Protein 8TOU (pdb70)

Radius of gyration: 25.17 Å; Cα contacts (8 Å, |Δi|>4): 954; chains: 2; bounding box: 78×63×52 Å

Nearest PDB structures (foldseek):
  7efp-assembly1_A  TM=9.816E-01  e=1.928E-80  Homo sapiens
  7efr-assembly1_A  TM=9.813E-01  e=4.991E-80  Homo sapiens
  8vqr-assembly2_B  TM=9.939E-01  e=5.620E-79  Nyctereutes procyonoides
  7wnm-assembly1_B  TM=9.379E-01  e=2.609E-80  Homo sapiens
  7wsk-assembly1_A  TM=9.342E-01  e=1.040E-75  Mammalia

Sequence (638 aa):
QSTIEEQAKTFLDKFNHEAEDLFYQSSLASWNYNTNITEENVQNMNNAGDKWSAFLKEQSTLAQMYPLQEIQNLTVKLQLQALQQNGSSVLSEDKSKRLNTILNTMSTIYSTGKVCNPDNPQECLLLEPGLNEIMANSLDYNERLWAWESWRSEVGKQLRPLYEEYVVLKNEMARANHYEDYGDYWRGDYEVNGVDGYDYSRGQLIEDVEHTFEEIKPLYEHLHAYVRAKLMNAYPSYISPIGCLPAHLLGDMWGRFWTNLYSLTVPFGQKPNIDVTDAMVDQAWDAQRIFKEAEKFFVSVGLPNMTQGFWENSMLTDPGNVQKAVCHPTAWDLGKGDFRILMCTKVTMDDFLTAHHEMGHIQYDMAYAAQPFLLRNGANEGFHEAVGEIMSLSAATPKHLKSIGLLSPDFQEDNETEINFLLKQALTIVGTLPFTYMLEKWRWMVFKGEIPKDQWMKKWWEMKREIVGVVEPVPHDETYCDPASLFHVSNDYSFIRYYTRTLYQFQFQEALCQAAKHEGPLHKCDISNSTEAGQKLFNMLRLGKSEPWTLALENVVGAKNMNVRPLLNYFEPLFTWLKDQNKNSFVGWSTDWSPYAGSHHHHHHHHHHSGLNDIFEAQKIEWHEYFQRSVRLPYLRC

Solvent-accessible surface area: 27643 Å² total; per-residue (Å²): 235,60,95,58,29,91,70,0,70,90,18,2,92,132,1,31,125,65,0,65,52,50,4,42,102,2,4,54,15,0,21,69,36,0,19,53,66,58,119,132,18,45,86,67,8,60,73,16,9,88,127,0,37,53,24,3,95,106,10,8,95,54,0,91,121,20,63,50,178,104,9,153,58,114,68,11,77,39,11,0,76,33,0,29,70,76,3,46,40,62,26,63,133,115,91,30,132,110,8,64,65,0,12,55,48,0,16,76,27,11,73,76,8,114,2,43,55,99,136,57,99,172,99,38,61,70,6,68,109,7,0,50,109,20,0,34,107,18,114,73,23,96,80,5,36,69,0,0,37,12,0,9,36,91,2,0,73,92,0,14,76,25,0,36,61,0,12,88,14,9,11,62,3,0,123,44,21,166,27,111,2,1,0,3,3,11,15,11,30,0,56,10,101,71,49,131,52,47,64,12,71,53,42,60,2,43,113,20,0,50,122,7,2,87,59,0,80,59,6,4,53,21,0,0,2,8,0,5,39,52,0,59,119,38,7,109,95,83,11,18,70,69,0,0,0,0,1,0,0,0,2,30,0,33,2,33,51,0,30,66,6,15,88,45,0,34,23,62,48,176,76,64,73,0,36,0,30,97,26,0,94,134,80,86,7,86,6,88,92,0,0,93,22,0,10,139,7,1,62,30,2,52,11,67,90,11,47,148,20,0,63,131,54,18,25,21,70,70,44,35,142,150,69,118,19,17,38,44,61,28,30,18,23,1,0,106,51,12,9,19,0,0,2,9,10,110,47,46,6,90,20,0,30,31,0,1,17,10,0,0,18,0,4,1,6,32,13,8,34,105,36,34,9,8,5,18,38,8,4,7,34,0,0,37,28,0,0,0,26,1,1,11,4,0,0,1,1,8,97,9,0,73,92,24,39,7,11,64,123,129,14,149,56,52,124,58,2,46,14,2,4,0,0,14,10,0,0,42,6,0,0,1,0,0,4,0,13,0,2,1,48,0,0,9,39,9,1,116,56,96,7,64,118,99,68,6,0,118,77,8,9,73,14,9,31,108,24,2,0,3,0,8,6,38,79,18,85,53,70,17,0,4,2,0,1,6,22,24,0,0,2,5,28,8,0,4,43,26,0,0,14,0,0,2,0,0,7,1,1,61,6,1,6,135,17,26,146,47,170,48,72,23,4,61,2,18,1,29,129,18,85,93,0,0,102,61,1,70,72,4,0,109,26,1,78,26,39,33,6,2,41,2,0,48,74,11,40,60,34,85,45,18,57,6,110,4,0,27,69,3,0,80,38,0,41,83,37,0,90,72,86,6,150,138,62,71,32,15,54,34,52,118,39,3,23,90,74,29,92,120,143,163,143,163,125,183,116,163,108,50,27,111,94,84,70,138,98,55,63,126,137,112,132,134,197,32,16,66,10,34,13,40,47,19,40,15,27,19

B-factor: mean 66.79, std 13.58, range [42.14, 146.56]

GO terms:
  GO:0005886 plasma membrane (C, IDA)
  GO:0001618 virus receptor activity (F, IDA)
  GO:0046718 symbiont entry into host cell (P, IDA)
  GO:0098670 entry receptor-mediated virion attachment to host cell (P, IDA)
  GO:0016324 apical plasma membrane (C, IDA)
  GO:0031526 brush border membrane (C, IDA)
  GO:1905737 positive regulation of L-proline import across plasma membrane (P, IGI)
  GO:0141109 transporter activator activity (F, IGI)
  GO:0005576 extracellular region (C, IDA)
  GO:0009986 cell surface (C, IDA)
  GO:0046813 receptor-mediated virion attachment to host cell (P, IDA)
  GO:0005576 extracellular region (C, EXP)
  GO:0005886 plasma membrane (C, EXP)
  GO:0016324 apical plasma membrane (C, EXP)
  GO:0001618 virus receptor activity (F, IMP)
  GO:0051957 positive regulation of amino acid transport (P, IMP)
  GO:0005515 protein binding (F, IPI)
  GO:0005788 endoplasmic reticulum lumen (C, TAS)
  GO:0005886 plasma membrane (C, TAS)
  GO:0030666 endocytic vesicle membrane (C, TAS)

InterPro domains:
  IPR001548 Peptidase M2, peptidyl-dipeptidase A [PF01401] (21-606)
  IPR001548 Peptidase M2, peptidyl-dipeptidase A [PR00791] (226-253)
  IPR001548 Peptidase M2, peptidyl-dipeptidase A [PR00791] (260-281)
  IPR001548 Peptidase M2, peptidyl-dipeptidase A [PR00791] (369-385)
  IPR001548 Peptidase M2, peptidyl-dipeptidase A [PR00791] (397-417)
  IPR001548 Peptidase M2, peptidyl-dipeptidase A [PR00791] (439-464)
  IPR001548 Peptidase M2, peptidyl-dipeptidase A [PR00791] (474-501)
  IPR001548 Peptidase M2, peptidyl-dipeptidase A [PR00791] (502-530)
  IPR001548 Peptidase M2, peptidyl-dipeptidase A [PS52011] (19-607)
  IPR001548 Peptidase M2, peptidyl-dipeptidase A [PTHR10514] (12-761)
  IPR001548 Peptidase M2, peptidyl-dipeptidase A [cd06461] (28-599)
  IPR031588 Collectrin domain [PF16959] (617-770)
  IPR031588 Collectrin domain [PS52010] (614-805)

Structure (mmCIF, N/CA/C/O backbone):
data_8TOU
#
_entry.id   8TOU
#
_cell.length_a   89.802
_cell.length_b   196.263
_cell.length_c   52.507
_cell.angle_alpha   90.000
_cell.angle_beta   90.000
_cell.angle_gamma   90.000
#
_symmetry.space_group_name_H-M   'P 21 21 2'
#
loop_
_entity.id
_entity.type
_entity.pdbx_description
1 polymer 'Angiotensin-converting enzyme 2'
2 polymer 'Cyclic peptide 2'
3 branched 2-acetamido-2-deoxy-beta-D-glucopyranose-(1-4)-2-acetamido-2-deoxy-beta-D-glucopyranose
4 non-polymer 2-acetamido-2-deoxy-beta-D-glucopyranose
5 non-polymer 'ZINC ION'
6 non-polymer 'CHLORIDE ION'
#
loop_
_atom_site.group_PDB
_atom_site.id
_atom_site.type_symbol
_atom_site.label_atom_id
_atom_site.label_alt_id
_atom_site.label_comp_id
_atom_site.label_asym_id
_atom_site.label_entity_id
_atom_site.label_seq_id
_atom_site.pdbx_PDB_ins_code
_atom_site.Cartn_x
_atom_site.Cartn_y
_atom_site.Cartn_z
_atom_site.occupancy
_atom_site.B_iso_or_equiv
_atom_site.auth_seq_id
_atom_site.auth_comp_id
_atom_site.auth_asym_id
_atom_site.auth_atom_id
_atom_site.pdbx_PDB_model_num
ATOM 1 N N . GLN A 1 1 ? 15.06878 54.86200 -6.76186 1.000 80.13926 18 GLN A N 1
ATOM 2 C CA . GLN A 1 1 ? 15.17266 54.78716 -5.30970 1.000 78.43804 18 GLN A CA 1
ATOM 3 C C . GLN A 1 1 ? 14.70837 53.47078 -4.75277 1.000 82.27315 18 GLN A C 1
ATOM 4 O O . GLN A 1 1 ? 15.46849 52.73744 -4.12562 1.000 87.40573 18 GLN A O 1
ATOM 10 N N . SER A 1 2 ? 13.42771 53.20401 -4.95542 1.000 78.23855 19 SER A N 1
ATOM 11 C CA . SER A 1 2 ? 12.81727 51.94235 -4.58247 1.000 78.13489 19 SER A CA 1
ATOM 12 C C . SER A 1 2 ? 12.24101 51.30327 -5.83569 1.000 78.21621 19 SER A C 1
ATOM 13 O O . SER A 1 2 ? 11.54817 51.96581 -6.61329 1.000 80.07967 19 SER A O 1
ATOM 16 N N . THR A 1 3 ? 12.55766 50.03064 -6.04102 1.000 79.77719 20 THR A N 1
ATOM 17 C CA . THR A 1 3 ? 12.05556 49.26002 -7.16425 1.000 78.04925 20 THR A CA 1
ATOM 18 C C . THR A 1 3 ? 10.58715 48.90489 -6.93692 1.000 82.80511 20 THR A C 1
ATOM 19 O O . THR A 1 3 ? 10.06001 49.04103 -5.82920 1.000 86.31195 20 THR A O 1
ATOM 23 N N . ILE A 1 4 ? 9.91269 48.46094 -8.00615 1.000 83.28784 21 ILE A N 1
ATOM 24 C CA . ILE A 1 4 ? 8.49929 48.09382 -7.86676 1.000 80.50481 21 ILE A CA 1
ATOM 25 C C . ILE A 1 4 ? 8.31158 47.00358 -6.82274 1.000 80.18444 21 ILE A C 1
ATOM 26 O O . ILE A 1 4 ? 7.31848 47.00905 -6.09224 1.000 74.59786 21 ILE A O 1
ATOM 31 N N . GLU A 1 5 ? 9.23457 46.04338 -6.73742 1.000 82.99930 22 GLU A N 1
ATOM 32 C CA . GLU A 1 5 ? 9.02302 44.96736 -5.77387 1.000 84.21680 22 GLU A CA 1
ATOM 33 C C . GLU A 1 5 ? 9.14837 45.47112 -4.33781 1.000 84.44703 22 GLU A C 1
ATOM 34 O O . GLU A 1 5 ? 8.38471 45.05016 -3.46228 1.000 81.71886 22 GLU A O 1
ATOM 40 N N . GLU A 1 6 ? 10.08866 46.38351 -4.07462 1.000 85.28500 23 GLU A N 1
ATOM 41 C CA . GLU A 1 6 ? 10.20401 46.94956 -2.73083 1.000 87.31875 23 GLU A CA 1
ATOM 42 C C . GLU A 1 6 ? 9.01577 47.85714 -2.41812 1.000 77.57565 23 GLU A C 1
ATOM 43 O O . GLU A 1 6 ? 8.44464 47.79898 -1.31463 1.000 73.01069 23 GLU A O 1
ATOM 49 N N . GLN A 1 7 ? 8.62366 48.69168 -3.39024 1.000 78.54503 24 GLN A N 1
ATOM 50 C CA . GLN A 1 7 ? 7.39202 49.46705 -3.27203 1.000 77.25608 24 GLN A CA 1
ATOM 51 C C . GLN A 1 7 ? 6.21345 48.56861 -2.93148 1.000 76.88960 24 GLN A C 1
ATOM 52 O O . GLN A 1 7 ? 5.37081 48.91756 -2.09792 1.000 70.92840 24 GLN A O 1
ATOM 58 N N . ALA A 1 8 ? 6.14574 47.40240 -3.57348 1.000 75.33511 25 ALA A N 1
ATOM 59 C CA . ALA A 1 8 ? 5.00957 46.50645 -3.41324 1.000 74.20742 25 ALA A CA 1
ATOM 60 C C . ALA A 1 8 ? 5.03183 45.82261 -2.05640 1.000 74.62368 25 ALA A C 1
ATOM 61 O O . ALA A 1 8 ? 3.97713 45.61295 -1.45189 1.000 77.44030 25 ALA A O 1
ATOM 63 N N . LYS A 1 9 ? 6.21801 45.43806 -1.57769 1.000 75.68716 26 LYS A N 1
ATOM 64 C CA . LYS A 1 9 ? 6.34290 44.95672 -0.20420 1.000 70.07341 26 LYS A CA 1
ATOM 65 C C . LYS A 1 9 ? 5.76407 45.98097 0.76682 1.000 69.66151 26 LYS A C 1
ATOM 66 O O . LYS A 1 9 ? 4.94477 45.65041 1.63901 1.000 71.28760 26 LYS A O 1
ATOM 72 N N . THR A 1 10 ? 6.16855 47.24538 0.60291 1.000 70.15821 27 THR A N 1
ATOM 73 C CA . THR A 1 10 ? 5.69142 48.30799 1.48612 1.000 71.27922 27 THR A CA 1
ATOM 74 C C . THR A 1 10 ? 4.17490 48.46380 1.39634 1.000 71.71871 27 THR A C 1
ATOM 75 O O . THR A 1 10 ? 3.47452 48.55464 2.41993 1.000 66.94921 27 THR A O 1
ATOM 79 N N . PHE A 1 11 ? 3.65633 48.49667 0.16596 1.000 72.99145 28 PHE A N 1
ATOM 80 C CA . PHE A 1 11 ? 2.22142 48.63558 -0.06146 1.000 76.62378 28 PHE A CA 1
ATOM 81 C C . PHE A 1 11 ? 1.44289 47.50559 0.59336 1.000 76.96417 28 PHE A C 1
ATOM 82 O O . PHE A 1 11 ? 0.42631 47.73913 1.25582 1.000 70.72736 28 PHE A O 1
ATOM 90 N N . LEU A 1 12 ? 1.89341 46.26667 0.39010 1.000 71.70448 29 LEU A N 1
ATOM 91 C CA . LEU A 1 12 ? 1.18612 45.11693 0.93442 1.000 67.00271 29 LEU A CA 1
ATOM 92 C C . LEU A 1 12 ? 1.20037 45.12162 2.45430 1.000 71.39251 29 LEU A C 1
ATOM 93 O O . LEU A 1 12 ? 0.22029 44.71866 3.08388 1.000 79.61259 29 LEU A O 1
ATOM 98 N N . ASP A 1 13 ? 2.29695 45.56310 3.07176 1.000 65.47281 30 ASP A N 1
ATOM 99 C CA . ASP A 1 13 ? 2.29922 45.59034 4.53420 1.000 67.12781 30 ASP A CA 1
ATOM 100 C C . ASP A 1 13 ? 1.35711 46.66393 5.08089 1.000 67.00785 30 ASP A C 1
ATOM 101 O O . ASP A 1 13 ? 0.62792 46.42128 6.05859 1.000 67.27287 30 ASP A O 1
ATOM 106 N N . LYS A 1 14 ? 1.33728 47.84471 4.45069 1.000 70.58364 31 LYS A N 1
ATOM 107 C CA . LYS A 1 14 ? 0.34012 48.85774 4.80381 1.000 70.03002 31 LYS A CA 1
ATOM 108 C C . LYS A 1 14 ? -1.07290 48.29181 4.67428 1.000 67.67364 31 LYS A C 1
ATOM 109 O O . LYS A 1 14 ? -1.90203 48.39294 5.59902 1.000 66.86473 31 LYS A O 1
ATOM 115 N N . PHE A 1 15 ? -1.34496 47.66965 3.52384 1.000 74.97658 32 PHE A N 1
ATOM 116 C CA . PHE A 1 15 ? -2.64388 47.07140 3.24210 1.000 73.42444 32 PHE A CA 1
ATOM 117 C C . PHE A 1 15 ? -3.01189 46.02459 4.28105 1.000 71.85576 32 PHE A C 1
ATOM 118 O O . PHE A 1 15 ? -4.15429 45.96925 4.73394 1.000 74.60918 32 PHE A O 1
ATOM 126 N N . ASN A 1 16 ? -2.05501 45.18346 4.67062 1.000 69.45931 33 ASN A N 1
ATOM 127 C CA . ASN A 1 16 ? -2.34765 44.09345 5.59350 1.000 66.51417 33 ASN A CA 1
ATOM 128 C C . ASN A 1 16 ? -2.66736 44.61205 6.98843 1.000 67.85081 33 ASN A C 1
ATOM 129 O O . ASN A 1 16 ? -3.62357 44.15203 7.62041 1.000 65.51559 33 ASN A O 1
ATOM 134 N N . HIS A 1 17 ? -1.88819 45.57336 7.49105 1.000 70.36047 34 HIS A N 1
ATOM 135 C CA . HIS A 1 17 ? -2.17994 46.08746 8.82837 1.000 67.36051 34 HIS A CA 1
ATOM 136 C C . HIS A 1 17 ? -3.55419 46.75630 8.86426 1.000 70.07020 34 HIS A C 1
ATOM 137 O O . HIS A 1 17 ? -4.40024 46.43835 9.72381 1.000 69.43209 34 HIS A O 1
ATOM 144 N N . GLU A 1 18 ? -3.81602 47.65602 7.90293 1.000 73.49534 35 GLU A N 1
ATOM 145 C CA . GLU A 1 18 ? -5.11831 48.32225 7.88398 1.000 71.91477 35 GLU A CA 1
ATOM 146 C C . GLU A 1 18 ? -6.25424 47.32945 7.65277 1.000 68.90870 35 GLU A C 1
ATOM 147 O O . GLU A 1 18 ? -7.32143 47.44062 8.26986 1.000 65.61597 35 GLU A O 1
ATOM 153 N N . ALA A 1 19 ? -6.05401 46.36688 6.74842 1.000 68.62396 36 ALA A N 1
ATOM 154 C CA . ALA A 1 19 ? -7.10145 45.41213 6.41530 1.000 63.35714 36 ALA A CA 1
ATOM 155 C C . ALA A 1 19 ? -7.42400 44.51650 7.59812 1.000 65.00181 36 ALA A C 1
ATOM 156 O O . ALA A 1 19 ? -8.58959 44.20605 7.84130 1.000 65.50877 36 ALA A O 1
ATOM 158 N N . GLU A 1 20 ? -6.40749 44.09233 8.34906 1.000 61.05728 37 GLU A N 1
ATOM 159 C CA . GLU A 1 20 ? -6.65766 43.31034 9.55305 1.000 57.09136 37 GLU A CA 1
ATOM 160 C C . GLU A 1 20 ? -7.48275 44.10107 10.55677 1.000 64.69692 37 GLU A C 1
ATOM 161 O O . GLU A 1 20 ? -8.50200 43.60985 11.06440 1.000 63.87889 37 GLU A O 1
ATOM 167 N N . ASP A 1 21 ? -7.06442 45.33904 10.84677 1.000 65.23573 38 ASP A N 1
ATOM 168 C CA . ASP A 1 21 ? -7.81015 46.14974 11.80979 1.000 64.75314 38 ASP A CA 1
ATOM 169 C C . ASP A 1 21 ? -9.26409 46.32359 11.36552 1.000 63.51773 38 ASP A C 1
ATOM 170 O O . ASP A 1 21 ? -10.21230 46.04217 12.12137 1.000 66.34317 38 ASP A O 1
ATOM 175 N N . LEU A 1 22 ? -9.45267 46.74737 10.11431 1.000 59.73641 39 LEU A N 1
ATOM 176 C CA . LEU A 1 22 ? -10.78581 47.03632 9.60038 1.000 64.15515 39 LEU A CA 1
ATOM 177 C C . LEU A 1 22 ? -11.64128 45.78005 9.51308 1.000 69.16657 39 LEU A C 1
ATOM 178 O O . LEU A 1 22 ? -12.83807 45.81315 9.81973 1.000 68.91494 39 LEU A O 1
ATOM 183 N N . PHE A 1 23 ? -11.05761 44.67616 9.04286 1.000 66.54588 40 PHE A N 1
ATOM 184 C CA . PHE A 1 23 ? -11.78918 43.42437 8.91821 1.000 64.56281 40 PHE A CA 1
ATOM 185 C C . PHE A 1 23 ? -12.25130 42.91456 10.27126 1.000 63.59731 40 PHE A C 1
ATOM 186 O O . PHE A 1 23 ? -13.38100 42.43337 10.40184 1.000 60.53780 40 PHE A O 1
ATOM 194 N N . TYR A 1 24 ? -11.39833 43.01043 11.29256 1.000 59.63229 41 TYR A N 1
ATOM 195 C CA . TYR A 1 24 ? -11.83143 42.62346 12.62874 1.000 59.50122 41 TYR A CA 1
ATOM 196 C C . TYR A 1 24 ? -13.00610 43.47953 13.09008 1.000 63.91446 41 TYR A C 1
ATOM 197 O O . TYR A 1 24 ? -13.99593 42.96130 13.62945 1.000 62.69421 41 TYR A O 1
ATOM 206 N N . GLN A 1 25 ? -12.92479 44.79637 12.86501 1.000 65.67954 42 GLN A N 1
ATOM 207 C CA . GLN A 1 25 ? -14.01278 45.67843 13.29167 1.000 65.88622 42 GLN A CA 1
ATOM 208 C C . GLN A 1 25 ? -15.32224 45.32041 12.58144 1.000 66.69540 42 GLN A C 1
ATOM 209 O O . GLN A 1 25 ? -16.38744 45.17131 13.20995 1.000 66.69553 42 GLN A O 1
ATOM 215 N N . SER A 1 26 ? -15.24753 45.15703 11.25937 1.000 64.57635 43 SER A N 1
ATOM 216 C CA . SER A 1 26 ? -16.42789 44.84669 10.46086 1.000 63.60824 43 SER A CA 1
ATOM 217 C C . SER A 1 26 ? -17.01973 43.50038 10.85433 1.000 63.15097 43 SER A C 1
ATOM 218 O O . SER A 1 26 ? -18.24641 43.33934 10.90950 1.000 66.61728 43 SER A O 1
ATOM 221 N N . SER A 1 27 ? -16.15986 42.51288 11.11062 1.000 61.39599 44 SER A N 1
ATOM 222 C CA . SER A 1 27 ? -16.63504 41.19782 11.51574 1.000 62.36617 44 SER A CA 1
ATOM 223 C C . SER A 1 27 ? -17.32678 41.25722 12.87002 1.000 63.39989 44 SER A C 1
ATOM 224 O O . SER A 1 27 ? -18.28623 40.51744 13.11377 1.000 58.30949 44 SER A O 1
ATOM 227 N N . LEU A 1 28 ? -16.85087 42.12387 13.77090 1.000 63.36125 45 LEU A N 1
ATOM 228 C CA . LEU A 1 28 ? -17.57337 42.32005 15.02594 1.000 60.19082 45 LEU A CA 1
ATOM 229 C C . LEU A 1 28 ? -18.97309 42.86625 14.77185 1.000 58.50449 45 LEU A C 1
ATOM 230 O O . LEU A 1 28 ? -19.94609 42.43098 15.40487 1.000 60.97888 45 LEU A O 1
ATOM 235 N N . ALA A 1 29 ? -19.09458 43.82115 13.84457 1.000 59.59576 46 ALA A N 1
ATOM 236 C CA . ALA A 1 29 ? -20.42566 44.32912 13.49954 1.000 62.81522 46 ALA A CA 1
ATOM 237 C C . ALA A 1 29 ? -21.32154 43.21920 12.94389 1.000 65.93375 46 ALA A C 1
ATOM 238 O O . ALA A 1 29 ? -22.51217 43.12165 13.29380 1.000 63.88935 46 ALA A O 1
ATOM 240 N N . SER A 1 30 ? -20.76052 42.37648 12.07069 1.000 62.94991 47 SER A N 1
ATOM 241 C CA . SER A 1 30 ? -21.51833 41.26288 11.50121 1.000 62.05185 47 SER A CA 1
ATOM 242 C C . SER A 1 30 ? -21.96541 40.28685 12.58239 1.000 62.45155 47 SER A C 1
ATOM 243 O O . SER A 1 30 ? -23.10435 39.79865 12.56260 1.000 60.83926 47 SER A O 1
ATOM 246 N N . TRP A 1 31 ? -21.07153 39.97901 13.52416 1.000 64.14559 48 TRP A N 1
ATOM 247 C CA . TRP A 1 31 ? -21.43202 39.12872 14.65113 1.000 61.65927 48 TRP A CA 1
ATOM 248 C C . TRP A 1 31 ? -22.60059 39.72769 15.41438 1.000 61.96195 48 TRP A C 1
ATOM 249 O O . TRP A 1 31 ? -23.54797 39.02195 15.77812 1.000 65.71621 48 TRP A O 1
ATOM 260 N N . ASN A 1 32 ? -22.54867 41.03780 15.66749 1.000 60.35071 49 ASN A N 1
ATOM 261 C CA . ASN A 1 32 ? -23.64605 41.68163 16.38202 1.000 65.92000 49 ASN A CA 1
ATOM 262 C C . ASN A 1 32 ? -24.97033 41.48240 15.65826 1.000 68.71595 49 ASN A C 1
ATOM 263 O O . ASN A 1 32 ? -25.96384 41.08325 16.27459 1.000 67.93312 49 ASN A O 1
ATOM 268 N N . TYR A 1 33 ? -25.00570 41.73957 14.34529 1.000 66.14247 50 TYR A N 1
ATOM 269 C CA . TYR A 1 33 ? -26.27196 41.55879 13.63114 1.000 63.27350 50 TYR A CA 1
ATOM 270 C C . TYR A 1 33 ? -26.74089 40.10912 13.67398 1.000 70.11640 50 TYR A C 1
ATOM 271 O O . TYR A 1 33 ? -27.93568 39.84346 13.85206 1.000 76.55167 50 TYR A O 1
ATOM 280 N N . ASN A 1 34 ? -25.82134 39.15590 13.51057 1.000 71.23436 51 ASN A N 1
ATOM 281 C CA . ASN A 1 34 ? -26.23961 37.76058 13.41348 1.000 64.24479 51 ASN A CA 1
ATOM 282 C C . ASN A 1 34 ? -26.68248 37.19074 14.75874 1.000 65.46397 51 ASN A C 1
ATOM 283 O O . ASN A 1 34 ? -27.52351 36.28666 14.79247 1.000 64.89116 51 ASN A O 1
ATOM 288 N N . THR A 1 35 ? -26.13158 37.68382 15.87029 1.000 69.62873 52 THR A N 1
ATOM 289 C CA . THR A 1 35 ? -26.63030 37.26964 17.18081 1.000 72.24820 52 THR A CA 1
ATOM 290 C C . THR A 1 35 ? -27.81580 38.12122 17.62743 1.000 73.38993 52 THR A C 1
ATOM 291 O O . THR A 1 35 ? -28.81821 37.59305 18.11952 1.000 76.82949 52 THR A O 1
ATOM 295 N N . ASN A 1 36 ? -27.70962 39.43864 17.47920 1.000 77.70399 53 ASN A N 1
ATOM 296 C CA . ASN A 1 36 ? -28.75901 40.38709 17.84420 1.000 76.20491 53 ASN A CA 1
ATOM 297 C C . ASN A 1 36 ? -29.26176 41.04716 16.56546 1.000 75.54212 53 ASN A C 1
ATOM 298 O O . ASN A 1 36 ? -28.53192 41.81754 15.93416 1.000 82.31597 53 ASN A O 1
ATOM 303 N N . ILE A 1 37 ? -30.50284 40.76428 16.18532 1.000 76.22286 54 ILE A N 1
ATOM 304 C CA . ILE A 1 37 ? -31.10035 41.36036 14.99450 1.000 77.41778 54 ILE A CA 1
ATOM 305 C C . ILE A 1 37 ? -31.89418 42.58058 15.45273 1.000 79.56478 54 ILE A C 1
ATOM 306 O O . ILE A 1 37 ? -33.01102 42.46290 15.96559 1.000 76.79525 54 ILE A O 1
ATOM 311 N N . THR A 1 38 ? -31.30427 43.76020 15.27443 1.000 75.63566 55 THR A N 1
ATOM 312 C CA . THR A 1 38 ? -31.93005 45.03747 15.58525 1.000 76.95555 55 THR A CA 1
ATOM 313 C C . THR A 1 38 ? -31.52927 46.02278 14.50176 1.000 79.43375 55 THR A C 1
ATOM 314 O O . THR A 1 38 ? -30.46737 45.88364 13.89493 1.000 82.38346 55 THR A O 1
ATOM 318 N N . GLU A 1 39 ? -32.35786 47.05127 14.28248 1.000 79.49093 56 GLU A N 1
ATOM 319 C CA . GLU A 1 39 ? -31.95251 48.08516 13.32893 1.000 80.96640 56 GLU A CA 1
ATOM 320 C C . GLU A 1 39 ? -30.65910 48.77720 13.73297 1.000 83.58374 56 GLU A C 1
ATOM 321 O O . GLU A 1 39 ? -29.83656 49.09106 12.87082 1.000 84.84424 56 GLU A O 1
ATOM 327 N N . GLU A 1 40 ? -30.44909 49.03983 15.02221 1.000 82.08339 57 GLU A N 1
ATOM 328 C CA . GLU A 1 40 ? -29.16960 49.62847 15.40728 1.000 77.44241 57 GLU A CA 1
ATOM 329 C C . GLU A 1 40 ? -28.01867 48.76914 14.88799 1.000 76.86565 57 GLU A C 1
ATOM 330 O O . GLU A 1 40 ? -27.04761 49.28191 14.30882 1.000 79.39134 57 GLU A O 1
ATOM 336 N N . ASN A 1 41 ? -28.17375 47.44782 14.98050 1.000 73.36119 58 ASN A N 1
ATOM 337 C CA . ASN A 1 41 ? -27.16123 46.52499 14.48715 1.000 72.34606 58 ASN A CA 1
ATOM 338 C C . ASN A 1 41 ? -27.12795 46.43874 12.95960 1.000 72.60895 58 ASN A C 1
ATOM 339 O O . ASN A 1 41 ? -26.03802 46.32208 12.38769 1.000 73.94522 58 ASN A O 1
ATOM 344 N N . VAL A 1 42 ? -28.27952 46.51185 12.27572 1.000 72.40315 59 VAL A N 1
ATOM 345 C CA . VAL A 1 42 ? -28.26099 46.56275 10.80896 1.000 71.37585 59 VAL A CA 1
ATOM 346 C C . VAL A 1 42 ? -27.53690 47.81260 10.32842 1.000 75.20117 59 VAL A C 1
ATOM 347 O O . VAL A 1 42 ? -26.75657 47.77089 9.37242 1.000 74.93171 59 VAL A O 1
ATOM 351 N N . GLN A 1 43 ? -27.82864 48.95181 10.95511 1.000 72.96292 60 GLN A N 1
ATOM 352 C CA . GLN A 1 43 ? -27.17885 50.20718 10.60088 1.000 72.63016 60 GLN A CA 1
ATOM 353 C C . GLN A 1 43 ? -25.67106 50.10111 10.75840 1.000 74.99830 60 GLN A C 1
ATOM 354 O O . GLN A 1 43 ? -24.91576 50.47479 9.85322 1.000 78.07248 60 GLN A O 1
ATOM 360 N N . ASN A 1 44 ? -25.21079 49.59258 11.90593 1.000 73.98842 61 ASN A N 1
ATOM 361 C CA . ASN A 1 44 ? -23.77024 49.44893 12.10361 1.000 69.27081 61 ASN A CA 1
ATOM 362 C C . ASN A 1 44 ? -23.15901 48.49446 11.07930 1.000 72.73951 61 ASN A C 1
ATOM 363 O O . ASN A 1 44 ? -22.09337 48.77397 10.51221 1.000 76.84598 61 ASN A O 1
ATOM 368 N N . MET A 1 45 ? -23.82197 47.36071 10.82378 1.000 74.58893 62 MET A N 1
ATOM 369 C CA . MET A 1 45 ? -23.29011 46.39555 9.86635 1.000 75.47310 62 MET A CA 1
ATOM 370 C C . MET A 1 45 ? -23.20091 46.98958 8.46658 1.000 79.48184 62 MET A C 1
ATOM 371 O O . MET A 1 45 ? -22.21243 46.77430 7.75894 1.000 80.34660 62 MET A O 1
ATOM 376 N N . ASN A 1 46 ? -24.23083 47.72772 8.04353 1.000 79.54083 63 ASN A N 1
ATOM 377 C CA . ASN A 1 46 ? -24.21719 48.34538 6.72088 1.000 72.35242 63 ASN A CA 1
ATOM 378 C C . ASN A 1 46 ? -23.14041 49.41872 6.62452 1.000 73.68314 63 ASN A C 1
ATOM 379 O O . ASN A 1 46 ? -22.45554 49.53057 5.59795 1.000 74.09396 63 ASN A O 1
ATOM 384 N N . ASN A 1 47 ? -22.98223 50.22232 7.68241 1.000 75.31296 64 ASN A N 1
ATOM 385 C CA . ASN A 1 47 ? -21.92617 51.23001 7.69753 1.000 79.60537 64 ASN A CA 1
ATOM 386 C C . ASN A 1 47 ? -20.56028 50.57833 7.52988 1.000 79.38825 64 ASN A C 1
ATOM 387 O O . ASN A 1 47 ? -19.71435 51.05993 6.76062 1.000 78.82063 64 ASN A O 1
ATOM 392 N N . ALA A 1 48 ? -20.33554 49.46613 8.23521 1.000 78.59542 65 ALA A N 1
ATOM 393 C CA . ALA A 1 48 ? -19.06170 48.76378 8.11892 1.000 76.19396 65 ALA A CA 1
ATOM 394 C C . ALA A 1 48 ? -18.90122 48.12182 6.74645 1.000 73.40716 65 ALA A C 1
ATOM 395 O O . ALA A 1 48 ? -17.79035 48.06713 6.21157 1.000 69.24669 65 ALA A O 1
ATOM 397 N N . GLY A 1 49 ? -19.99248 47.62261 6.16702 1.000 74.71914 66 GLY A N 1
ATOM 398 C CA . GLY A 1 49 ? -19.93136 47.12751 4.80255 1.000 74.48626 66 GLY A CA 1
ATOM 399 C C . GLY A 1 49 ? -19.47537 48.19481 3.83068 1.000 82.64085 66 GLY A C 1
ATOM 400 O O . GLY A 1 49 ? -18.66197 47.93211 2.94096 1.000 81.70552 66 GLY A O 1
ATOM 401 N N . ASP A 1 50 ? -19.97681 49.41941 4.00440 1.000 81.75594 67 ASP A N 1
ATOM 402 C CA . ASP A 1 50 ? -19.51228 50.53830 3.19007 1.000 77.08909 67 ASP A CA 1
ATOM 403 C C . ASP A 1 50 ?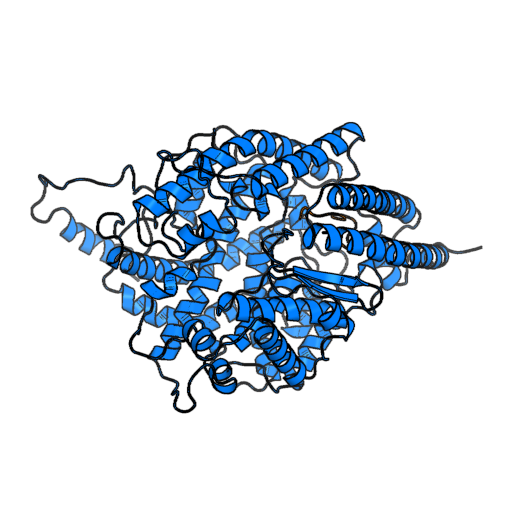 -18.02474 50.78875 3.40350 1.000 81.59826 67 ASP A C 1
ATOM 404 O O . ASP A 1 50 ? -17.24477 50.81414 2.44231 1.000 79.63063 67 ASP A O 1
ATOM 409 N N . LYS A 1 51 ? -17.61149 50.95950 4.66911 1.000 82.89857 68 LYS A N 1
ATOM 410 C CA . LYS A 1 51 ? -16.19738 51.21072 4.95967 1.000 75.49614 68 LYS A CA 1
ATOM 411 C C . LYS A 1 51 ? -15.30906 50.15947 4.30390 1.000 78.58923 68 LYS A C 1
ATOM 412 O O . LYS A 1 51 ? -14.31743 50.48841 3.64279 1.000 82.99635 68 LYS A O 1
ATOM 418 N N . TRP A 1 52 ? -15.70383 48.89052 4.41324 1.000 76.00011 69 TRP A N 1
ATOM 419 C CA . TRP A 1 52 ? -14.87855 47.75980 4.00252 1.000 71.57744 69 TRP A CA 1
ATOM 420 C C . TRP A 1 52 ? -14.82145 47.60659 2.48575 1.000 75.18152 69 TRP A C 1
ATOM 421 O O . TRP A 1 52 ? -13.73255 47.48508 1.90751 1.000 75.96318 69 TRP A O 1
ATOM 432 N N . SER A 1 53 ? -15.98350 47.58037 1.82397 1.000 80.42556 70 SER A N 1
ATOM 433 C CA . SER A 1 53 ? -15.98744 47.45049 0.37152 1.000 79.34673 70 SER A CA 1
ATOM 434 C C . SER A 1 53 ? -15.31881 48.64913 -0.28815 1.000 75.76168 70 SER A C 1
ATOM 435 O O . SER A 1 53 ? -14.60554 48.48930 -1.28620 1.000 75.52533 70 SER A O 1
ATOM 438 N N . ALA A 1 54 ? -15.51188 49.85281 0.26192 1.000 75.04572 71 ALA A N 1
ATOM 439 C CA . ALA A 1 54 ? -14.82223 51.02453 -0.26780 1.000 82.58985 71 ALA A CA 1
ATOM 440 C C . ALA A 1 54 ? -13.31275 50.92317 -0.05759 1.000 76.70911 71 ALA A C 1
ATOM 441 O O . ALA A 1 54 ? -12.52531 51.28456 -0.94442 1.000 83.15624 71 ALA A O 1
ATOM 443 N N . PHE A 1 55 ? -12.88875 50.46093 1.12361 1.000 74.58780 72 PHE A N 1
ATOM 444 C CA . PHE A 1 55 ? -11.47229 50.20606 1.37100 1.000 75.87996 72 PHE A CA 1
ATOM 445 C C . PHE A 1 55 ? -10.87875 49.28142 0.32014 1.000 71.54171 72 PHE A C 1
ATOM 446 O O . PHE A 1 55 ? -9.79358 49.53882 -0.21303 1.000 71.71686 72 PHE A O 1
ATOM 454 N N . LEU A 1 56 ? -11.55839 48.16882 0.04522 1.000 75.26742 73 LEU A N 1
ATOM 455 C CA . LEU A 1 56 ? -11.02969 47.23867 -0.94519 1.000 71.62808 73 LEU A CA 1
ATOM 456 C C . LEU A 1 56 ? -11.05993 47.82788 -2.35014 1.000 70.15311 73 LEU A C 1
ATOM 457 O O . LEU A 1 56 ? -10.18381 47.51037 -3.15660 1.000 68.97524 73 LEU A O 1
ATOM 462 N N . LYS A 1 57 ? -12.03042 48.69114 -2.66647 1.000 76.11899 74 LYS A N 1
ATOM 463 C CA . LYS A 1 57 ? -11.95557 49.42120 -3.93154 1.000 73.75353 74 LYS A CA 1
ATOM 464 C C . LYS A 1 57 ? -10.66511 50.22403 -4.01851 1.000 76.70966 74 LYS A C 1
ATOM 465 O O . LYS A 1 57 ? -9.94158 50.16228 -5.02082 1.000 78.03933 74 LYS A O 1
ATOM 471 N N . GLU A 1 58 ? -10.38760 51.02102 -2.98289 1.000 76.11077 75 GLU A N 1
ATOM 472 C CA . GLU A 1 58 ? -9.20044 51.87098 -2.99968 1.000 77.96456 75 GLU A CA 1
ATOM 473 C C . GLU A 1 58 ? -7.93308 51.03923 -3.12636 1.000 76.05966 75 GLU A C 1
ATOM 474 O O . GLU A 1 58 ? -7.02880 51.37334 -3.89905 1.000 77.13145 75 GLU A O 1
ATOM 480 N N . GLN A 1 59 ? -7.84687 49.95442 -2.35810 1.000 72.62262 76 GLN A N 1
ATOM 481 C CA . GLN A 1 59 ? -6.63828 49.13936 -2.36342 1.000 68.68579 76 GLN A CA 1
ATOM 482 C C . GLN A 1 59 ? -6.48456 48.37929 -3.67465 1.000 72.63633 76 GLN A C 1
ATOM 483 O O . GLN A 1 59 ? -5.36329 48.18282 -4.15190 1.000 74.13715 76 GLN A O 1
ATOM 489 N N . SER A 1 60 ? -7.59619 47.95674 -4.28168 1.000 71.24232 77 SER A N 1
ATOM 490 C CA . SER A 1 60 ? -7.53046 47.34514 -5.60266 1.000 72.51404 77 SER A CA 1
ATOM 491 C C . SER A 1 60 ? -7.03972 48.34327 -6.64073 1.000 78.39909 77 SER A C 1
ATOM 492 O O . SER A 1 60 ? -6.23287 48.00095 -7.51451 1.000 74.01728 77 SER A O 1
ATOM 495 N N . THR A 1 61 ? -7.52366 49.58498 -6.56044 1.000 81.16372 78 THR A N 1
ATOM 496 C CA . THR A 1 61 ? -7.04388 50.63316 -7.45486 1.000 80.82670 78 THR A CA 1
ATOM 497 C C . THR A 1 61 ? -5.55580 50.88592 -7.24853 1.000 79.09384 78 THR A C 1
ATOM 498 O O . THR A 1 61 ? -4.79873 51.03936 -8.21541 1.000 78.59074 78 THR A O 1
ATOM 502 N N . LEU A 1 62 ? -5.12156 50.91890 -5.98822 1.000 76.22062 79 LEU A N 1
ATOM 503 C CA . LEU A 1 62 ? -3.72365 51.17326 -5.66567 1.000 77.58002 79 LEU A CA 1
ATOM 504 C C . LEU A 1 62 ? -2.82810 50.02595 -6.11384 1.000 78.17756 79 LEU A C 1
ATOM 505 O O . LEU A 1 62 ? -1.67235 50.25286 -6.48756 1.000 77.79293 79 LEU A O 1
ATOM 510 N N . ALA A 1 63 ? -3.34015 48.79360 -6.07075 1.000 70.62301 80 ALA A N 1
ATOM 511 C CA . ALA A 1 63 ? -2.54777 47.62293 -6.42079 1.000 70.33189 80 ALA A CA 1
ATOM 512 C C . ALA A 1 63 ? -2.22854 47.54907 -7.90673 1.000 72.04217 80 ALA A C 1
ATOM 513 O O . ALA A 1 63 ? -1.33533 46.78983 -8.29697 1.000 73.69116 80 ALA A O 1
ATOM 515 N N . GLN A 1 64 ? -2.94454 48.29969 -8.74592 1.000 74.76284 81 GLN A N 1
ATOM 516 C CA . GLN A 1 64 ? -2.66298 48.27441 -10.17580 1.000 71.75231 81 GLN A CA 1
ATOM 517 C C . GLN A 1 64 ? -1.37272 49.00210 -10.52568 1.000 76.97069 81 GLN A C 1
ATOM 518 O O . GLN A 1 64 ? -0.84961 48.81146 -11.62979 1.000 75.84020 81 GLN A O 1
ATOM 524 N N . MET A 1 65 ? -0.85119 49.82666 -9.61202 1.000 83.93658 82 MET A N 1
ATOM 525 C CA . MET A 1 65 ? 0.40192 50.53036 -9.86727 1.000 82.82716 82 MET A CA 1
ATOM 526 C C . MET A 1 65 ? 1.55348 49.56629 -10.11037 1.000 75.79948 82 MET A C 1
ATOM 527 O O . MET A 1 65 ? 2.45402 49.86405 -10.90087 1.000 80.57003 82 MET A O 1
ATOM 532 N N . TYR A 1 66 ? 1.53928 48.40960 -9.45133 1.000 74.17334 83 TYR A N 1
ATOM 533 C CA . TYR A 1 66 ? 2.66359 47.48593 -9.47804 1.000 79.41030 83 TYR A CA 1
ATOM 534 C C . TYR A 1 66 ? 2.42280 46.38244 -10.49596 1.000 77.90448 83 TYR A C 1
ATOM 535 O O . TYR A 1 66 ? 1.58226 45.50240 -10.25374 1.000 76.37477 83 TYR A O 1
ATOM 544 N N . PRO A 1 67 ? 3.12293 46.38088 -11.63085 1.000 77.14579 84 PRO A N 1
ATOM 545 C CA . PRO A 1 67 ? 2.92219 45.32192 -12.62556 1.000 77.74638 84 PRO A CA 1
ATOM 546 C C . PRO A 1 67 ? 3.34884 43.96495 -12.09103 1.000 84.42712 84 PRO A C 1
ATOM 547 O O . PRO A 1 67 ? 4.32902 43.84184 -11.35397 1.000 88.73151 84 PRO A O 1
ATOM 551 N N . LEU A 1 68 ? 2.60905 42.93015 -12.49370 1.000 82.32060 85 LEU A N 1
ATOM 552 C CA . LEU A 1 68 ? 2.91801 41.57972 -12.04009 1.000 81.28455 85 LEU A CA 1
ATOM 553 C C . LEU A 1 68 ? 4.14311 40.98936 -12.72403 1.000 82.54874 85 LEU A C 1
ATOM 554 O O . LEU A 1 68 ? 4.78543 40.10130 -12.15284 1.000 82.71359 85 LEU A O 1
ATOM 559 N N . GLN A 1 69 ? 4.48467 41.45823 -13.92169 1.000 84.41648 86 GLN A N 1
ATOM 560 C CA . GLN A 1 69 ? 5.65283 40.96425 -14.63892 1.000 89.56199 86 GLN A CA 1
ATOM 561 C C . GLN A 1 69 ? 6.94143 41.63446 -14.18552 1.000 89.09259 86 GLN A C 1
ATOM 562 O O . GLN A 1 69 ? 7.99621 41.41065 -14.79074 1.000 86.52394 86 GLN A O 1
ATOM 568 N N . GLU A 1 70 ? 6.87104 42.44767 -13.13469 1.000 85.59694 87 GLU A N 1
ATOM 569 C CA . GLU A 1 70 ? 8.03074 43.09538 -12.53784 1.000 85.42539 87 GLU A CA 1
ATOM 570 C C . GLU A 1 70 ? 8.22363 42.63462 -11.09541 1.000 86.07084 87 GLU A C 1
ATOM 571 O O . GLU A 1 70 ? 8.82102 43.34340 -10.28330 1.000 85.64898 87 GLU A O 1
ATOM 577 N N . ILE A 1 71 ? 7.71381 41.45002 -10.76275 1.000 86.71195 88 ILE A N 1
ATOM 578 C CA . ILE A 1 71 ? 7.63856 40.97170 -9.38539 1.000 87.05861 88 ILE A CA 1
ATOM 579 C C . ILE A 1 71 ? 8.25755 39.58195 -9.32003 1.000 88.42713 88 ILE A C 1
ATOM 580 O O . ILE A 1 71 ? 7.72500 38.63032 -9.90551 1.000 93.83910 88 ILE A O 1
ATOM 585 N N . GLN A 1 72 ? 9.36629 39.45875 -8.59003 1.000 87.51699 89 GLN A N 1
ATOM 586 C CA . GLN A 1 72 ? 10.03514 38.17078 -8.44252 1.000 85.02984 89 GLN A CA 1
ATOM 587 C C . GLN A 1 72 ? 9.40232 37.35377 -7.31943 1.000 85.73546 89 GLN A C 1
ATOM 588 O O . GLN A 1 72 ? 9.00431 36.20199 -7.52218 1.000 94.97949 89 GLN A O 1
ATOM 594 N N . ASN A 1 73 ? 9.30624 37.94424 -6.12744 1.000 81.30271 90 ASN A N 1
ATOM 595 C CA . ASN A 1 73 ? 8.74998 37.28242 -4.95058 1.000 81.28057 90 ASN A CA 1
ATOM 596 C C . ASN A 1 73 ? 7.32587 36.81349 -5.22875 1.000 82.01332 90 ASN A C 1
ATOM 597 O O . ASN A 1 73 ? 6.45022 37.62008 -5.55471 1.000 83.00865 90 ASN A O 1
ATOM 602 N N . LEU A 1 74 ? 7.09874 35.50138 -5.10362 1.000 81.92626 91 LEU A N 1
ATOM 603 C CA . LEU A 1 74 ? 5.79795 34.93453 -5.45600 1.000 81.29565 91 LEU A CA 1
ATOM 604 C C . LEU A 1 74 ? 4.73266 35.29408 -4.42572 1.000 77.61812 91 LEU A C 1
ATOM 605 O O . LEU A 1 74 ? 3.57944 35.56436 -4.78527 1.000 70.26447 91 LEU A O 1
ATOM 610 N N . THR A 1 75 ? 5.08870 35.26562 -3.13878 1.000 82.20427 92 THR A N 1
ATOM 611 C CA . THR A 1 75 ? 4.14037 35.65269 -2.10011 1.000 79.24905 92 THR A CA 1
ATOM 612 C C . THR A 1 75 ? 3.63102 37.07154 -2.32051 1.000 84.65907 92 THR A C 1
ATOM 613 O O . THR A 1 75 ? 2.48038 37.37910 -1.98939 1.000 78.45287 92 THR A O 1
ATOM 617 N N . VAL A 1 76 ? 4.47238 37.94380 -2.87960 1.000 89.46417 93 VAL A N 1
ATOM 618 C CA . VAL A 1 76 ? 4.04274 39.29368 -3.23457 1.000 80.02590 93 VAL A CA 1
ATOM 619 C C . VAL A 1 76 ? 3.13438 39.26234 -4.46121 1.000 77.43153 93 VAL A C 1
ATOM 620 O O . VAL A 1 76 ? 2.09256 39.93594 -4.50580 1.000 78.51096 93 VAL A O 1
ATOM 624 N N . LYS A 1 77 ? 3.52515 38.48299 -5.47764 1.000 79.86994 94 LYS A N 1
ATOM 625 C CA . LYS A 1 77 ? 2.79255 38.46584 -6.74102 1.000 80.28606 94 LYS A CA 1
ATOM 626 C C . LYS A 1 77 ? 1.36743 37.95743 -6.55257 1.000 74.09663 94 LYS A C 1
ATOM 627 O O . LYS A 1 77 ? 0.42738 38.49782 -7.14252 1.000 74.17135 94 LYS A O 1
ATOM 633 N N . LEU A 1 78 ? 1.18553 36.92843 -5.72399 1.000 70.51652 95 LEU A N 1
ATOM 634 C CA . LEU A 1 78 ? -0.14940 36.38366 -5.47931 1.000 74.17291 95 LEU A CA 1
ATOM 635 C C . LEU A 1 78 ? -1.05773 37.40326 -4.80188 1.000 75.81037 95 LEU A C 1
ATOM 636 O O . LEU A 1 78 ? -2.22848 37.56337 -5.17415 1.000 81.56905 95 LEU A O 1
ATOM 641 N N . GLN A 1 79 ? -0.55093 38.04626 -3.74713 1.000 71.86508 96 GLN A N 1
ATOM 642 C CA . GLN A 1 79 ? -1.32070 39.06582 -3.04474 1.000 68.47413 96 GLN A CA 1
ATOM 643 C C . GLN A 1 79 ? -1.74022 40.17500 -3.99624 1.000 72.01839 96 GLN A C 1
ATOM 644 O O . GLN A 1 79 ? -2.90656 40.58880 -4.01920 1.000 73.05466 96 GLN A O 1
ATOM 650 N N . LEU A 1 80 ? -0.78936 40.66527 -4.79717 1.000 71.08465 97 LEU A N 1
ATOM 651 C CA . LEU A 1 80 ? -1.09467 41.73029 -5.74587 1.000 70.38919 97 LEU A CA 1
ATOM 652 C C . LEU A 1 80 ? -2.11872 41.27151 -6.77476 1.000 71.69223 97 LEU A C 1
ATOM 653 O O . LEU A 1 80 ? -3.01500 42.03256 -7.15549 1.000 71.56644 97 LEU A O 1
ATOM 658 N N . GLN A 1 81 ? -1.99021 40.02707 -7.23726 1.000 76.98400 98 GLN A N 1
ATOM 659 C CA . GLN A 1 81 ? -2.91704 39.46014 -8.20990 1.000 77.72659 98 GLN A CA 1
ATOM 660 C C . GLN A 1 81 ? -4.33507 39.42665 -7.66041 1.000 74.85574 98 GLN A C 1
ATOM 661 O O . GLN A 1 81 ? -5.29424 39.79058 -8.35183 1.000 77.34027 98 GLN A O 1
ATOM 667 N N . ALA A 1 82 ? -4.48262 38.97732 -6.41313 1.000 70.57496 99 ALA A N 1
ATOM 668 C CA . ALA A 1 82 ? -5.78487 38.99831 -5.75591 1.000 72.29391 99 ALA A CA 1
ATOM 669 C C . ALA A 1 82 ? -6.31881 40.42056 -5.65241 1.000 82.08582 99 ALA A C 1
ATOM 670 O O . ALA A 1 82 ? -7.49442 40.68157 -5.93451 1.000 82.96628 99 ALA A O 1
ATOM 672 N N . LEU A 1 83 ? -5.45382 41.35776 -5.25387 1.000 81.66908 100 LEU A N 1
ATOM 673 C CA . LEU A 1 83 ? -5.86417 42.74395 -5.07339 1.000 72.00496 100 LEU A CA 1
ATOM 674 C C . LEU A 1 83 ? -6.23772 43.41936 -6.38490 1.000 72.80986 100 LEU A C 1
ATOM 675 O O . LEU A 1 83 ? -7.01992 44.37139 -6.37441 1.000 73.09476 100 LEU A O 1
ATOM 680 N N . GLN A 1 84 ? -5.71737 42.94157 -7.50870 1.000 75.77651 101 GLN A N 1
ATOM 681 C CA . GLN A 1 84 ? -5.95348 43.57812 -8.79690 1.000 79.36744 101 GLN A CA 1
ATOM 682 C C . GLN A 1 84 ? -7.27636 43.16337 -9.42647 1.000 81.93061 101 GLN A C 1
ATOM 683 O O . GLN A 1 84 ? -7.59696 43.63065 -10.52557 1.000 88.33573 101 GLN A O 1
ATOM 689 N N . GLN A 1 85 ? -8.04036 42.29885 -8.76187 1.000 84.15995 102 GLN A N 1
ATOM 690 C CA . GLN A 1 85 ? -9.37421 41.94369 -9.22845 1.000 88.25658 102 GLN A CA 1
ATOM 691 C C . GLN A 1 85 ? -10.34383 43.08705 -8.95502 1.000 88.41754 102 GLN A C 1
ATOM 692 O O . GLN A 1 85 ? -10.39579 43.61585 -7.84155 1.000 86.17956 102 GLN A O 1
ATOM 698 N N . ASN A 1 86 ? -11.11153 43.47435 -9.97478 1.000 91.71983 103 ASN A N 1
ATOM 699 C CA . ASN A 1 86 ? -11.95645 44.65615 -9.84428 1.000 97.99793 103 ASN A CA 1
ATOM 700 C C . ASN A 1 86 ? -13.21198 44.34908 -9.03530 1.000 104.20353 103 ASN A C 1
ATOM 701 O O . ASN A 1 86 ? -13.69231 45.20403 -8.28296 1.000 103.47761 103 ASN A O 1
ATOM 706 N N . GLY A 1 87 ? -13.75230 43.13664 -9.17337 1.000 95.58041 104 GLY A N 1
ATOM 707 C CA . GLY A 1 87 ? -14.95495 42.77796 -8.44282 1.000 86.69706 104 GLY A CA 1
ATOM 708 C C . GLY A 1 87 ? -16.20297 43.43535 -9.00724 1.000 90.12384 104 GLY A C 1
ATOM 709 O O . GLY A 1 87 ? -16.28568 43.76927 -10.19195 1.000 90.97211 104 GLY A O 1
ATOM 710 N N . SER A 1 88 ? -17.19567 43.61486 -8.13757 1.000 91.52111 105 SER A N 1
ATOM 711 C CA . SER A 1 88 ? -18.45138 44.25334 -8.51156 1.000 92.97538 105 SER A CA 1
ATOM 712 C C . SER A 1 88 ? -18.38774 45.77067 -8.42128 1.000 91.92495 105 SER A C 1
ATOM 713 O O . SER A 1 88 ? -19.38179 46.44103 -8.72191 1.000 92.19040 105 SER A O 1
ATOM 716 N N . SER A 1 89 ? -17.24331 46.32255 -8.01928 1.000 95.63808 106 SER A N 1
ATOM 717 C CA . SER A 1 89 ? -17.07499 47.76413 -7.89858 1.000 100.16705 106 SER A CA 1
ATOM 718 C C . SER A 1 89 ? -17.05480 48.47888 -9.24304 1.000 91.73500 106 SER A C 1
ATOM 719 O O . SER A 1 89 ? -17.14688 49.71057 -9.26819 1.000 87.17872 106 SER A O 1
ATOM 722 N N . VAL A 1 90 ? -16.93857 47.74207 -10.35078 1.000 91.15381 107 VAL A N 1
ATOM 723 C CA . VAL A 1 90 ? -16.77775 48.34792 -11.66777 1.000 88.01125 107 VAL A CA 1
ATOM 724 C C . VAL A 1 90 ? -17.99696 49.16786 -12.07387 1.000 87.32089 107 VAL A C 1
ATOM 725 O O . VAL A 1 90 ? -17.88370 50.08272 -12.89707 1.000 92.04852 107 VAL A O 1
ATOM 729 N N . LEU A 1 91 ? -19.16002 48.88427 -11.49611 1.000 91.56151 108 LEU A N 1
ATOM 730 C CA . LEU A 1 91 ? -20.38220 49.55912 -11.90630 1.000 94.95965 108 LEU A CA 1
ATOM 731 C C . LEU A 1 91 ? -20.39714 51.01389 -11.44077 1.000 82.72814 108 LEU A C 1
ATOM 732 O O . LEU A 1 91 ? -19.61985 51.43383 -10.57985 1.000 78.66214 108 LEU A O 1
ATOM 737 N N . SER A 1 92 ? -21.30625 51.78480 -12.03097 1.000 78.70267 109 SER A N 1
ATOM 738 C CA . SER A 1 92 ? -21.48080 53.17751 -11.65520 1.000 87.12309 109 SER A CA 1
ATOM 739 C C . SER A 1 92 ? -22.05081 53.27855 -10.24372 1.000 89.44031 109 SER A C 1
ATOM 740 O O . SER A 1 92 ? -22.66699 52.34409 -9.72388 1.000 89.69225 109 SER A O 1
ATOM 743 N N . GLU A 1 93 ? -21.83708 54.43990 -9.62077 1.000 93.40557 110 GLU A N 1
ATOM 744 C CA . GLU A 1 93 ? -22.33826 54.66286 -8.26873 1.000 96.01174 110 GLU A CA 1
ATOM 745 C C . GLU A 1 93 ? -23.85668 54.54502 -8.19288 1.000 92.49732 110 GLU A C 1
ATOM 746 O O . GLU A 1 93 ? -24.39612 54.27459 -7.11472 1.000 90.92900 110 GLU A O 1
ATOM 752 N N . ASP A 1 94 ? -24.55258 54.73279 -9.31435 1.000 81.85102 111 ASP A N 1
ATOM 753 C CA . ASP A 1 94 ? -26.00377 54.58260 -9.35268 1.000 81.99857 111 ASP A CA 1
ATOM 754 C C . ASP A 1 94 ? -26.40232 53.10996 -9.41300 1.000 84.68532 111 ASP A C 1
ATOM 755 O O . ASP A 1 94 ? -27.19171 52.62321 -8.58695 1.000 88.38913 111 ASP A O 1
ATOM 760 N N . LYS A 1 95 ? -25.85196 52.38790 -10.39135 1.000 83.92558 112 LYS A N 1
ATOM 761 C CA . LYS A 1 95 ? -26.20580 50.98609 -10.58528 1.000 78.78211 112 LYS A CA 1
ATOM 762 C C . LYS A 1 95 ? -25.72927 50.12086 -9.42453 1.000 76.58328 112 LYS A C 1
ATOM 763 O O . LYS A 1 95 ? -26.38002 49.12805 -9.07828 1.000 76.71290 112 LYS A O 1
ATOM 769 N N . SER A 1 96 ? -24.58196 50.46157 -8.83041 1.000 76.83715 113 SER A N 1
ATOM 770 C CA . SER A 1 96 ? -24.11730 49.73249 -7.65365 1.000 75.19483 113 SER A CA 1
ATOM 771 C C . SER A 1 96 ? -25.11651 49.85011 -6.50951 1.000 80.84718 113 SER A C 1
ATOM 772 O O . SER A 1 96 ? -25.43599 48.85390 -5.84599 1.000 81.26777 113 SER A O 1
ATOM 775 N N . LYS A 1 97 ? -25.62854 51.06210 -6.27217 1.000 84.15144 114 LYS A N 1
ATOM 776 C CA . LYS A 1 97 ? -26.65880 51.24969 -5.25667 1.000 81.94703 114 LYS A CA 1
ATOM 777 C C . LYS A 1 97 ? -27.89707 50.42883 -5.58244 1.000 80.51048 114 LYS A C 1
ATOM 778 O O . LYS A 1 97 ? -28.47846 49.79008 -4.69607 1.000 80.94517 114 LYS A O 1
ATOM 784 N N . ARG A 1 98 ? -28.31260 50.43112 -6.85326 1.000 78.92920 115 ARG A N 1
ATOM 785 C CA . ARG A 1 98 ? -29.50748 49.67828 -7.23630 1.000 78.30372 115 ARG A CA 1
ATOM 786 C C . ARG A 1 98 ? -29.33006 48.18018 -6.98959 1.000 79.48459 115 ARG A C 1
ATOM 787 O O . ARG A 1 98 ? -30.21765 47.52254 -6.43291 1.000 78.04357 115 ARG A O 1
ATOM 795 N N . LEU A 1 99 ? -28.18753 47.62165 -7.39799 1.000 78.22879 116 LEU A N 1
ATOM 796 C CA . LEU A 1 99 ? -27.95466 46.19051 -7.20859 1.000 71.00930 116 LEU A CA 1
ATOM 797 C C . LEU A 1 99 ? -27.84628 45.83152 -5.73104 1.000 69.80387 116 LEU A C 1
ATOM 798 O O . LEU A 1 99 ? -28.34519 44.78229 -5.30445 1.000 70.13113 116 LEU A O 1
ATOM 803 N N . ASN A 1 100 ? -27.19460 46.68376 -4.93446 1.000 77.06457 117 ASN A N 1
ATOM 804 C CA . ASN A 1 100 ? -27.12260 46.43940 -3.49693 1.000 78.66967 117 ASN A CA 1
ATOM 805 C C . ASN A 1 100 ? -28.51279 46.44336 -2.87183 1.000 74.71899 117 ASN A C 1
ATOM 806 O O . ASN A 1 100 ? -28.83579 45.58434 -2.03735 1.000 72.07043 117 ASN A O 1
ATOM 811 N N . THR A 1 101 ? -29.35338 47.39955 -3.27507 1.000 74.72939 118 THR A N 1
ATOM 812 C CA . THR A 1 101 ? -30.71578 47.45544 -2.76054 1.000 73.32794 118 THR A CA 1
ATOM 813 C C . THR A 1 101 ? -31.51194 46.22588 -3.17999 1.000 69.34493 118 THR A C 1
ATOM 814 O O . THR A 1 101 ? -32.31447 45.70799 -2.40038 1.000 65.10202 118 THR A O 1
ATOM 818 N N . ILE A 1 102 ? -31.30218 45.74204 -4.40631 1.000 69.08986 119 ILE A N 1
ATOM 819 C CA . ILE A 1 102 ? -31.98234 44.52649 -4.85470 1.000 65.66284 119 ILE A CA 1
ATOM 820 C C . ILE A 1 102 ? -31.56858 43.33569 -4.00037 1.000 72.00596 119 ILE A C 1
ATOM 821 O O . ILE A 1 102 ? -32.40538 42.52454 -3.58245 1.000 74.04608 119 ILE A O 1
ATOM 826 N N . LEU A 1 103 ? -30.26427 43.19728 -3.75476 1.000 72.89946 120 LEU A N 1
ATOM 827 C CA . LEU A 1 103 ? -29.77912 42.08346 -2.94673 1.000 69.16581 120 LEU A CA 1
ATOM 828 C C . LEU A 1 103 ? -30.38888 42.12801 -1.55183 1.000 70.05126 120 LEU A C 1
ATOM 829 O O . LEU A 1 103 ? -30.87727 41.11145 -1.03545 1.000 72.03996 120 LEU A O 1
ATOM 834 N N . ASN A 1 104 ? -30.40227 43.31869 -0.94336 1.000 71.80570 121 ASN A N 1
ATOM 835 C CA . ASN A 1 104 ? -30.99130 43.47260 0.38470 1.000 75.81267 121 ASN A CA 1
ATOM 836 C C . ASN A 1 104 ? -32.48817 43.18916 0.36870 1.000 67.58599 121 ASN A C 1
ATOM 837 O O . ASN A 1 104 ? -33.01628 42.54991 1.28508 1.000 67.78545 121 ASN A O 1
ATOM 842 N N . THR A 1 105 ? -33.18867 43.67096 -0.65892 1.000 64.90344 122 THR A N 1
ATOM 843 C CA . THR A 1 105 ? -34.63091 43.48233 -0.74360 1.000 69.39665 122 THR A CA 1
ATOM 844 C C . THR A 1 105 ? -34.97931 42.00522 -0.86931 1.000 65.76864 122 THR A C 1
ATOM 845 O O . THR A 1 105 ? -35.90086 41.51742 -0.20528 1.000 62.28352 122 THR A O 1
ATOM 849 N N . MET A 1 106 ? -34.23615 41.27377 -1.70511 1.000 67.39908 123 MET A N 1
ATOM 850 C CA . MET A 1 106 ? -34.45628 39.83714 -1.84268 1.000 63.32156 123 MET A CA 1
ATOM 851 C C . MET A 1 106 ? -34.15924 39.10257 -0.54170 1.000 63.92917 123 MET A C 1
ATOM 852 O O . MET A 1 106 ? -34.92581 38.22254 -0.12562 1.000 65.66311 123 MET A O 1
ATOM 857 N N . SER A 1 107 ? -33.04892 39.44754 0.11689 1.000 67.14599 124 SER A N 1
ATOM 858 C CA . SER A 1 107 ? -32.69743 38.76277 1.35619 1.000 65.42481 124 SER A CA 1
ATOM 859 C C . SER A 1 107 ? -33.74219 39.01194 2.43895 1.000 68.16212 124 SER A C 1
ATOM 860 O O . SER A 1 107 ? -34.11248 38.09309 3.18296 1.000 75.87968 124 SER A O 1
ATOM 863 N N . THR A 1 108 ? -34.23367 40.24940 2.53735 1.000 71.99229 125 THR A N 1
ATOM 864 C CA . THR A 1 108 ? -35.28804 40.56114 3.49612 1.000 69.73649 125 THR A CA 1
ATOM 865 C C . THR A 1 108 ? -36.59186 39.85445 3.14412 1.000 63.69925 125 THR A C 1
ATOM 866 O O . THR A 1 108 ? -37.28701 39.35671 4.03431 1.000 65.63347 125 THR A O 1
ATOM 870 N N . ILE A 1 109 ? -36.94515 39.79514 1.85795 1.000 61.83411 126 ILE A N 1
ATOM 871 C CA . ILE A 1 109 ? -38.15977 39.08406 1.46675 1.000 63.81360 126 ILE A CA 1
ATOM 872 C C . ILE A 1 109 ? -38.06816 37.62083 1.88187 1.000 66.83804 126 ILE A C 1
ATOM 873 O O . ILE A 1 109 ? -39.04478 37.03215 2.36280 1.000 72.38376 126 ILE A O 1
ATOM 878 N N . TYR A 1 110 ? -36.88835 37.01835 1.72436 1.000 59.36500 127 TYR A N 1
ATOM 879 C CA . TYR A 1 110 ? -36.70711 35.62873 2.13431 1.000 59.47032 127 TYR A CA 1
ATOM 880 C C . TYR A 1 110 ? -36.82741 35.47190 3.64790 1.000 65.47323 127 TYR A C 1
ATOM 881 O O . TYR A 1 110 ? -37.58948 34.62777 4.13399 1.000 73.98140 127 TYR A O 1
ATOM 890 N N . SER A 1 111 ? -36.09701 36.28749 4.41328 1.000 68.02948 128 SER A N 1
ATOM 891 C CA . SER A 1 111 ? -36.01015 36.04466 5.85217 1.000 65.48808 128 SER A CA 1
ATOM 892 C C . SER A 1 111 ? -37.27613 36.47509 6.59190 1.000 65.59828 128 SER A C 1
ATOM 893 O O . SER A 1 111 ? -37.65460 35.84756 7.58745 1.000 64.91588 128 SER A O 1
ATOM 896 N N . THR A 1 112 ? -37.93749 37.54013 6.13429 1.000 67.02518 129 THR A N 1
ATOM 897 C CA . THR A 1 112 ? -39.15641 38.01766 6.77797 1.000 67.72128 129 THR A CA 1
ATOM 898 C C . THR A 1 112 ? -40.41038 37.31684 6.27574 1.000 70.39802 129 THR A C 1
ATOM 899 O O . THR A 1 112 ? -41.44059 37.36638 6.95539 1.000 75.42836 129 THR A O 1
ATOM 903 N N . GLY A 1 113 ? -40.35334 36.69295 5.10052 1.000 69.19326 130 GLY A N 1
ATOM 904 C CA . GLY A 1 113 ? -41.52705 36.13930 4.45015 1.000 70.97246 130 GLY A CA 1
ATOM 905 C C . GLY A 1 113 ? -42.25916 35.06975 5.23271 1.000 72.05386 130 GLY A C 1
ATOM 906 O O . GLY A 1 113 ? -41.65476 34.08577 5.66801 1.000 75.80778 130 GLY A O 1
ATOM 907 N N . LYS A 1 114 ? -43.57089 35.23916 5.39122 1.000 67.28373 131 LYS A N 1
ATOM 908 C CA . LYS A 1 114 ? -44.38604 34.33157 6.18430 1.000 68.29888 131 LYS A CA 1
ATOM 909 C C . LYS A 1 114 ? -45.69861 34.03704 5.47002 1.000 67.43570 131 LYS A C 1
ATOM 910 O O . LYS A 1 114 ? -46.27408 34.90971 4.81348 1.000 67.26519 131 LYS A O 1
ATOM 916 N N . VAL A 1 115 ? -46.15102 32.79054 5.58837 1.000 70.13954 132 VAL A N 1
ATOM 917 C CA . VAL A 1 115 ? -47.41386 32.33537 5.01727 1.000 73.36002 132 VAL A CA 1
ATOM 918 C C . VAL A 1 115 ? -48.35357 32.01060 6.16788 1.000 73.45332 132 VAL A C 1
ATOM 919 O O . VAL A 1 115 ? -47.93759 31.43194 7.17469 1.000 70.77881 132 VAL A O 1
ATOM 923 N N . CYS A 1 116 ? -49.61148 32.40153 6.03695 1.000 80.07976 133 CYS A N 1
ATOM 924 C CA . CYS A 1 116 ? -50.56098 32.24726 7.12518 1.000 83.65308 133 CYS A CA 1
ATOM 925 C C . CYS A 1 116 ? -51.60148 31.19136 6.78133 1.000 90.96367 133 CYS A C 1
ATOM 926 O O . CYS A 1 116 ? -51.87230 30.91771 5.60839 1.000 90.49194 133 CYS A O 1
ATOM 929 N N . ASN A 1 117 ? -52.16156 30.58783 7.82352 1.000 97.15975 134 ASN A N 1
ATOM 930 C CA . ASN A 1 117 ? -53.23032 29.61670 7.64820 1.000 106.32762 134 ASN A CA 1
ATOM 931 C C . ASN A 1 117 ? -54.38814 30.29701 6.92363 1.000 108.76549 134 ASN A C 1
ATOM 932 O O . ASN A 1 117 ? -54.84263 31.36185 7.36397 1.000 105.33546 134 ASN A O 1
ATOM 937 N N . PRO A 1 118 ? -54.86878 29.74619 5.80274 1.000 104.45074 135 PRO A N 1
ATOM 938 C CA . PRO A 1 118 ? -55.98420 30.40687 5.10287 1.000 107.17656 135 PRO A CA 1
ATOM 939 C C . PRO A 1 118 ? -57.21029 30.59558 5.97739 1.000 115.06267 135 PRO A C 1
ATOM 940 O O . PRO A 1 118 ? -57.90545 31.61148 5.84948 1.000 112.21167 135 PRO A O 1
ATOM 944 N N . ASP A 1 119 ? -57.48653 29.65404 6.88148 1.000 116.52891 136 ASP A N 1
ATOM 945 C CA . ASP A 1 119 ? -58.61513 29.80095 7.79173 1.000 116.67761 136 ASP A CA 1
ATOM 946 C C . ASP A 1 119 ? -58.29816 30.68048 8.99728 1.000 113.73762 136 ASP A C 1
ATOM 947 O O . ASP A 1 119 ? -59.22616 31.11708 9.68405 1.000 121.12984 136 ASP A O 1
ATOM 952 N N . ASN A 1 120 ? -57.02274 30.95164 9.27425 1.000 112.49133 137 ASN A N 1
ATOM 953 C CA . ASN A 1 120 ? -56.63256 31.77040 10.42199 1.000 117.20221 137 ASN A CA 1
ATOM 954 C C . ASN A 1 120 ? -55.57527 32.77219 9.97744 1.000 117.86739 137 ASN A C 1
ATOM 955 O O . ASN A 1 120 ? -54.36879 32.50956 10.07139 1.000 114.62791 137 ASN A O 1
ATOM 960 N N . PRO A 1 121 ? -55.99600 33.93416 9.47139 1.000 116.68531 138 PRO A N 1
ATOM 961 C CA . PRO A 1 121 ? -55.01584 34.93740 9.01928 1.000 110.44027 138 PRO A CA 1
ATOM 962 C C . PRO A 1 121 ? -54.11667 35.48634 10.11991 1.000 109.45425 138 PRO A C 1
ATOM 963 O O . PRO A 1 121 ? -52.96987 35.85517 9.83367 1.000 101.37115 138 PRO A O 1
ATOM 967 N N . GLN A 1 122 ? -54.59574 35.57095 11.36497 1.000 113.08690 139 GLN A N 1
ATOM 968 C CA . GLN A 1 122 ? -53.79599 36.21395 12.40462 1.000 112.31385 139 GLN A CA 1
ATOM 969 C C . GLN A 1 122 ? -52.60578 35.36250 12.83041 1.000 106.56927 139 GLN A C 1
ATOM 970 O O . GLN A 1 122 ? -51.60639 35.90044 13.32184 1.000 102.66058 139 GLN A O 1
ATOM 976 N N . GLU A 1 123 ? -52.69147 34.04824 12.66482 1.000 102.89671 140 GLU A N 1
ATOM 977 C CA . GLU A 1 123 ? -51.59362 33.14442 12.98216 1.000 102.99598 140 GLU A CA 1
ATOM 978 C C . GLU A 1 123 ? -50.85841 32.79777 11.69338 1.000 101.24793 140 GLU A C 1
ATOM 979 O O . GLU A 1 123 ? -51.44705 32.21427 10.77688 1.000 100.36229 140 GLU A O 1
ATOM 985 N N . CYS A 1 124 ? -49.58361 33.16818 11.61988 1.000 96.94298 141 CYS A N 1
ATOM 986 C CA . CYS A 1 124 ? -48.76718 32.93569 10.43884 1.000 85.34859 141 CYS A CA 1
ATOM 987 C C . CYS A 1 124 ? -47.55231 32.09258 10.81141 1.000 80.24050 141 CYS A C 1
ATOM 988 O O . CYS A 1 124 ? -47.25752 31.86500 11.98824 1.000 80.24307 141 CYS A O 1
ATOM 991 N N . LEU A 1 125 ? -46.84502 31.62395 9.78384 1.000 75.15651 142 LEU A N 1
ATOM 992 C CA . LEU A 1 125 ? -45.67366 30.77244 9.92972 1.000 73.32072 142 LEU A CA 1
ATOM 993 C C . LEU A 1 125 ? -44.56392 31.28156 9.02243 1.000 71.35797 142 LEU A C 1
ATOM 994 O O . LEU A 1 125 ? -44.79384 31.53426 7.83526 1.000 70.76796 142 LEU A O 1
ATOM 999 N N . LEU A 1 126 ? -43.36929 31.42432 9.58386 1.000 74.59792 143 LEU A N 1
ATOM 1000 C CA . LEU A 1 126 ? -42.16712 31.76961 8.84397 1.000 70.17668 143 LEU A CA 1
ATOM 1001 C C . LEU A 1 126 ? -41.49672 30.50763 8.30919 1.000 64.09437 143 LEU A C 1
ATOM 1002 O O . LEU A 1 126 ? -41.78843 29.38950 8.74182 1.000 64.00099 143 LEU A O 1
ATOM 1007 N N . LEU A 1 127 ? -40.58785 30.69918 7.34850 1.000 62.83219 144 LEU A N 1
ATOM 1008 C CA . LEU A 1 127 ? -39.80586 29.56987 6.85626 1.000 60.18162 144 LEU A CA 1
ATOM 1009 C C . LEU A 1 127 ? -38.97931 28.95501 7.97474 1.000 57.95613 144 LEU A C 1
ATOM 1010 O O . LEU A 1 127 ? -38.94103 27.72907 8.12912 1.000 56.18042 144 LEU A O 1
ATOM 1015 N N . GLU A 1 128 ? -38.31525 29.79280 8.76813 1.000 60.41271 145 GLU A N 1
ATOM 1016 C CA . GLU A 1 128 ? -37.51786 29.33158 9.89127 1.000 63.62629 145 GLU A CA 1
ATOM 1017 C C . GLU A 1 128 ? -38.17617 29.75899 11.19182 1.000 64.00096 145 GLU A C 1
ATOM 1018 O O . GLU A 1 128 ? -38.30761 30.96580 11.44673 1.000 62.71460 145 GLU A O 1
ATOM 1024 N N . PRO A 1 129 ? -38.60168 28.81759 12.03633 1.000 62.82969 146 PRO A N 1
ATOM 1025 C CA . PRO A 1 129 ? -38.55019 27.36749 11.84040 1.000 62.48937 146 PRO A CA 1
ATOM 1026 C C . PRO A 1 129 ? -39.90512 26.75936 11.48965 1.000 59.42480 146 PRO A C 1
ATOM 1027 O O . PRO A 1 129 ? -40.01983 25.54331 11.38010 1.000 66.31858 146 PRO A O 1
ATOM 1031 N N . GLY A 1 130 ? -40.93841 27.58647 11.31219 1.000 65.18726 147 GLY A N 1
ATOM 1032 C CA . GLY A 1 130 ? -42.29431 27.06111 11.23043 1.000 65.62735 147 GLY A CA 1
ATOM 1033 C C . GLY A 1 130 ? -42.53146 26.17978 10.01851 1.000 60.57605 147 GLY A C 1
ATOM 1034 O O . GLY A 1 130 ? -43.06283 25.07248 10.13467 1.000 60.85361 147 GLY A O 1
ATOM 1035 N N . LEU A 1 131 ? -42.14804 26.66270 8.83622 1.000 57.69857 148 LEU A N 1
ATOM 1036 C CA . LEU A 1 131 ? -42.41202 25.91535 7.60999 1.000 56.95692 148 LEU A CA 1
ATOM 1037 C C . LEU A 1 131 ? -41.44931 24.73907 7.46246 1.000 61.10956 148 LEU A C 1
ATOM 1038 O O . LEU A 1 131 ? -41.82364 23.67488 6.94269 1.000 61.41374 148 LEU A O 1
ATOM 1043 N N . ASN A 1 132 ? -40.19894 24.91979 7.90340 1.000 60.63611 149 ASN A N 1
ATOM 1044 C CA . ASN A 1 132 ? -39.24025 23.81866 7.90398 1.000 56.24573 149 ASN A CA 1
ATOM 1045 C C . ASN A 1 132 ? -39.69798 22.68879 8.81462 1.000 62.31993 149 ASN A C 1
ATOM 1046 O O . ASN A 1 132 ? -39.47626 21.51245 8.50820 1.000 62.44092 149 ASN A O 1
ATOM 1051 N N . GLU A 1 133 ? -40.31513 23.02788 9.95240 1.000 63.28059 150 GLU A N 1
ATOM 1052 C CA . GLU A 1 133 ? -40.86289 22.00546 10.83833 1.000 62.38879 150 GLU A CA 1
ATOM 1053 C C . GLU A 1 133 ? -41.79423 21.07381 10.07614 1.000 62.85216 150 GLU A C 1
ATOM 1054 O O . GLU A 1 133 ? -41.71794 19.84659 10.21795 1.000 63.98614 150 GLU A O 1
ATOM 1060 N N . ILE A 1 134 ? -42.64642 21.64137 9.22155 1.000 62.77282 151 ILE A N 1
ATOM 1061 C CA . ILE A 1 134 ? -43.57017 20.83075 8.43609 1.000 60.97715 151 ILE A CA 1
ATOM 1062 C C . ILE A 1 134 ? -42.81612 20.03240 7.38107 1.000 56.53860 151 ILE A C 1
ATOM 1063 O O . ILE A 1 134 ? -42.94652 18.80557 7.29898 1.000 55.55338 151 ILE A O 1
ATOM 1068 N N . MET A 1 135 ? -42.00747 20.71213 6.56288 1.000 56.16019 152 MET A N 1
ATOM 1069 C CA . MET A 1 135 ? -41.34456 20.01076 5.46368 1.000 59.30865 152 MET A CA 1
ATOM 1070 C C . MET A 1 135 ? -40.38859 18.92728 5.94825 1.000 59.90228 152 MET A C 1
ATOM 1071 O O . MET A 1 135 ? -40.05756 18.01772 5.17606 1.000 52.44895 152 MET A O 1
ATOM 1076 N N . ALA A 1 136 ? -39.95243 18.99503 7.20564 1.000 60.04454 153 ALA A N 1
ATOM 1077 C CA . ALA A 1 136 ? -39.12715 17.95414 7.80100 1.000 56.56895 153 ALA A CA 1
ATOM 1078 C C . ALA A 1 136 ? -39.95887 16.83924 8.42672 1.000 63.94114 153 ALA A C 1
ATOM 1079 O O . ALA A 1 136 ? -39.68489 15.65816 8.19804 1.000 67.99981 153 ALA A O 1
ATOM 1081 N N . ASN A 1 137 ? -40.97852 17.19092 9.21179 1.000 64.35745 154 ASN A N 1
ATOM 1082 C CA . ASN A 1 137 ? -41.63650 16.21449 10.07196 1.000 62.05153 154 ASN A CA 1
ATOM 1083 C C . ASN A 1 137 ? -42.99405 15.74456 9.57068 1.000 56.98773 154 ASN A C 1
ATOM 1084 O O . ASN A 1 137 ? -43.41151 14.63629 9.92055 1.000 55.70224 154 ASN A O 1
ATOM 1089 N N . SER A 1 138 ? -43.69756 16.54727 8.77680 1.000 60.05041 155 SER A N 1
ATOM 1090 C CA . SER A 1 138 ? -45.05044 16.18380 8.37817 1.000 61.73841 155 SER A CA 1
ATOM 1091 C C . SER A 1 138 ? -45.04459 14.91057 7.54199 1.000 54.78932 155 SER A C 1
ATOM 1092 O O . SER A 1 138 ? -44.06208 14.58210 6.87137 1.000 53.51864 155 SER A O 1
ATOM 1095 N N . LEU A 1 139 ? -46.15568 14.17831 7.61529 1.000 54.29131 156 LEU A N 1
ATOM 1096 C CA . LEU A 1 139 ? -46.40263 13.01879 6.77133 1.000 51.78140 156 LEU A CA 1
ATOM 1097 C C . LEU A 1 139 ? -47.66411 13.20546 5.94202 1.000 56.54918 156 LEU A C 1
ATOM 1098 O O . LEU A 1 139 ? -48.08599 12.27555 5.24577 1.000 61.67217 156 LEU A O 1
ATOM 1103 N N . ASP A 1 140 ? -48.26670 14.39051 6.00206 1.000 57.38922 157 ASP A N 1
ATOM 1104 C CA . ASP A 1 140 ? -49.51117 14.69485 5.31293 1.000 53.07010 157 ASP A CA 1
ATOM 1105 C C . ASP A 1 140 ? -49.19186 15.26486 3.93701 1.000 54.50843 157 ASP A C 1
ATOM 1106 O O . ASP A 1 140 ? -48.54896 16.31303 3.83223 1.000 60.53813 157 ASP A O 1
ATOM 1111 N N . TYR A 1 141 ? -49.63904 14.57512 2.88465 1.000 52.56705 158 TYR A N 1
ATOM 1112 C CA . TYR A 1 141 ? -49.44384 15.08246 1.52812 1.000 56.83436 158 TYR A CA 1
ATOM 1113 C C . TYR A 1 141 ? -50.03358 16.48025 1.37190 1.000 59.67650 158 TYR A C 1
ATOM 1114 O O . TYR A 1 141 ? -49.42817 17.35259 0.73748 1.000 61.32123 158 TYR A O 1
ATOM 1123 N N . ASN A 1 142 ? -51.19968 16.72262 1.97329 1.000 61.64435 159 ASN A N 1
ATOM 1124 C CA . ASN A 1 142 ? -51.86024 18.01675 1.82614 1.000 59.24499 159 ASN A CA 1
ATOM 1125 C C . ASN A 1 142 ? -51.20726 19.11541 2.66306 1.000 63.34248 159 ASN A C 1
ATOM 1126 O O . ASN A 1 142 ? -51.05539 20.23843 2.17883 1.000 63.24303 159 ASN A O 1
ATOM 1131 N N . GLU A 1 143 ? -50.82068 18.83322 3.91230 1.000 62.29219 160 GLU A N 1
ATOM 1132 C CA . GLU A 1 143 ? -50.13780 19.85275 4.71321 1.000 61.46596 160 GLU A CA 1
ATOM 1133 C C . GLU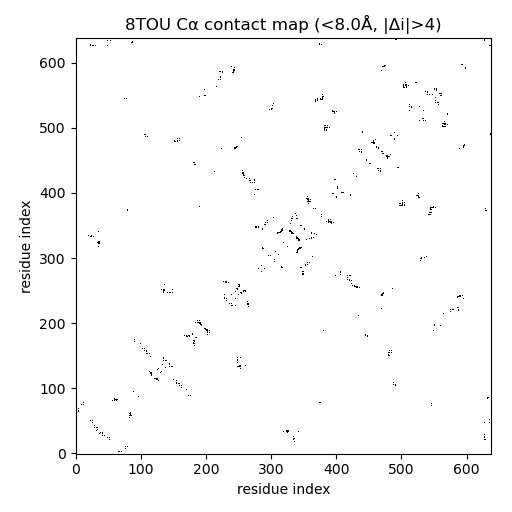 A 1 143 ? -48.79040 20.22475 4.09891 1.000 62.07132 160 GLU A C 1
ATOM 1134 O O . GLU A 1 143 ? -48.44237 21.41270 3.98782 1.000 64.14674 160 GLU A O 1
ATOM 1140 N N . ARG A 1 144 ? -48.02850 19.21305 3.67896 1.000 58.66731 161 ARG A N 1
ATOM 1141 C CA . ARG A 1 144 ? -46.74095 19.44217 3.03565 1.000 54.62564 161 ARG A CA 1
ATOM 1142 C C . ARG A 1 144 ? -46.90918 20.21024 1.73287 1.000 57.15342 161 ARG A C 1
ATOM 1143 O O . ARG A 1 144 ? -46.16040 21.15628 1.45063 1.000 57.86380 161 ARG A O 1
ATOM 1151 N N . LEU A 1 145 ? -47.88750 19.80236 0.91820 1.000 56.99549 162 LEU A N 1
ATOM 1152 C CA . LEU A 1 145 ? -48.15541 20.49439 -0.33760 1.000 61.44355 162 LEU A CA 1
ATOM 1153 C C . LEU A 1 145 ? -48.59147 21.93188 -0.09297 1.000 58.49722 162 LEU A C 1
ATOM 1154 O O . LEU A 1 145 ? -48.18927 22.84186 -0.82762 1.000 58.72659 162 LEU A O 1
ATOM 1159 N N . TRP A 1 146 ? -49.40060 22.16615 0.94070 1.000 56.93658 163 TRP A N 1
ATOM 1160 C CA . TRP A 1 146 ? -49.75911 23.53679 1.28025 1.000 62.32200 163 TRP A CA 1
ATOM 1161 C C . TRP A 1 146 ? -48.51614 24.36355 1.55382 1.000 58.04829 163 TRP A C 1
ATOM 1162 O O . TRP A 1 146 ? -48.33255 25.43452 0.97614 1.000 57.11265 163 TRP A O 1
ATOM 1173 N N . ALA A 1 147 ? -47.65793 23.88207 2.45611 1.000 60.10090 164 ALA A N 1
ATOM 1174 C CA . ALA A 1 147 ? -46.46939 24.64842 2.82209 1.000 58.14469 164 ALA A CA 1
ATOM 1175 C C . ALA A 1 147 ? -45.59395 24.92512 1.60466 1.000 60.02128 164 ALA A C 1
ATOM 1176 O O . ALA A 1 147 ? -45.15679 26.06031 1.37762 1.000 64.92331 164 ALA A O 1
ATOM 1178 N N . TRP A 1 148 ? -45.33772 23.88795 0.80535 1.000 57.50694 165 TRP A N 1
ATOM 1179 C CA . TRP A 1 148 ? -44.48318 24.01633 -0.37419 1.000 58.88576 165 TRP A CA 1
ATOM 1180 C C . TRP A 1 148 ? -45.03451 25.05146 -1.35691 1.000 60.22614 165 TRP A C 1
ATOM 1181 O O . TRP A 1 148 ? -44.35131 26.03062 -1.70743 1.000 61.24394 165 TRP A O 1
ATOM 1192 N N . GLU A 1 149 ? -46.29576 24.87200 -1.77434 1.000 58.80196 166 GLU A N 1
ATOM 1193 C CA . GLU A 1 149 ? -46.92868 25.78181 -2.72547 1.000 55.61876 166 GLU A CA 1
ATOM 1194 C C . GLU A 1 149 ? -47.07183 27.18208 -2.14537 1.000 57.65344 166 GLU A C 1
ATOM 1195 O O . GLU A 1 149 ? -46.89746 28.17917 -2.85691 1.000 58.74322 166 GLU A O 1
ATOM 1201 N N . SER A 1 150 ? -47.41767 27.27140 -0.86028 1.000 58.06598 167 SER A N 1
ATOM 1202 C CA . SER A 1 150 ? -47.59432 28.55149 -0.19198 1.000 58.54805 167 SER A CA 1
ATOM 1203 C C . SER A 1 150 ? -46.30984 29.35006 -0.22784 1.000 58.49870 167 SER A C 1
ATOM 1204 O O . SER A 1 150 ? -46.29909 30.51722 -0.62297 1.000 60.37839 167 SER A O 1
ATOM 1207 N N . TRP A 1 151 ? -45.20728 28.72360 0.17720 1.000 59.86108 168 TRP A N 1
ATOM 1208 C CA . TRP A 1 151 ? -43.92144 29.40242 0.14881 1.000 57.34806 168 TRP A CA 1
ATOM 1209 C C . TRP A 1 151 ? -43.56029 29.83710 -1.26772 1.000 57.73235 168 TRP A C 1
ATOM 1210 O O . TRP A 1 151 ? -43.04750 30.94413 -1.47175 1.000 56.32778 168 TRP A O 1
ATOM 1221 N N . ARG A 1 152 ? -43.84031 28.99342 -2.26701 1.000 63.18346 169 ARG A N 1
ATOM 1222 C CA . ARG A 1 152 ? -43.44147 29.35597 -3.62559 1.000 64.60989 169 ARG A CA 1
ATOM 1223 C C . ARG A 1 152 ? -44.35390 30.38754 -4.28980 1.000 66.16472 169 ARG A C 1
ATOM 1224 O O . ARG A 1 152 ? -43.93269 31.02029 -5.26550 1.000 70.51533 169 ARG A O 1
ATOM 1232 N N . SER A 1 153 ? -45.57918 30.58098 -3.79896 1.000 58.25432 170 SER A N 1
ATOM 1233 C CA . SER A 1 153 ? -46.47302 31.56822 -4.39651 1.000 62.61727 170 SER A CA 1
ATOM 1234 C C . SER A 1 153 ? -46.57574 32.85673 -3.59251 1.000 68.45055 170 SER A C 1
ATOM 1235 O O . SER A 1 153 ? -46.97501 33.88489 -4.14913 1.000 70.22079 170 SER A O 1
ATOM 1238 N N . GLU A 1 154 ? -46.22797 32.82558 -2.30851 1.000 68.14882 171 GLU A N 1
ATOM 1239 C CA . GLU A 1 154 ? -46.30349 33.98896 -1.43823 1.000 69.07044 171 GLU A CA 1
ATOM 1240 C C . GLU A 1 154 ? -45.00277 34.78472 -1.45925 1.000 67.02422 171 GLU A C 1
ATOM 1241 O O . GLU A 1 154 ? -45.03272 36.01630 -1.54504 1.000 75.13816 171 GLU A O 1
ATOM 1247 N N . VAL A 1 155 ? -43.86296 34.09375 -1.37317 1.000 64.68542 172 VAL A N 1
ATOM 1248 C CA . VAL A 1 155 ? -42.55776 34.73296 -1.26740 1.000 61.29489 172 VAL A CA 1
ATOM 1249 C C . VAL A 1 155 ? -41.79433 34.59677 -2.57824 1.000 65.92266 172 VAL A C 1
ATOM 1250 O O . VAL A 1 155 ? -40.98933 35.46304 -2.93003 1.000 71.90411 172 VAL A O 1
ATOM 1254 N N . GLY A 1 156 ? -42.02757 33.50333 -3.30270 1.000 60.58725 173 GLY A N 1
ATOM 1255 C CA . GLY A 1 156 ? -41.35521 33.32189 -4.57914 1.000 61.63684 173 GLY A CA 1
ATOM 1256 C C . GLY A 1 156 ? -41.80446 34.33118 -5.61726 1.000 67.50574 173 GLY A C 1
ATOM 1257 O O . GLY A 1 156 ? -40.98345 34.91692 -6.33975 1.000 70.55674 173 GLY A O 1
ATOM 1258 N N . LYS A 1 157 ? -43.11914 34.56053 -5.69412 1.000 57.99475 174 LYS A N 1
ATOM 1259 C CA . LYS A 1 157 ? -43.65291 35.50556 -6.66512 1.000 60.94794 174 LYS A CA 1
ATOM 1260 C C . LYS A 1 157 ? -43.17854 36.92161 -6.36308 1.000 62.51160 174 LYS A C 1
ATOM 1261 O O . LYS A 1 157 ? -42.95310 37.71637 -7.28288 1.000 67.38874 174 LYS A O 1
ATOM 1267 N N . GLN A 1 158 ? -43.02354 37.25535 -5.07665 1.000 57.30845 175 GLN A N 1
ATOM 1268 C CA . GLN A 1 158 ? -42.41609 38.52999 -4.70745 1.000 60.29834 175 GLN A CA 1
ATOM 1269 C C . GLN A 1 158 ? -41.00350 38.66004 -5.25689 1.000 61.92305 175 GLN A C 1
ATOM 1270 O O . GLN A 1 158 ? -40.55034 39.77158 -5.55255 1.000 61.26606 175 GLN A O 1
ATOM 1276 N N . LEU A 1 159 ? -40.29273 37.54240 -5.38680 1.000 62.31566 176 LEU A N 1
ATOM 1277 C CA . LEU A 1 159 ? -38.88470 37.56338 -5.75277 1.000 64.16103 176 LEU A CA 1
ATOM 1278 C C . LEU A 1 159 ? -38.65064 37.58261 -7.25624 1.000 63.84281 176 LEU A C 1
ATOM 1279 O O . LEU A 1 159 ? -37.60202 38.06948 -7.69497 1.000 58.95897 176 LEU A O 1
ATOM 1284 N N . ARG A 1 160 ? -39.59148 37.05799 -8.05424 1.000 60.21264 177 ARG A N 1
ATOM 1285 C CA . ARG A 1 160 ? -39.41903 37.01720 -9.51321 1.000 60.87456 177 ARG A CA 1
ATOM 1286 C C . ARG A 1 160 ? -38.91418 38.32660 -10.13972 1.000 65.99492 177 ARG A C 1
ATOM 1287 O O . ARG A 1 160 ? -37.85482 38.31611 -10.79262 1.000 70.38701 177 ARG A O 1
ATOM 1295 N N . PRO A 1 161 ? -39.61310 39.46552 -9.98064 1.000 64.54147 178 PRO A N 1
ATOM 1296 C CA . PRO A 1 161 ? -39.13754 40.69388 -10.65189 1.000 62.03314 178 PRO A CA 1
ATOM 1297 C C . PRO A 1 161 ? -37.75030 41.11862 -10.20329 1.000 63.91278 178 PRO A C 1
ATOM 1298 O O . PRO A 1 161 ? -36.89848 41.51421 -11.02428 1.000 68.16621 178 PRO A O 1
ATOM 1302 N N . LEU A 1 162 ? -37.50506 41.01751 -8.89640 1.000 62.10156 179 LEU A N 1
ATOM 1303 C CA . LEU A 1 162 ? -36.20354 41.36338 -8.34812 1.000 59.85928 179 LEU A CA 1
ATOM 1304 C C . LEU A 1 162 ? -35.11510 40.48551 -8.93940 1.000 62.72270 179 LEU A C 1
ATOM 1305 O O . LEU A 1 162 ? -34.02490 40.96919 -9.24994 1.000 63.98601 179 LEU A O 1
ATOM 1310 N N . TYR A 1 163 ? -35.38974 39.18911 -9.09951 1.000 62.92877 180 TYR A N 1
ATOM 1311 C CA . TYR A 1 163 ? -34.37477 38.29270 -9.64088 1.000 60.82715 180 TYR A CA 1
ATOM 1312 C C . TYR A 1 163 ? -34.09244 38.58351 -11.10876 1.000 58.04992 180 TYR A C 1
ATOM 1313 O O . TYR A 1 163 ? -32.94535 38.47488 -11.55369 1.000 56.11920 180 TYR A O 1
ATOM 1322 N N . GLU A 1 164 ? -35.11873 38.94017 -11.88284 1.000 61.04177 181 GLU A N 1
ATOM 1323 C CA . GLU A 1 164 ? -34.87292 39.33386 -13.27063 1.000 64.17941 181 GLU A CA 1
ATOM 1324 C C . GLU A 1 164 ? -33.92589 40.53287 -13.33625 1.000 63.83854 181 GLU A C 1
ATOM 1325 O O . GLU A 1 164 ? -32.89615 40.50855 -14.03963 1.000 62.72484 181 GLU A O 1
ATOM 1331 N N . GLU A 1 165 ? -34.24470 41.58162 -12.56876 1.000 63.73615 182 GLU A N 1
ATOM 1332 C CA . GLU A 1 165 ? -33.38846 42.76691 -12.53912 1.000 64.65048 182 GLU A CA 1
ATOM 1333 C C . GLU A 1 165 ? -31.99082 42.42293 -12.02668 1.000 64.67201 182 GLU A C 1
ATOM 1334 O O . GLU A 1 165 ? -30.97907 42.93710 -12.53061 1.000 67.79719 182 GLU A O 1
ATOM 1340 N N . TYR A 1 166 ? -31.92739 41.54949 -11.02093 1.000 60.32163 183 TYR A N 1
ATOM 1341 C CA . TYR A 1 166 ? -30.66728 41.11762 -10.43335 1.000 59.78614 183 TYR A CA 1
ATOM 1342 C C . TYR A 1 166 ? -29.78727 40.42152 -11.45979 1.000 59.90057 183 TYR A C 1
ATOM 1343 O O . TYR A 1 166 ? -28.57927 40.67084 -11.52139 1.000 58.77688 183 TYR A O 1
ATOM 1352 N N . VAL A 1 167 ? -30.37611 39.53990 -12.26881 1.000 62.05520 184 VAL A N 1
ATOM 1353 C CA . VAL A 1 167 ? -29.62085 38.86611 -13.31878 1.000 56.63798 184 VAL A CA 1
ATOM 1354 C C . VAL A 1 167 ? -29.06165 39.88176 -14.30118 1.000 59.04796 184 VAL A C 1
ATOM 1355 O O . VAL A 1 167 ? -27.88949 39.80396 -14.69499 1.000 65.20704 184 VAL A O 1
ATOM 1359 N N . VAL A 1 168 ? -29.88254 40.85617 -14.70846 1.000 64.96965 185 VAL A N 1
ATOM 1360 C CA . VAL A 1 168 ? -29.39449 41.85120 -15.66928 1.000 69.15384 185 VAL A CA 1
ATOM 1361 C C . VAL A 1 168 ? -28.18983 42.60345 -15.10445 1.000 69.61519 185 VAL A C 1
ATOM 1362 O O . VAL A 1 168 ? -27.15765 42.76007 -15.77527 1.000 65.94041 185 VAL A O 1
ATOM 1366 N N . LEU A 1 169 ? -28.30016 43.07401 -13.85841 1.000 66.34523 186 LEU A N 1
ATOM 1367 C CA . LEU A 1 169 ? -27.20457 43.84558 -13.27164 1.000 61.88602 186 LEU A CA 1
ATOM 1368 C C . LEU A 1 169 ? -25.95715 42.99116 -13.06237 1.000 62.78316 186 LEU A C 1
ATOM 1369 O O . LEU A 1 169 ? -24.83179 43.44830 -13.31275 1.000 63.99845 186 LEU A O 1
ATOM 1374 N N . LYS A 1 170 ? -26.13477 41.75099 -12.60053 1.000 62.94365 187 LYS A N 1
ATOM 1375 C CA . LYS A 1 170 ? -24.99673 40.86565 -12.38992 1.000 60.97428 187 LYS A CA 1
ATOM 1376 C C . LYS A 1 170 ? -24.27085 40.59446 -13.69853 1.000 64.03595 187 LYS A C 1
ATOM 1377 O O . LYS A 1 170 ? -23.03552 40.54922 -13.73601 1.000 67.47744 187 LYS A O 1
ATOM 1383 N N . ASN A 1 171 ? -25.02037 40.41461 -14.78749 1.000 62.91080 188 ASN A N 1
ATOM 1384 C CA . ASN A 1 171 ? -24.37507 40.16787 -16.07017 1.000 63.68996 188 ASN A CA 1
ATOM 1385 C C . ASN A 1 171 ? -23.65941 41.41309 -16.58030 1.000 66.50300 188 ASN A C 1
ATOM 1386 O O . ASN A 1 171 ? -22.56640 41.30894 -17.15209 1.000 70.04066 188 ASN A O 1
ATOM 1391 N N . GLU A 1 172 ? -24.25556 42.59833 -16.39258 1.000 67.56176 189 GLU A N 1
ATOM 1392 C CA . GLU A 1 172 ? -23.52914 43.83182 -16.69810 1.000 68.10436 189 GLU A CA 1
ATOM 1393 C C . GLU A 1 172 ? -22.18925 43.86283 -15.97643 1.000 68.31153 189 GLU A C 1
ATOM 1394 O O . GLU A 1 172 ? -21.15005 44.16649 -16.57377 1.000 74.50888 189 GLU A O 1
ATOM 1400 N N . MET A 1 173 ? -22.20212 43.54387 -14.68141 1.000 70.16664 190 MET A N 1
ATOM 1401 C CA . MET A 1 173 ? -20.96974 43.55032 -13.89808 1.000 70.72556 190 MET A CA 1
ATOM 1402 C C . MET A 1 173 ? -19.96896 42.52433 -14.42028 1.000 68.25991 190 MET A C 1
ATOM 1403 O O . MET A 1 173 ? -18.76556 42.79829 -14.48783 1.000 68.52402 190 MET A O 1
ATOM 1408 N N . ALA A 1 174 ? -20.44755 41.33498 -14.79040 1.000 71.03424 191 ALA A N 1
ATOM 1409 C CA . ALA A 1 174 ? -19.54351 40.27012 -15.21866 1.000 73.24059 191 ALA A CA 1
ATOM 1410 C C . ALA A 1 174 ? -18.89181 40.59006 -16.55901 1.000 73.02066 191 ALA A C 1
ATOM 1411 O O . ALA A 1 174 ? -17.69125 40.35380 -16.74453 1.000 71.35355 191 ALA A O 1
ATOM 1413 N N . ARG A 1 175 ? -19.66696 41.11515 -17.51001 1.000 69.64944 192 ARG A N 1
ATOM 1414 C CA . ARG A 1 175 ? -19.09966 41.44653 -18.81274 1.000 66.14432 192 ARG A CA 1
ATOM 1415 C C . ARG A 1 175 ? -18.16144 42.64232 -18.71709 1.000 72.80455 192 ARG A C 1
ATOM 1416 O O . ARG A 1 175 ? -17.15391 42.70617 -19.43229 1.000 78.72094 192 ARG A O 1
ATOM 1424 N N . ALA A 1 176 ? -18.47290 43.59695 -17.83511 1.000 72.51381 193 ALA A N 1
ATOM 1425 C CA . ALA A 1 176 ? -17.57851 44.72563 -17.60347 1.000 72.06969 193 ALA A CA 1
ATOM 1426 C C . ALA A 1 176 ? -16.22854 44.28244 -17.05788 1.000 74.45971 193 ALA A C 1
ATOM 1427 O O . ALA A 1 176 ? -15.24716 45.02416 -17.17832 1.000 78.93341 193 ALA A O 1
ATOM 1429 N N . ASN A 1 177 ? -16.15873 43.09482 -16.45644 1.000 74.88699 194 ASN A N 1
ATOM 1430 C CA . ASN A 1 177 ? -14.90430 42.51102 -16.00224 1.000 73.86320 194 ASN A CA 1
ATOM 1431 C C . ASN A 1 177 ? -14.43436 41.39506 -16.92656 1.000 74.06783 194 ASN A C 1
ATOM 1432 O O . ASN A 1 177 ? -13.63711 40.54382 -16.51885 1.000 75.92647 194 ASN A O 1
ATOM 1437 N N . HIS A 1 178 ? -14.93966 41.38086 -18.16126 1.000 78.83758 195 HIS A N 1
ATOM 1438 C CA . HIS A 1 178 ? -14.41057 40.57200 -19.25673 1.000 81.40496 195 HIS A CA 1
ATOM 1439 C C . HIS A 1 178 ? -14.65920 39.07816 -19.05169 1.000 77.18966 195 HIS A C 1
ATOM 1440 O O . HIS A 1 178 ? -13.89477 38.23928 -19.53299 1.000 73.76112 195 HIS A O 1
ATOM 1447 N N . TYR A 1 179 ? -15.72923 38.75134 -18.33093 1.000 71.31437 196 TYR A N 1
ATOM 1448 C CA . TYR A 1 179 ? -16.35101 37.43547 -18.31625 1.000 70.94582 196 TYR A CA 1
ATOM 1449 C C . TYR A 1 179 ? -17.55071 37.43496 -19.26195 1.000 72.48034 196 TYR A C 1
ATOM 1450 O O . TYR A 1 179 ? -18.09657 38.48759 -19.60139 1.000 71.93731 196 TYR A O 1
ATOM 1459 N N . GLU A 1 180 ? -17.95896 36.23515 -19.69385 1.000 68.63102 197 GLU A N 1
ATOM 1460 C CA . GLU A 1 180 ? -19.08244 36.14273 -20.62559 1.000 63.57644 197 GLU A CA 1
ATOM 1461 C C . GLU A 1 180 ? -20.40357 36.48914 -19.95682 1.000 65.80863 197 GLU A C 1
ATOM 1462 O O . GLU A 1 180 ? -21.29063 37.06637 -20.59748 1.000 65.02981 197 GLU A O 1
ATOM 1468 N N . ASP A 1 181 ? -20.55232 36.13433 -18.68555 1.000 68.57919 198 ASP A N 1
ATOM 1469 C CA . ASP A 1 181 ? -21.80449 36.26479 -17.95265 1.000 66.31840 198 ASP A CA 1
ATOM 1470 C C . ASP A 1 181 ? -21.50868 35.96490 -16.49169 1.000 62.36089 198 ASP A C 1
ATOM 1471 O O . ASP A 1 181 ? -20.42037 35.49745 -16.14646 1.000 71.81351 198 ASP A O 1
ATOM 1476 N N . TYR A 1 182 ? -22.49220 36.24575 -15.63268 1.000 58.54000 199 TYR A N 1
ATOM 1477 C CA . TYR A 1 182 ? -22.27463 36.10852 -14.19427 1.000 63.00130 199 TYR A CA 1
ATOM 1478 C C . TYR A 1 182 ? -21.92040 34.67430 -13.81081 1.000 63.71012 199 TYR A C 1
ATOM 1479 O O . TYR A 1 182 ? -21.14243 34.45485 -12.87252 1.000 61.12074 199 TYR A O 1
ATOM 1488 N N . GLY A 1 183 ? -22.47145 33.68942 -14.52442 1.000 63.09571 200 GLY A N 1
ATOM 1489 C CA . GLY A 1 183 ? -22.07286 32.31067 -14.29215 1.000 62.53877 200 GLY A CA 1
ATOM 1490 C C . GLY A 1 183 ? -20.59512 32.07873 -14.54501 1.000 59.88487 200 GLY A C 1
ATOM 1491 O O . GLY A 1 183 ? -19.92828 31.37234 -13.78512 1.000 56.08749 200 GLY A O 1
ATOM 1492 N N . ASP A 1 184 ? -20.06495 32.66711 -15.61981 1.000 60.14397 201 ASP A N 1
ATOM 1493 C CA . ASP A 1 184 ? -18.63505 32.56519 -15.89823 1.000 62.29265 201 ASP A CA 1
ATOM 1494 C C . ASP A 1 184 ? -17.82211 33.25614 -14.80729 1.000 62.74601 201 ASP A C 1
ATOM 1495 O O . ASP A 1 184 ? -16.77012 32.75430 -14.38160 1.000 61.30791 201 ASP A O 1
ATOM 1500 N N . TYR A 1 185 ? -18.31097 34.40533 -14.33457 1.000 63.69833 202 TYR A N 1
ATOM 1501 C CA . TYR A 1 185 ? -17.72315 35.06882 -13.17619 1.000 62.32976 202 TYR A CA 1
ATOM 1502 C C . TYR A 1 185 ? -17.58340 34.10741 -12.00032 1.000 64.75138 202 TYR A C 1
ATOM 1503 O O . TYR A 1 185 ? -16.51025 33.99480 -11.39547 1.000 62.07739 202 TYR A O 1
ATOM 1512 N N . TRP A 1 186 ? -18.67203 33.40999 -11.65810 1.000 63.29069 203 TRP A N 1
ATOM 1513 C CA . TRP A 1 186 ? -18.63384 32.46094 -10.54686 1.000 56.36986 203 TRP A CA 1
ATOM 1514 C C . TRP A 1 186 ? -17.66605 31.31706 -10.80926 1.000 60.39689 203 TRP A C 1
ATOM 1515 O O . TRP A 1 186 ? -16.91694 30.91176 -9.91355 1.000 63.06249 203 TRP A O 1
ATOM 1526 N N . ARG A 1 187 ? -17.67982 30.77036 -12.02500 1.000 57.77972 204 ARG A N 1
ATOM 1527 C CA . ARG A 1 187 ? -16.76005 29.69042 -12.35995 1.000 57.23994 204 ARG A CA 1
ATOM 1528 C C . ARG A 1 187 ? -15.31299 30.14667 -12.27225 1.000 64.36455 204 ARG A C 1
ATOM 1529 O O . ARG A 1 187 ? -14.40899 29.30790 -12.20110 1.000 66.65985 204 ARG A O 1
ATOM 1537 N N . GLY A 1 188 ? -15.08009 31.46091 -12.28845 1.000 63.44470 205 GLY A N 1
ATOM 1538 C CA . GLY A 1 188 ? -13.74036 31.98997 -12.09080 1.000 60.64887 205 GLY A CA 1
ATOM 1539 C C . GLY A 1 188 ? -13.06899 31.55762 -10.80043 1.000 61.65422 205 GLY A C 1
ATOM 1540 O O . GLY A 1 188 ? -11.83811 31.59675 -10.71910 1.000 68.63970 205 GLY A O 1
ATOM 1541 N N . ASP A 1 189 ? -13.84195 31.15822 -9.78361 1.000 56.66486 206 ASP A N 1
ATOM 1542 C CA . ASP A 1 189 ? -13.23136 30.71025 -8.53286 1.000 62.35657 206 ASP A CA 1
ATOM 1543 C C . ASP A 1 189 ? -12.29922 29.52840 -8.75661 1.000 63.97262 206 ASP A C 1
ATOM 1544 O O . ASP A 1 189 ? -11.25363 29.41549 -8.10507 1.000 61.18078 206 ASP A O 1
ATOM 1549 N N . TYR A 1 190 ? -12.66964 28.63107 -9.66131 1.000 60.92026 207 TYR A N 1
ATOM 1550 C CA . TYR A 1 190 ? -11.89421 27.43262 -9.94301 1.000 56.44206 207 TYR A CA 1
ATOM 1551 C C . TYR A 1 190 ? -10.77358 27.67946 -10.94576 1.000 63.35015 207 TYR A C 1
ATOM 1552 O O . TYR A 1 190 ? -10.08959 26.72522 -11.33265 1.000 64.77161 207 TYR A O 1
ATOM 1561 N N . GLU A 1 191 ? -10.57348 28.92742 -11.36847 1.000 62.60879 208 GLU A N 1
ATOM 1562 C CA . GLU A 1 191 ? -9.57794 29.24295 -12.38448 1.000 61.21332 208 GLU A CA 1
ATOM 1563 C C . GLU A 1 191 ? -8.16511 29.18738 -11.82049 1.000 65.97280 208 GLU A C 1
ATOM 1564 O O . GLU A 1 191 ? -7.92349 29.55515 -10.66760 1.000 65.91542 208 GLU A O 1
ATOM 1570 N N . VAL A 1 192 ? -7.23058 28.72051 -12.65019 1.000 69.01673 209 VAL A N 1
ATOM 1571 C CA . VAL A 1 192 ? -5.80247 28.73389 -12.34839 1.000 66.66397 209 VAL A CA 1
ATOM 1572 C C . VAL A 1 192 ? -5.05738 29.23279 -13.58069 1.000 70.18997 209 VAL A C 1
ATOM 1573 O O . VAL A 1 192 ? -5.36704 28.83238 -14.70768 1.000 73.98119 209 VAL A O 1
ATOM 1577 N N . ASN A 1 193 ? -4.07824 30.11318 -13.36885 1.000 69.11186 210 ASN A N 1
ATOM 1578 C CA . ASN A 1 193 ? -3.24826 30.62529 -14.45194 1.000 71.55031 210 ASN A CA 1
ATOM 1579 C C . ASN A 1 193 ? -1.79324 30.71219 -14.01621 1.000 81.01169 210 ASN A C 1
ATOM 1580 O O . ASN A 1 193 ? -1.49512 31.10197 -12.88355 1.000 83.14223 210 ASN A O 1
ATOM 1585 N N . GLY A 1 194 ? -0.89312 30.35042 -14.92822 1.000 81.09754 211 GLY A N 1
ATOM 1586 C CA . GLY A 1 194 ? 0.52738 30.54863 -14.72804 1.000 74.79700 211 GLY A CA 1
ATOM 1587 C C . GLY A 1 194 ? 1.22193 29.53068 -13.85636 1.000 83.85999 211 GLY A C 1
ATOM 1588 O O . GLY A 1 194 ? 2.37950 29.75257 -13.48244 1.000 90.98022 211 GLY A O 1
ATOM 1589 N N . VAL A 1 195 ? 0.56480 28.42701 -13.51632 1.000 81.09562 212 VAL A N 1
ATOM 1590 C CA . VAL A 1 195 ? 1.17810 27.38718 -12.70217 1.000 81.74767 212 VAL A CA 1
ATOM 1591 C C . VAL A 1 195 ? 1.58182 26.18653 -13.57105 1.000 87.21321 212 VAL A C 1
ATOM 1592 O O . VAL A 1 195 ? 1.73362 25.07132 -13.07412 1.000 90.25810 212 VAL A O 1
ATOM 1596 N N . ASP A 1 196 ? 1.76877 26.41203 -14.87344 1.000 95.04603 213 ASP A N 1
ATOM 1597 C CA . ASP A 1 196 ? 2.17252 25.38904 -15.84480 1.000 101.17722 213 ASP A CA 1
ATOM 1598 C C . ASP A 1 196 ? 1.12095 24.28571 -15.86411 1.000 104.21647 213 ASP A C 1
ATOM 1599 O O . ASP A 1 196 ? -0.02823 24.56271 -16.25206 1.000 105.31067 213 ASP A O 1
ATOM 1604 N N . GLY A 1 197 ? 1.44132 23.05410 -15.46781 1.000 92.13918 214 GLY A N 1
ATOM 1605 C CA . GLY A 1 197 ? 0.51814 21.94303 -15.62071 1.000 88.62694 214 GLY A CA 1
ATOM 1606 C C . GLY A 1 197 ? -0.66270 21.96349 -14.67635 1.000 83.29758 214 GLY A C 1
ATOM 1607 O O . GLY A 1 197 ? -1.57187 21.14314 -14.83841 1.000 83.78580 214 GLY A O 1
ATOM 1608 N N . TYR A 1 198 ? -0.67323 22.86796 -13.70185 1.000 80.22127 215 TYR A N 1
ATOM 1609 C CA . TYR A 1 198 ? -1.76071 22.95687 -12.74072 1.000 76.14231 215 TYR A CA 1
ATOM 1610 C C . TYR A 1 198 ? -2.82945 23.96490 -13.14445 1.000 76.69795 215 TYR A C 1
ATOM 1611 O O . TYR A 1 198 ? -3.68491 24.30099 -12.32079 1.000 79.16065 215 TYR A O 1
ATOM 1620 N N . ASP A 1 199 ? -2.79477 24.45970 -14.37832 1.000 77.53409 216 ASP A N 1
ATOM 1621 C CA . ASP A 1 199 ? -3.77598 25.43601 -14.82355 1.000 73.25095 216 ASP A CA 1
ATOM 1622 C C . ASP A 1 199 ? -5.14989 24.79097 -15.00216 1.000 71.03011 216 ASP A C 1
ATOM 1623 O O . ASP A 1 199 ? -5.28815 23.57126 -15.14407 1.000 68.39533 216 ASP A O 1
ATOM 1628 N N . TYR A 1 200 ? -6.17643 25.64054 -14.99431 1.000 77.40433 217 TYR A N 1
ATOM 1629 C CA . TYR A 1 200 ? -7.56727 25.19113 -15.04350 1.000 74.30390 217 TYR A CA 1
ATOM 1630 C C . TYR A 1 200 ? -8.41571 26.33574 -15.57421 1.000 66.89372 217 TYR A C 1
ATOM 1631 O O . TYR A 1 200 ? -8.45672 27.40638 -14.96024 1.000 63.74896 217 TYR A O 1
ATOM 1640 N N . SER A 1 201 ? -9.08549 26.11787 -16.70252 1.000 65.73382 218 SER A N 1
ATOM 1641 C CA . SER A 1 201 ? -9.87495 27.14976 -17.35931 1.000 65.36001 218 SER A CA 1
ATOM 1642 C C . SER A 1 201 ? -11.33902 27.05332 -16.94703 1.000 64.64540 218 SER A C 1
ATOM 1643 O O . SER A 1 201 ? -11.82172 25.99413 -16.54149 1.000 68.62911 218 SER A O 1
ATOM 1646 N N . ARG A 1 202 ? -12.04344 28.18305 -17.06048 1.000 70.58912 219 ARG A N 1
ATOM 1647 C CA . ARG A 1 202 ? -13.37724 28.29746 -16.47329 1.000 67.07004 219 ARG A CA 1
ATOM 1648 C C . ARG A 1 202 ? -14.38022 27.36686 -17.14494 1.000 63.69360 219 ARG A C 1
ATOM 1649 O O . ARG A 1 202 ? -15.24610 26.79333 -16.47445 1.000 62.34477 219 ARG A O 1
ATOM 1657 N N . GLY A 1 203 ? -14.29335 27.21284 -18.46724 1.000 68.22875 220 GLY A N 1
ATOM 1658 C CA . GLY A 1 203 ? -15.16280 26.26888 -19.14674 1.000 69.59062 220 GLY A CA 1
ATOM 1659 C C . GLY A 1 203 ? -14.84801 24.82071 -18.83961 1.000 69.58833 220 GLY A C 1
ATOM 1660 O O . GLY A 1 203 ? -15.72377 23.96067 -18.98445 1.000 70.44734 220 GLY A O 1
ATOM 1661 N N . GLN A 1 204 ? -13.61505 24.53834 -18.41087 1.000 70.06273 221 GLN A N 1
ATOM 1662 C CA . GLN A 1 204 ? -13.21190 23.17857 -18.06344 1.000 72.69841 221 GLN A CA 1
ATOM 1663 C C . GLN A 1 204 ? -14.02259 22.64799 -16.88244 1.000 69.31780 221 GLN A C 1
ATOM 1664 O O . GLN A 1 204 ? -14.26109 21.43423 -16.77507 1.000 68.46702 221 GLN A O 1
ATOM 1670 N N . LEU A 1 205 ? -14.46790 23.55105 -16.00206 1.000 65.40456 222 LEU A N 1
ATOM 1671 C CA . LEU A 1 205 ? -15.23267 23.15764 -14.82219 1.000 65.53184 222 LEU A CA 1
ATOM 1672 C C . LEU A 1 205 ? -16.56812 22.52470 -15.19370 1.000 63.00979 222 LEU A C 1
ATOM 1673 O O . LEU A 1 205 ? -16.97328 21.52569 -14.59139 1.000 59.14102 222 LEU A O 1
ATOM 1678 N N . ILE A 1 206 ? -17.28376 23.10942 -16.15736 1.000 59.13540 223 ILE A N 1
ATOM 1679 C CA . ILE A 1 206 ? -18.57675 22.55748 -16.55555 1.000 57.92519 223 ILE A CA 1
ATOM 1680 C C . ILE A 1 206 ? -18.39563 21.16003 -17.13058 1.000 61.87725 223 ILE A C 1
ATOM 1681 O O . ILE A 1 206 ? -19.16477 20.23383 -16.82829 1.000 58.15554 223 ILE A O 1
ATOM 1686 N N . GLU A 1 207 ? -17.36340 20.98785 -17.95972 1.000 67.98230 224 GLU A N 1
ATOM 1687 C CA . GLU A 1 207 ? -17.06977 19.68459 -18.54056 1.000 63.76948 224 GLU A CA 1
ATOM 1688 C C . GLU A 1 207 ? -16.79088 18.65582 -17.45481 1.000 60.14055 224 GLU A C 1
ATOM 1689 O O . GLU A 1 207 ? -17.31363 17.53772 -17.49722 1.000 61.53445 224 GLU A O 1
ATOM 1695 N N . ASP A 1 208 ? -15.96784 19.01699 -16.46705 1.000 61.83727 225 ASP A N 1
ATOM 1696 C CA . ASP A 1 208 ? -15.64758 18.05800 -15.41322 1.000 61.46159 225 ASP A CA 1
ATOM 1697 C C . ASP A 1 208 ? -16.85698 17.76400 -14.53099 1.000 58.72124 225 ASP A C 1
ATOM 1698 O O . ASP A 1 208 ? -17.07301 16.61278 -14.13876 1.000 58.30210 225 ASP A O 1
ATOM 1703 N N . VAL A 1 209 ? -17.66965 18.77936 -14.22914 1.000 64.16399 226 VAL A N 1
ATOM 1704 C CA . VAL A 1 209 ? -18.87130 18.56364 -13.42412 1.000 64.04885 226 VAL A CA 1
ATOM 1705 C C . VAL A 1 209 ? -19.79980 17.57594 -14.11821 1.000 61.80326 226 VAL A C 1
ATOM 1706 O O . VAL A 1 209 ? -20.28366 16.61560 -13.50838 1.000 58.84388 226 VAL A O 1
ATOM 1710 N N . GLU A 1 210 ? -20.02756 17.77264 -15.41905 1.000 60.86815 227 GLU A N 1
ATOM 1711 C CA . GLU A 1 210 ? -20.97638 16.92441 -16.13542 1.000 56.61372 227 GLU A CA 1
ATOM 1712 C C . GLU A 1 210 ? -20.41057 15.52177 -16.36420 1.000 59.41935 227 GLU A C 1
ATOM 1713 O O . GLU A 1 210 ? -21.12518 14.51566 -16.21047 1.000 65.33112 227 GLU A O 1
ATOM 1719 N N . HIS A 1 211 ? -19.11841 15.43602 -16.69561 1.000 60.75964 228 HIS A N 1
ATOM 1720 C CA . HIS A 1 211 ? -18.46593 14.14632 -16.88394 1.000 63.29180 228 HIS A CA 1
ATOM 1721 C C . HIS A 1 211 ? -18.48204 13.32747 -15.59897 1.000 63.02721 228 HIS A C 1
ATOM 1722 O O . HIS A 1 211 ? -18.73693 12.11793 -15.62911 1.000 63.96870 228 HIS A O 1
ATOM 1729 N N . THR A 1 212 ? -18.21532 13.96703 -14.45801 1.000 66.03665 229 THR A N 1
ATOM 1730 C CA . THR A 1 212 ? -18.28871 13.26246 -13.18387 1.000 63.16203 229 THR A CA 1
ATOM 1731 C C . THR A 1 212 ? -19.72812 12.89518 -12.83583 1.000 61.31133 229 THR A C 1
ATOM 1732 O O . THR A 1 212 ? -19.97924 11.82292 -12.27419 1.000 66.14457 229 THR A O 1
ATOM 1736 N N . PHE A 1 213 ? -20.68531 13.77258 -13.16025 1.000 58.93819 230 PHE A N 1
ATOM 1737 C CA . PHE A 1 213 ? -22.08989 13.50118 -12.86768 1.000 55.53130 230 PHE A CA 1
ATOM 1738 C C . PHE A 1 213 ? -22.57939 12.24285 -13.56918 1.000 57.44358 230 PHE A C 1
ATOM 1739 O O . PHE A 1 213 ? -23.44015 11.52452 -13.03831 1.000 59.71610 230 PHE A O 1
ATOM 1747 N N . GLU A 1 214 ? -22.11297 12.01587 -14.80213 1.000 59.80469 231 GLU A N 1
ATOM 1748 C CA . GLU A 1 214 ? -22.48750 10.80499 -15.53399 1.000 58.23067 231 GLU A CA 1
ATOM 1749 C C . GLU A 1 214 ? -22.39494 9.55259 -14.67142 1.000 63.03070 231 GLU A C 1
ATOM 1750 O O . GLU A 1 214 ? -23.32555 8.74104 -14.62080 1.000 68.22108 231 GLU A O 1
ATOM 1756 N N . GLU A 1 215 ? -21.27071 9.38793 -13.98183 1.000 61.24734 232 GLU A N 1
ATOM 1757 C CA . GLU A 1 215 ? -21.02306 8.18495 -13.20265 1.000 60.71860 232 GLU A CA 1
ATOM 1758 C C . GLU A 1 215 ? -21.82212 8.16681 -11.90554 1.000 63.64439 232 GLU A C 1
ATOM 1759 O O . GLU A 1 215 ? -22.05765 7.08814 -11.34787 1.000 67.89268 232 GLU A O 1
ATOM 1765 N N . ILE A 1 216 ? -22.25158 9.33804 -11.42797 1.000 63.49852 233 ILE A N 1
ATOM 1766 C CA . ILE A 1 216 ? -23.20850 9.41291 -10.32825 1.000 62.12127 233 ILE A CA 1
ATOM 1767 C C . ILE A 1 216 ? -24.58643 8.93743 -10.77311 1.000 60.36597 233 ILE A C 1
ATOM 1768 O O . ILE A 1 216 ? -25.34475 8.37282 -9.97318 1.000 58.16551 233 ILE A O 1
ATOM 1773 N N . LYS A 1 217 ? -24.93258 9.15943 -12.04312 1.000 59.63386 234 LYS A N 1
ATOM 1774 C CA . LYS A 1 217 ? -26.29284 8.89302 -12.51955 1.000 55.39853 234 LYS A CA 1
ATOM 1775 C C . LYS A 1 217 ? -26.82222 7.48487 -12.24904 1.000 62.67867 234 LYS A C 1
ATOM 1776 O O . LYS A 1 217 ? -27.99639 7.36845 -11.86911 1.000 61.74789 234 LYS A O 1
ATOM 1782 N N . PRO A 1 218 ? -26.07225 6.39267 -12.46097 1.000 64.51641 235 PRO A N 1
ATOM 1783 C CA . PRO A 1 218 ? -26.67177 5.06169 -12.20616 1.000 57.72198 235 PRO A CA 1
ATOM 1784 C C . PRO A 1 218 ? -27.02382 4.82679 -10.74380 1.000 60.99239 235 PRO A C 1
ATOM 1785 O O . PRO A 1 218 ? -28.13688 4.36615 -10.42343 1.000 64.51003 235 PRO A O 1
ATOM 1789 N N . LEU A 1 219 ? -26.08193 5.12114 -9.84448 1.000 62.87388 236 LEU A N 1
ATOM 1790 C CA . LEU A 1 219 ? -26.34389 5.03803 -8.41215 1.000 57.78980 236 LEU A CA 1
ATOM 1791 C C . LEU A 1 219 ? -27.55969 5.86927 -8.02817 1.000 53.63856 236 LEU A C 1
ATOM 1792 O O . LEU A 1 219 ? -28.41901 5.41947 -7.26149 1.000 51.14083 236 LEU A O 1
ATOM 1797 N N . TYR A 1 220 ? -27.62942 7.10224 -8.53567 1.000 54.83472 237 TYR A N 1
ATOM 1798 C CA . TYR A 1 220 ? -28.76921 7.96339 -8.24488 1.000 53.05236 237 TYR A CA 1
ATOM 1799 C C . TYR A 1 220 ? -30.06607 7.36079 -8.75905 1.000 55.57802 237 TYR A C 1
ATOM 1800 O O . TYR A 1 220 ? -31.09312 7.42315 -8.08333 1.000 55.23159 237 TYR A O 1
ATOM 1809 N N . GLU A 1 221 ? -30.05074 6.83021 -9.98216 1.000 56.79677 238 GLU A N 1
ATOM 1810 C CA . GLU A 1 221 ? -31.22218 6.17272 -10.54804 1.000 59.23334 238 GLU A CA 1
ATOM 1811 C C . GLU A 1 221 ? -31.74797 5.12577 -9.58415 1.000 59.06858 238 GLU A C 1
ATOM 1812 O O . GLU A 1 221 ? -32.94470 5.07804 -9.27355 1.000 64.03941 238 GLU A O 1
ATOM 1818 N N . HIS A 1 222 ? -30.84055 4.29303 -9.07714 1.000 54.78252 239 HIS A N 1
ATOM 1819 C CA . HIS A 1 222 ? -31.27478 3.16939 -8.25693 1.000 55.20086 239 HIS A CA 1
ATOM 1820 C C . HIS A 1 222 ? -31.72961 3.62846 -6.87414 1.000 55.96664 239 HIS A C 1
ATOM 1821 O O . HIS A 1 222 ? -32.74511 3.14347 -6.35189 1.000 61.43534 239 HIS A O 1
ATOM 1828 N N . LEU A 1 223 ? -30.99798 4.56947 -6.27225 1.000 55.39696 240 LEU A N 1
ATOM 1829 C CA . LEU A 1 223 ? -31.41317 5.13629 -4.99196 1.000 55.80029 240 LEU A CA 1
ATOM 1830 C C . LEU A 1 223 ? -32.76909 5.81942 -5.11203 1.000 52.78356 240 LEU A C 1
ATOM 1831 O O . LEU A 1 223 ? -33.63359 5.66932 -4.24080 1.000 49.57854 240 LEU A O 1
ATOM 1836 N N . HIS A 1 224 ? -32.96892 6.56283 -6.19988 1.000 53.85862 241 HIS A N 1
ATOM 1837 C CA . HIS A 1 224 ? -34.22640 7.24889 -6.46346 1.000 54.98881 241 HIS A CA 1
ATOM 1838 C C . HIS A 1 224 ? -35.37318 6.25834 -6.61390 1.000 54.13300 241 HIS A C 1
ATOM 1839 O O . HIS A 1 224 ? -36.4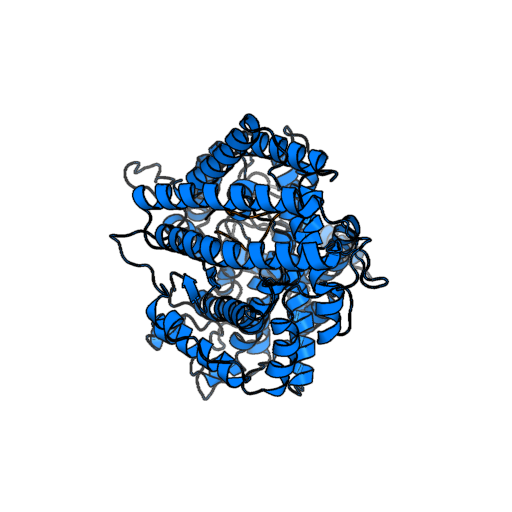6814 6.48344 -6.09368 1.000 51.32610 241 HIS A O 1
ATOM 1846 N N . ALA A 1 225 ? -35.14525 5.15933 -7.33874 1.000 55.67793 242 ALA A N 1
ATOM 1847 C CA . ALA A 1 225 ? -36.20261 4.16657 -7.52071 1.000 57.82959 242 ALA A CA 1
ATOM 1848 C C . ALA A 1 225 ? -36.55843 3.48033 -6.20347 1.000 55.26421 242 ALA A C 1
ATOM 1849 O O . ALA A 1 225 ? -37.74104 3.25565 -5.90757 1.000 55.15158 242 ALA A O 1
ATOM 1851 N N . TYR A 1 226 ? -35.55043 3.13400 -5.40078 1.000 54.99575 243 TYR A N 1
ATOM 1852 C CA . TYR A 1 226 ? -35.82456 2.55941 -4.08499 1.000 56.38217 243 TYR A CA 1
ATOM 1853 C C . TYR A 1 226 ? -36.59347 3.53908 -3.20299 1.000 55.63336 243 TYR A C 1
ATOM 1854 O O . TYR A 1 226 ? -37.55481 3.15755 -2.51912 1.000 53.30730 243 TYR A O 1
ATOM 1863 N N . VAL A 1 227 ? -36.18283 4.80832 -3.21069 1.000 56.38723 244 VAL A N 1
ATOM 1864 C CA . VAL A 1 227 ? -36.87872 5.83666 -2.44702 1.000 49.40368 244 VAL A CA 1
ATOM 1865 C C . VAL A 1 227 ? -38.31086 5.99007 -2.94227 1.000 51.99126 244 VAL A C 1
ATOM 1866 O O . VAL A 1 227 ? -39.23159 6.22487 -2.15601 1.000 54.49665 244 VAL A O 1
ATOM 1870 N N . ARG A 1 228 ? -38.51565 5.87989 -4.25456 1.000 50.90455 245 ARG A N 1
ATOM 1871 C CA . ARG A 1 228 ? -39.85450 5.96774 -4.82791 1.000 49.75600 245 ARG A CA 1
ATOM 1872 C C . ARG A 1 228 ? -40.73718 4.84077 -4.31925 1.000 55.35641 245 ARG A C 1
ATOM 1873 O O . ARG A 1 228 ? -41.88210 5.06353 -3.90129 1.000 58.40280 245 ARG A O 1
ATOM 1881 N N . ALA A 1 229 ? -40.20912 3.61611 -4.34727 1.000 57.99522 246 ALA A N 1
ATOM 1882 C CA . ALA A 1 229 ? -40.95769 2.47559 -3.83480 1.000 59.41221 246 ALA A CA 1
ATOM 1883 C C . ALA A 1 229 ? -41.27838 2.65541 -2.35676 1.000 60.75431 246 ALA A C 1
ATOM 1884 O O . ALA A 1 229 ? -42.36352 2.28057 -1.90107 1.000 62.88686 246 ALA A O 1
ATOM 1886 N N . LYS A 1 230 ? -40.35686 3.25256 -1.59600 1.000 58.59657 247 LYS A N 1
ATOM 1887 C CA . LYS A 1 230 ? -40.59920 3.44024 -0.16899 1.000 59.51103 247 LYS A CA 1
ATOM 1888 C C . LYS A 1 230 ? -41.58139 4.57146 0.10803 1.000 60.45658 247 LYS A C 1
ATOM 1889 O O . LYS A 1 230 ? -42.36181 4.49154 1.06419 1.000 63.43017 247 LYS A O 1
ATOM 1895 N N . LEU A 1 231 ? -41.56067 5.62028 -0.71031 1.000 53.40052 248 LEU A N 1
ATOM 1896 C CA . LEU A 1 231 ? -42.49222 6.72682 -0.54872 1.000 56.12222 248 LEU A CA 1
ATOM 1897 C C . LEU A 1 231 ? -43.89433 6.34151 -0.99351 1.000 62.34961 248 LEU A C 1
ATOM 1898 O O . LEU A 1 231 ? -44.87095 6.95477 -0.54999 1.000 63.80418 248 LEU A O 1
ATOM 1903 N N . MET A 1 232 ? -44.00691 5.34761 -1.87975 1.000 64.98635 249 MET A N 1
ATOM 1904 C CA . MET A 1 232 ? -45.31050 4.76274 -2.17744 1.000 60.41741 249 MET A CA 1
ATOM 1905 C C . MET A 1 232 ? -45.88612 4.05721 -0.95520 1.000 65.89215 249 MET A C 1
ATOM 1906 O O . MET A 1 232 ? -47.09075 4.15024 -0.68725 1.000 66.27210 249 MET A O 1
ATOM 1911 N N . ASN A 1 233 ? -45.03538 3.36729 -0.18671 1.000 69.98277 250 ASN A N 1
ATOM 1912 C CA . ASN A 1 233 ? -45.46767 2.74051 1.06026 1.000 69.44918 250 ASN A CA 1
ATOM 1913 C C . ASN A 1 233 ? -46.02684 3.73289 2.07090 1.000 66.93873 250 ASN A C 1
ATOM 1914 O O . ASN A 1 233 ? -46.64924 3.29664 3.04782 1.000 67.90121 250 ASN A O 1
ATOM 1919 N N . ALA A 1 234 ? -45.80791 5.03982 1.87172 1.000 64.75154 251 ALA A N 1
ATOM 1920 C CA . ALA A 1 234 ? -46.26982 6.07095 2.79969 1.000 60.51567 251 ALA A CA 1
ATOM 1921 C C . ALA A 1 234 ? -47.23303 7.08946 2.20596 1.000 64.84402 251 ALA A C 1
ATOM 1922 O O . ALA A 1 234 ? -47.95284 7.73854 2.97543 1.000 64.50789 251 ALA A O 1
ATOM 1924 N N . TYR A 1 235 ? -47.25490 7.27735 0.88962 1.000 73.00123 252 TYR A N 1
ATOM 1925 C CA . TYR A 1 235 ? -48.20049 8.17039 0.21878 1.000 65.51671 252 TYR A CA 1
ATOM 1926 C C . TYR A 1 235 ? -48.85636 7.34259 -0.87982 1.000 68.47637 252 TYR A C 1
ATOM 1927 O O . TYR A 1 235 ? -48.47297 7.43082 -2.05363 1.000 70.70466 252 TYR A O 1
ATOM 1936 N N . PRO A 1 236 ? -49.85017 6.51790 -0.52994 1.000 74.25200 253 PRO A N 1
ATOM 1937 C CA . PRO A 1 236 ? -50.24047 5.41338 -1.43107 1.000 83.01045 253 PRO A CA 1
ATOM 1938 C C . PRO A 1 236 ? -50.76947 5.83300 -2.79809 1.000 80.07532 253 PRO A C 1
ATOM 1939 O O . PRO A 1 236 ? -50.37560 5.22758 -3.80306 1.000 81.05862 253 PRO A O 1
ATOM 1943 N N . SER A 1 237 ? -51.65211 6.82846 -2.88084 1.000 65.28907 254 SER A N 1
ATOM 1944 C CA . SER A 1 237 ? -52.26701 7.18977 -4.15429 1.000 63.01457 254 SER A CA 1
ATOM 1945 C C . SER A 1 237 ? -51.54414 8.31895 -4.87341 1.000 68.01525 254 SER A C 1
ATOM 1946 O O . SER A 1 237 ? -51.92490 8.66698 -5.99561 1.000 63.12378 254 SER A O 1
ATOM 1949 N N . TYR A 1 238 ? -50.50344 8.88300 -4.27008 1.000 68.69895 255 TYR A N 1
ATOM 1950 C CA . TYR A 1 238 ? -49.91918 10.12798 -4.74389 1.000 62.93745 255 TYR A CA 1
ATOM 1951 C C . TYR A 1 238 ? -48.62251 9.95572 -5.52311 1.000 66.05277 255 TYR A C 1
ATOM 1952 O O . TYR A 1 238 ? -48.10193 10.94754 -6.04719 1.000 68.37071 255 TYR A O 1
ATOM 1961 N N . ILE A 1 239 ? -48.08605 8.74251 -5.61423 1.000 63.27752 256 ILE A N 1
ATOM 1962 C CA . ILE A 1 239 ? -46.84936 8.49532 -6.34244 1.000 57.34789 256 ILE A CA 1
ATOM 1963 C C . ILE A 1 239 ? -47.08344 7.35516 -7.31894 1.000 64.37704 256 ILE A C 1
ATOM 1964 O O . ILE A 1 239 ? -47.60245 6.29961 -6.93624 1.000 67.41549 256 ILE A O 1
ATOM 1969 N N . SER A 1 240 ? -46.71700 7.57698 -8.57935 1.000 61.82820 257 SER A N 1
ATOM 1970 C CA . SER A 1 240 ? -46.69430 6.55654 -9.61615 1.000 56.03772 257 SER A CA 1
ATOM 1971 C C . SER A 1 240 ? -45.36296 5.81200 -9.57716 1.000 58.81680 257 SER A C 1
ATOM 1972 O O . SER A 1 240 ? -44.31303 6.43242 -9.38321 1.000 56.46048 257 SER A O 1
ATOM 1975 N N . PRO A 1 241 ? -45.36964 4.48778 -9.76289 1.000 57.53760 258 PRO A N 1
ATOM 1976 C CA . PRO A 1 241 ? -44.11462 3.72396 -9.70625 1.000 54.40367 258 PRO A CA 1
ATOM 1977 C C . PRO A 1 241 ? -43.14968 4.00051 -10.85174 1.000 53.17735 258 PRO A C 1
ATOM 1978 O O . PRO A 1 241 ? -42.10769 3.33918 -10.91963 1.000 51.15770 258 PRO A O 1
ATOM 1982 N N . ILE A 1 242 ? -43.45974 4.92029 -11.76830 1.000 53.72990 259 ILE A N 1
ATOM 1983 C CA . ILE A 1 242 ? -42.58549 5.19741 -12.90744 1.000 57.43189 259 ILE A CA 1
ATOM 1984 C C . ILE A 1 242 ? -42.35732 6.69497 -13.08597 1.000 54.94476 259 ILE A C 1
ATOM 1985 O O . ILE A 1 242 ? -41.97746 7.14851 -14.17179 1.000 60.08182 259 ILE A O 1
ATOM 1990 N N . GLY A 1 243 ? -42.55505 7.47239 -12.02156 1.000 56.45798 260 GLY A N 1
ATOM 1991 C CA . GLY A 1 243 ? -42.54513 8.91395 -12.13063 1.000 60.34212 260 GLY A CA 1
ATOM 1992 C C . GLY A 1 243 ? -41.59674 9.56015 -11.14779 1.000 55.35080 260 GLY A C 1
ATOM 1993 O O . GLY A 1 243 ? -41.12767 8.94622 -10.18594 1.000 51.37901 260 GLY A O 1
ATOM 1994 N N . CYS A 1 244 ? -41.30312 10.83271 -11.41972 1.000 53.56218 261 CYS A N 1
ATOM 1995 C CA . CYS A 1 244 ? -40.52018 11.65142 -10.50627 1.000 53.17575 261 CYS A CA 1
ATOM 1996 C C . CYS A 1 244 ? -41.23061 11.80626 -9.16796 1.000 55.21406 261 CYS A C 1
ATOM 1997 O O . CYS A 1 244 ? -42.46058 11.86049 -9.10099 1.000 63.71041 261 CYS A O 1
ATOM 2000 N N . LEU A 1 245 ? -40.44656 11.85894 -8.09872 1.000 58.21757 262 LEU A N 1
ATOM 2001 C CA . LEU A 1 245 ? -41.00597 12.05717 -6.76456 1.000 55.73251 262 LEU A CA 1
ATOM 2002 C C . LEU A 1 245 ? -41.57071 13.46708 -6.63066 1.000 49.18404 262 LEU A C 1
ATOM 2003 O O . LEU A 1 245 ? -40.90757 14.43276 -7.02360 1.000 48.20292 262 LEU A O 1
ATOM 2008 N N . PRO A 1 246 ? -42.78067 13.62819 -6.09669 1.000 49.79623 263 PRO A N 1
ATOM 2009 C CA . PRO A 1 246 ? -43.32541 14.97792 -5.90481 1.000 52.90295 263 PRO A CA 1
ATOM 2010 C C . PRO A 1 246 ? -42.41001 15.81863 -5.02633 1.000 52.45556 263 PRO A C 1
ATOM 2011 O O . PRO A 1 246 ? -41.87572 15.34475 -4.02138 1.000 54.29200 263 PRO A O 1
ATOM 2015 N N . ALA A 1 247 ? -42.24005 17.08537 -5.41602 1.000 51.63711 264 ALA A N 1
ATOM 2016 C CA . ALA A 1 247 ? -41.21875 17.92609 -4.79641 1.000 52.03987 264 ALA A CA 1
ATOM 2017 C C . ALA A 1 247 ? -41.48071 18.16249 -3.31441 1.000 57.52433 264 ALA A C 1
ATOM 2018 O O . ALA A 1 247 ? -40.53422 18.36429 -2.54216 1.000 57.69043 264 ALA A O 1
ATOM 2020 N N . HIS A 1 248 ? -42.74465 18.14247 -2.89662 1.000 51.46943 265 HIS A N 1
ATOM 2021 C CA . HIS A 1 248 ? -43.08664 18.49867 -1.52687 1.000 52.22457 265 HIS A CA 1
ATOM 2022 C C . HIS A 1 248 ? -42.89506 17.35604 -0.53354 1.000 52.51086 265 HIS A C 1
ATOM 2023 O O . HIS A 1 248 ? -43.03199 17.58362 0.67267 1.000 50.82630 265 HIS A O 1
ATOM 2030 N N . LEU A 1 249 ? -42.57370 16.14733 -0.99828 1.000 51.65545 266 LEU A N 1
ATOM 2031 C CA . LEU A 1 249 ? -42.48188 14.96548 -0.14571 1.000 53.65641 266 LEU A CA 1
ATOM 2032 C C . LEU A 1 249 ? -41.04281 14.49014 0.06622 1.000 51.21782 266 LEU A C 1
ATOM 2033 O O . LEU A 1 249 ? -40.80343 13.28494 0.19124 1.000 49.20017 266 LEU A O 1
ATOM 2038 N N . LEU A 1 250 ? -40.07155 15.40770 0.12736 1.000 50.75946 267 LEU A N 1
ATOM 2039 C CA . LEU A 1 250 ? -38.67835 15.00812 -0.03035 1.000 53.94010 267 LEU A CA 1
ATOM 2040 C C . LEU A 1 250 ? -37.79563 15.18779 1.19942 1.000 50.41408 267 LEU A C 1
ATOM 2041 O O . LEU A 1 250 ? -36.66693 14.68270 1.19536 1.000 54.91929 267 LEU A O 1
ATOM 2046 N N . GLY A 1 251 ? -38.25061 15.87591 2.24792 1.000 48.84289 268 GLY A N 1
ATOM 2047 C CA . GLY A 1 251 ? -37.52370 15.94234 3.50612 1.000 50.71415 268 GLY A CA 1
ATOM 2048 C C . GLY A 1 251 ? -37.17697 17.34782 3.95727 1.000 57.01208 268 GLY A C 1
ATOM 2049 O O . GLY A 1 251 ? -37.03664 17.58762 5.16046 1.000 55.44187 268 GLY A O 1
ATOM 2050 N N . ASP A 1 252 ? -37.00540 18.27440 3.01872 1.000 56.50037 269 ASP A N 1
ATOM 2051 C CA . ASP A 1 252 ? -36.89934 19.68912 3.35010 1.000 48.78268 269 ASP A CA 1
ATOM 2052 C C . ASP A 1 252 ? -37.78167 20.45445 2.37630 1.000 50.83155 269 ASP A C 1
ATOM 2053 O O . ASP A 1 252 ? -38.58458 19.86696 1.64558 1.000 53.55054 269 ASP A O 1
ATOM 2058 N N . MET A 1 253 ? -37.62646 21.77717 2.35973 1.000 51.70405 270 MET A N 1
ATOM 2059 C CA . MET A 1 253 ? -38.53300 22.61239 1.58261 1.000 53.44814 270 MET A CA 1
ATOM 2060 C C . MET A 1 253 ? -38.31034 22.45721 0.08036 1.000 54.05969 270 MET A C 1
ATOM 2061 O O . MET A 1 253 ? -39.20467 22.78443 -0.70867 1.000 57.01484 270 MET A O 1
ATOM 2066 N N . TRP A 1 254 ? -37.15971 21.92155 -0.33028 1.000 53.68701 271 TRP A N 1
ATOM 2067 C CA . TRP A 1 254 ? -36.78954 21.84277 -1.73665 1.000 52.74352 271 TRP A CA 1
ATOM 2068 C C . TRP A 1 254 ? -36.41905 20.45154 -2.21878 1.000 46.85336 271 TRP A C 1
ATOM 2069 O O . TRP A 1 254 ? -36.33521 20.24613 -3.43471 1.000 47.83448 271 TRP A O 1
ATOM 2080 N N . GLY A 1 255 ? -36.19441 19.49845 -1.32192 1.000 47.23333 272 GLY A N 1
ATOM 2081 C CA . GLY A 1 255 ? -35.51930 18.28124 -1.71942 1.000 51.26834 272 GLY A CA 1
ATOM 2082 C C . GLY A 1 255 ? -34.03679 18.48155 -1.91421 1.000 56.13372 272 GLY A C 1
ATOM 2083 O O . GLY A 1 255 ? -33.41177 17.74783 -2.68574 1.000 57.98098 272 GLY A O 1
ATOM 2084 N N . ARG A 1 256 ? -33.45789 19.48341 -1.24698 1.000 54.88262 273 ARG A N 1
ATOM 2085 C CA . ARG A 1 256 ? -32.02194 19.71590 -1.34123 1.000 50.95610 273 ARG A CA 1
ATOM 2086 C C . ARG A 1 256 ? -31.24381 18.56994 -0.71657 1.000 55.11352 273 ARG A C 1
ATOM 2087 O O . ARG A 1 256 ? -30.16610 18.21376 -1.20291 1.000 57.13762 273 ARG A O 1
ATOM 2095 N N . PHE A 1 257 ? -31.78508 17.97509 0.34222 1.000 57.98494 274 PHE A N 1
ATOM 2096 C CA . PHE A 1 257 ? -31.26709 16.75568 0.93912 1.000 49.79285 274 PHE A CA 1
ATOM 2097 C C . PHE A 1 257 ? -32.43645 15.81315 1.16651 1.000 55.54386 274 PHE A C 1
ATOM 2098 O O . PHE A 1 257 ? -33.54188 16.25456 1.49193 1.000 60.16070 274 PHE A O 1
ATOM 2106 N N . TRP A 1 258 ? -32.19671 14.51710 0.97894 1.000 58.60332 275 TRP A N 1
ATOM 2107 C CA . TRP A 1 258 ? -33.17242 13.48349 1.30238 1.000 51.04090 275 TRP A CA 1
ATOM 2108 C C . TRP A 1 258 ? -32.93098 12.90073 2.68958 1.000 54.16354 275 TRP A C 1
ATOM 2109 O O . TRP A 1 258 ? -33.26702 11.74104 2.95042 1.000 61.12064 275 TRP A O 1
ATOM 2120 N N . THR A 1 259 ? -32.36113 13.70584 3.59095 1.000 52.45256 276 THR A N 1
ATOM 2121 C CA . THR A 1 259 ? -31.90529 13.20214 4.88309 1.000 53.58996 276 THR A CA 1
ATOM 2122 C C . THR A 1 259 ? -33.07155 12.78041 5.77017 1.000 50.23003 276 THR A C 1
ATOM 2123 O O . THR A 1 259 ? -33.03202 11.71072 6.39061 1.000 45.26135 276 THR A O 1
ATOM 2127 N N . ASN A 1 260 ? -34.12190 13.59722 5.83645 1.000 52.05425 277 ASN A N 1
ATOM 2128 C CA . ASN A 1 260 ? -35.23805 13.31000 6.72864 1.000 52.42560 277 ASN A CA 1
ATOM 2129 C C . ASN A 1 260 ? -36.13940 12.19406 6.21705 1.000 50.12944 277 ASN A C 1
ATOM 2130 O O . ASN A 1 260 ? -37.04312 11.76759 6.94535 1.000 52.47467 277 ASN A O 1
ATOM 2135 N N . LEU A 1 261 ? -35.91473 11.71507 4.99243 1.000 46.69841 278 LEU A N 1
ATOM 2136 C CA . LEU A 1 261 ? -36.61728 10.54675 4.47700 1.000 47.58313 278 LEU A CA 1
ATOM 2137 C C . LEU A 1 261 ? -36.14444 9.23933 5.10363 1.000 47.22906 278 LEU A C 1
ATOM 2138 O O . LEU A 1 261 ? -36.78236 8.20515 4.88030 1.000 49.93616 278 LEU A O 1
ATOM 2143 N N . TYR A 1 262 ? -35.05670 9.25984 5.88100 1.000 50.47694 279 TYR A N 1
ATOM 2144 C CA . TYR A 1 262 ? -34.45437 8.01604 6.35352 1.000 52.55136 279 TYR A CA 1
ATOM 2145 C C . TYR A 1 262 ? -35.44081 7.19996 7.17988 1.000 51.43467 279 TYR A C 1
ATOM 2146 O O . TYR A 1 262 ? -35.53624 5.97683 7.01318 1.000 47.42799 279 TYR A O 1
ATOM 2155 N N . SER A 1 263 ? -36.19965 7.86358 8.05863 1.000 51.29884 280 SER A N 1
ATOM 2156 C CA . SER A 1 263 ? -37.17010 7.15659 8.88880 1.000 49.72256 280 SER A CA 1
ATOM 2157 C C . SER A 1 263 ? -38.16987 6.37463 8.04737 1.000 50.90774 280 SER A C 1
ATOM 2158 O O . SER A 1 263 ? -38.65754 5.32465 8.48094 1.000 53.44735 280 SER A O 1
ATOM 2161 N N . LEU A 1 264 ? -38.48301 6.85900 6.84689 1.000 50.31726 281 LEU A N 1
ATOM 2162 C CA . LEU A 1 264 ? -39.35914 6.12077 5.94806 1.000 47.51259 281 LEU A CA 1
ATOM 2163 C C . LEU A 1 264 ? -38.60717 5.11648 5.09383 1.000 49.22379 281 LEU A C 1
ATOM 2164 O O . LEU A 1 264 ? -39.17280 4.08308 4.72469 1.000 58.93279 281 LEU A O 1
ATOM 2169 N N . THR A 1 265 ? -37.34643 5.39254 4.77183 1.000 54.97937 282 THR A N 1
ATOM 2170 C CA . THR A 1 265 ? -36.60502 4.57333 3.82499 1.000 53.25127 282 THR A CA 1
ATOM 2171 C C . THR A 1 265 ? -35.68015 3.55900 4.48218 1.000 53.33536 282 THR A C 1
ATOM 2172 O O . THR A 1 265 ? -35.07478 2.75021 3.76204 1.000 50.56796 282 THR A O 1
ATOM 2176 N N . VAL A 1 266 ? -35.57099 3.57913 5.81001 1.000 52.44685 283 VAL A N 1
ATOM 2177 C CA . VAL A 1 266 ? -34.70094 2.67440 6.55959 1.000 52.18384 283 VAL A CA 1
ATOM 2178 C C . VAL A 1 266 ? -34.83117 1.24203 6.04987 1.000 53.95009 283 VAL A C 1
ATOM 2179 O O . VAL A 1 266 ? -35.94374 0.70803 5.95578 1.000 57.34942 283 VAL A O 1
ATOM 2183 N N . PRO A 1 267 ? -33.70770 0.62329 5.60164 1.000 55.41413 284 PRO A N 1
ATOM 2184 C CA . PRO A 1 267 ? -33.78678 -0.71763 5.00202 1.000 59.02446 284 PRO A CA 1
ATOM 2185 C C . PRO A 1 267 ? -34.14637 -1.76297 6.04299 1.000 63.24135 284 PRO A C 1
ATOM 2186 O O . PRO A 1 267 ? -35.10307 -2.51954 5.88919 1.000 66.43362 284 PRO A O 1
ATOM 2190 N N . PHE A 1 268 ? -33.38909 -1.77622 7.12622 1.000 64.78768 285 PHE A N 1
ATOM 2191 C CA . PHE A 1 268 ? -33.49304 -2.78187 8.17866 1.000 65.52484 285 PHE A CA 1
ATOM 2192 C C . PHE A 1 268 ? -33.73780 -2.02111 9.47698 1.000 68.62087 285 PHE A C 1
ATOM 2193 O O . PHE A 1 268 ? -32.81937 -1.71664 10.23501 1.000 69.35561 285 PHE A O 1
ATOM 2201 N N . GLY A 1 269 ? -34.99985 -1.67705 9.71368 1.000 62.81077 286 GLY A N 1
ATOM 2202 C CA . GLY A 1 269 ? -35.35212 -0.86318 10.86385 1.000 62.05299 286 GLY A CA 1
ATOM 2203 C C . GLY A 1 269 ? -35.30319 -1.60214 12.18028 1.000 64.28970 286 GLY A C 1
ATOM 2204 O O . GLY A 1 269 ? -35.29927 -0.97131 13.24434 1.000 66.56816 286 GLY A O 1
ATOM 2205 N N . GLN A 1 270 ? -35.27204 -2.93217 12.12847 1.000 65.06710 287 GLN A N 1
ATOM 2206 C CA . GLN A 1 270 ? -35.19739 -3.71675 13.35403 1.000 70.81605 287 GLN A CA 1
ATOM 2207 C C . GLN A 1 270 ? -33.85311 -3.51961 14.04442 1.000 67.20298 287 GLN A C 1
ATOM 2208 O O . GLN A 1 270 ? -33.78491 -3.43452 15.27647 1.000 58.63872 287 GLN A O 1
ATOM 2214 N N . LYS A 1 271 ? -32.77727 -3.44085 13.26203 1.000 68.41369 288 LYS A N 1
ATOM 2215 C CA . LYS A 1 271 ? -31.44817 -3.22353 13.79738 1.000 64.85392 288 LYS A CA 1
ATOM 2216 C C . LYS A 1 271 ? -31.37244 -1.83482 14.43476 1.000 65.44756 288 LYS A C 1
ATOM 2217 O O . LYS A 1 271 ? -32.16286 -0.95008 14.09770 1.000 66.93182 288 LYS A O 1
ATOM 2223 N N . PRO A 1 272 ? -30.43642 -1.62305 15.36875 1.000 62.15968 289 PRO A N 1
ATOM 2224 C CA . PRO A 1 272 ? -30.42503 -0.36555 16.13425 1.000 59.94553 289 PRO A CA 1
ATOM 2225 C C . PRO A 1 272 ? -30.26725 0.86232 15.24713 1.000 63.14545 289 PRO A C 1
ATOM 2226 O O . PRO A 1 272 ? -29.58094 0.83990 14.22377 1.000 62.22943 289 PRO A O 1
ATOM 2230 N N . ASN A 1 273 ? -30.92126 1.94551 15.66078 1.000 63.93903 290 ASN A N 1
ATOM 2231 C CA . ASN A 1 273 ? -31.04951 3.13971 14.83239 1.000 61.78102 290 ASN A CA 1
ATOM 2232 C C . ASN A 1 273 ? -29.70283 3.84908 14.74296 1.000 62.87957 290 ASN A C 1
ATOM 2233 O O . ASN A 1 273 ? -29.22658 4.42513 15.72584 1.000 64.90827 290 ASN A O 1
ATOM 2238 N N . ILE A 1 274 ? -29.08932 3.80789 13.55709 1.000 63.67968 291 ILE A N 1
ATOM 2239 C CA . ILE A 1 274 ? -27.81522 4.47987 13.32487 1.000 63.91835 291 ILE A CA 1
ATOM 2240 C C . ILE A 1 274 ? -27.96951 5.99831 13.37820 1.000 61.30301 291 ILE A C 1
ATOM 2241 O O . ILE A 1 274 ? -26.98622 6.71997 13.57999 1.000 65.44360 291 ILE A O 1
ATOM 2246 N N . ASP A 1 275 ? -29.19430 6.50195 13.25529 1.000 56.85642 292 ASP A N 1
ATOM 2247 C CA . ASP A 1 275 ? -29.48525 7.90281 13.54099 1.000 55.67146 292 ASP A CA 1
ATOM 2248 C C . ASP A 1 275 ? -29.56077 8.04038 15.05839 1.000 58.89114 292 ASP A C 1
ATOM 2249 O O . ASP A 1 275 ? -30.48459 7.51747 15.68805 1.000 63.53453 292 ASP A O 1
ATOM 2254 N N . VAL A 1 276 ? -28.59178 8.74017 15.65004 1.000 57.44500 293 VAL A N 1
ATOM 2255 C CA . VAL A 1 276 ? -28.41910 8.71904 17.09914 1.000 56.77229 293 VAL A CA 1
ATOM 2256 C C . VAL A 1 276 ? -29.19074 9.86030 17.74809 1.000 63.24978 293 VAL A C 1
ATOM 2257 O O . VAL A 1 276 ? -29.00066 10.14594 18.93568 1.000 64.84723 293 VAL A O 1
ATOM 2261 N N . THR A 1 277 ? -30.06072 10.52014 16.97629 1.000 62.20536 294 THR A N 1
ATOM 2262 C CA . THR A 1 277 ? -30.90997 11.57332 17.53077 1.000 60.15539 294 THR A CA 1
ATOM 2263 C C . THR A 1 277 ? -31.66710 11.07978 18.75621 1.000 62.64965 294 THR A C 1
ATOM 2264 O O . THR A 1 277 ? -31.63515 11.70389 19.82805 1.000 66.39014 294 THR A O 1
ATOM 2268 N N . ASP A 1 278 ? -32.33866 9.93686 18.60927 1.000 61.41048 295 ASP A N 1
ATOM 2269 C CA . ASP A 1 278 ? -33.08507 9.34209 19.71047 1.000 62.55742 295 ASP A CA 1
ATOM 2270 C C . ASP A 1 278 ? -32.15718 9.04095 20.88077 1.000 63.92264 295 ASP A C 1
ATOM 2271 O O . ASP A 1 278 ? -32.45044 9.37561 22.03851 1.000 63.71211 295 ASP A O 1
ATOM 2276 N N . ALA A 1 279 ? -31.01187 8.42344 20.58173 1.000 60.21926 296 ALA A N 1
ATOM 2277 C CA . ALA A 1 279 ? -30.00094 8.17488 21.60164 1.000 63.55892 296 ALA A CA 1
ATOM 2278 C C . ALA A 1 279 ? -29.50968 9.47868 22.21447 1.000 71.55316 296 ALA A C 1
ATOM 2279 O O . ALA A 1 279 ? -29.29212 9.55898 23.42979 1.000 66.70608 296 ALA A O 1
ATOM 2281 N N . MET A 1 280 ? -29.33010 10.51321 21.38486 1.000 70.03854 297 MET A N 1
ATOM 2282 C CA . MET A 1 280 ? -28.87512 11.80559 21.88782 1.000 62.82727 297 MET A CA 1
ATOM 2283 C C . MET A 1 280 ? -29.85426 12.39834 22.89067 1.000 64.82665 297 MET A C 1
ATOM 2284 O O . MET A 1 280 ? -29.43792 13.10913 23.81263 1.000 64.91160 297 MET A O 1
ATOM 2289 N N . VAL A 1 281 ? -31.14869 12.12120 22.74038 1.000 66.91202 298 VAL A N 1
ATOM 2290 C CA . VAL A 1 281 ? -32.10561 12.65411 23.70611 1.000 68.51901 298 VAL A CA 1
ATOM 2291 C C . VAL A 1 281 ? -32.27278 11.74700 24.92937 1.000 71.63039 298 VAL A C 1
ATOM 2292 O O . VAL A 1 281 ? -32.57128 12.24164 26.02350 1.000 65.18510 298 VAL A O 1
ATOM 2296 N N . ASP A 1 282 ? -32.07438 10.42931 24.78791 1.000 71.73780 299 ASP A N 1
ATOM 2297 C CA . ASP A 1 282 ? -32.09483 9.59398 25.98810 1.000 78.05868 299 ASP A CA 1
ATOM 2298 C C . ASP A 1 282 ? -30.85156 9.78049 26.84745 1.000 83.24237 299 ASP A C 1
ATOM 2299 O O . ASP A 1 282 ? -30.85638 9.38147 28.01629 1.000 88.20335 299 ASP A O 1
ATOM 2304 N N . GLN A 1 283 ? -29.79304 10.37404 26.30294 1.000 78.88436 300 GLN A N 1
ATOM 2305 C CA . GLN A 1 283 ? -28.59135 10.68421 27.06245 1.000 70.42650 300 GLN A CA 1
ATOM 2306 C C . GLN A 1 283 ? -28.50457 12.16311 27.42647 1.000 70.11741 300 GLN A C 1
ATOM 2307 O O . GLN A 1 283 ? -27.47817 12.60362 27.95380 1.000 75.34199 300 GLN A O 1
ATOM 2313 N N . ALA A 1 284 ? -29.56681 12.92833 27.15863 1.000 69.28051 301 ALA A N 1
ATOM 2314 C CA . ALA A 1 284 ? -29.71031 14.31640 27.60957 1.000 73.25593 301 ALA A CA 1
ATOM 2315 C C . ALA A 1 284 ? -28.52566 15.18503 27.19900 1.000 72.38627 301 ALA A C 1
ATOM 2316 O O . ALA A 1 284 ? -28.05981 16.03800 27.95719 1.000 73.38249 301 ALA A O 1
ATOM 2318 N N . TRP A 1 285 ? -28.04226 14.97224 25.98120 1.000 70.18536 302 TRP A N 1
ATOM 2319 C CA . TRP A 1 285 ? -26.98984 15.81280 25.43174 1.000 66.31124 302 TRP A CA 1
ATOM 2320 C C . TRP A 1 285 ? -27.54009 17.21548 25.20185 1.000 69.05645 302 TRP A C 1
ATOM 2321 O O . TRP A 1 285 ? -28.59867 17.37747 24.58633 1.000 64.23704 302 TRP A O 1
ATOM 2332 N N . ASP A 1 286 ? -26.84300 18.23051 25.71041 1.000 71.39415 303 ASP A N 1
ATOM 2333 C CA . ASP A 1 286 ? -27.14075 19.59599 25.31002 1.000 68.87390 303 ASP A CA 1
ATOM 2334 C C . ASP A 1 286 ? -26.11804 20.01561 24.25584 1.000 61.49504 303 ASP A C 1
ATOM 2335 O O . ASP A 1 286 ? -25.27764 19.21804 23.82895 1.000 65.10750 303 ASP A O 1
ATOM 2340 N N . ALA A 1 287 ? -26.19575 21.27234 23.81055 1.000 59.25415 304 ALA A N 1
ATOM 2341 C CA . ALA A 1 287 ? -25.31938 21.72766 22.73207 1.000 59.91248 304 ALA A CA 1
ATOM 2342 C C . ALA A 1 287 ? -23.85729 21.74914 23.16640 1.000 65.10692 304 ALA A C 1
ATOM 2343 O O . ALA A 1 287 ? -22.95627 21.40838 22.37850 1.000 57.61867 304 ALA A O 1
ATOM 2345 N N . GLN A 1 288 ? -23.60780 22.15726 24.41529 1.000 62.69267 305 GLN A N 1
ATOM 2346 C CA . GLN A 1 288 ? -22.24587 22.20439 24.93492 1.000 59.79838 305 GLN A CA 1
ATOM 2347 C C . GLN A 1 288 ? -21.57877 20.84029 24.82210 1.000 60.86519 305 GLN A C 1
ATOM 2348 O O . GLN A 1 288 ? -20.40135 20.73941 24.45054 1.000 58.99745 305 GLN A O 1
ATOM 2354 N N . ARG A 1 289 ? -22.32806 19.77851 25.12812 1.000 58.28492 306 ARG A N 1
ATOM 2355 C CA . ARG A 1 289 ? -21.81713 18.42016 24.97203 1.000 60.94622 306 ARG A CA 1
ATOM 2356 C C . ARG A 1 289 ? -21.45417 18.11809 23.52307 1.000 62.50044 306 ARG A C 1
ATOM 2357 O O . ARG A 1 289 ? -20.40285 17.52721 23.24458 1.000 59.48177 306 ARG A O 1
ATOM 2365 N N . ILE A 1 290 ? -22.32077 18.50576 22.58490 1.000 61.95462 307 ILE A N 1
ATOM 2366 C CA . ILE A 1 290 ? -22.07098 18.20872 21.17822 1.000 58.40436 307 ILE A CA 1
ATOM 2367 C C . ILE A 1 290 ? -20.75285 18.83770 20.73759 1.000 60.96943 307 ILE A C 1
ATOM 2368 O O . ILE A 1 290 ? -19.89191 18.17690 20.12481 1.000 64.75261 307 ILE A O 1
ATOM 2373 N N . PHE A 1 291 ? -20.53750 20.10377 21.10560 1.000 64.40638 308 PHE A N 1
ATOM 2374 C CA . PHE A 1 291 ? -19.31688 20.76636 20.65208 1.000 64.39096 308 PHE A CA 1
ATOM 2375 C C . PHE A 1 291 ? -18.07732 20.27370 21.39583 1.000 67.03733 308 PHE A C 1
ATOM 2376 O O . PHE A 1 291 ? -16.99467 20.18199 20.80118 1.000 70.33244 308 PHE A O 1
ATOM 2384 N N . LYS A 1 292 ? -18.19894 19.95092 22.68725 1.000 60.99159 309 LYS A N 1
ATOM 2385 C CA . LYS A 1 292 ? -17.04774 19.39674 23.39536 1.000 59.03410 309 LYS A CA 1
ATOM 2386 C C . LYS A 1 292 ? -16.63327 18.05640 22.79248 1.000 61.90834 309 LYS A C 1
ATOM 2387 O O . LYS A 1 292 ? -15.43435 17.75703 22.67038 1.000 72.81502 309 LYS A O 1
ATOM 2393 N N . GLU A 1 293 ? -17.61877 17.23863 22.40526 1.000 60.89803 310 GLU A N 1
ATOM 2394 C CA . GLU A 1 293 ? -17.33546 15.95278 21.77507 1.000 60.25011 310 GLU A CA 1
ATOM 2395 C C . GLU A 1 293 ? -16.59216 16.15022 20.45527 1.000 62.09143 310 GLU A C 1
ATOM 2396 O O . GLU A 1 293 ? -15.61621 15.43704 20.16757 1.000 69.07351 310 GLU A O 1
ATOM 2402 N N . ALA A 1 294 ? -17.02956 17.13106 19.64974 1.000 54.38645 311 ALA A N 1
ATOM 2403 C CA . ALA A 1 294 ? -16.31643 17.43519 18.40828 1.000 61.90307 311 ALA A CA 1
ATOM 2404 C C . ALA A 1 294 ? -14.87847 17.86881 18.67765 1.000 69.11999 311 ALA A C 1
ATOM 2405 O O . ALA A 1 294 ? -13.94510 17.43765 17.97874 1.000 64.21872 311 ALA A O 1
ATOM 2407 N N . GLU A 1 295 ? -14.69011 18.75503 19.66183 1.000 67.25873 312 GLU A N 1
ATOM 2408 C CA . GLU A 1 295 ? -13.34764 19.17117 20.04869 1.000 62.31354 312 GLU A CA 1
ATOM 2409 C C . GLU A 1 295 ? -12.46875 17.96693 20.33338 1.000 63.24813 312 GLU A C 1
ATOM 2410 O O . GLU A 1 295 ? -11.32462 17.89279 19.86697 1.000 64.97655 312 GLU A O 1
ATOM 2416 N N . LYS A 1 296 ? -12.98403 17.03403 21.13814 1.000 59.18195 313 LYS A N 1
ATOM 2417 C CA . LYS A 1 296 ? -12.24800 15.81055 21.42987 1.000 60.31689 313 LYS A CA 1
ATOM 2418 C C . LYS A 1 296 ? -11.87468 15.07466 20.15080 1.000 62.39344 313 LYS A C 1
ATOM 2419 O O . LYS A 1 296 ? -10.74817 14.56993 20.01940 1.000 61.25125 313 LYS A O 1
ATOM 2425 N N . PHE A 1 297 ? -12.80774 15.00554 19.19217 1.000 60.74288 314 PHE A N 1
ATOM 2426 C CA . PHE A 1 297 ? -12.47798 14.35200 17.92751 1.000 61.47393 314 PHE A CA 1
ATOM 2427 C C . PHE A 1 297 ? -11.28617 15.03300 17.26721 1.000 61.14637 314 PHE A C 1
ATOM 2428 O O . PHE A 1 297 ? -10.40549 14.36226 16.72208 1.000 59.88048 314 PHE A O 1
ATOM 2436 N N . PHE A 1 298 ? -11.22814 16.36330 17.31014 1.000 59.71456 315 PHE A N 1
ATOM 2437 C CA . PHE A 1 298 ? -10.09042 16.99615 16.64220 1.000 58.51426 315 PHE A CA 1
ATOM 2438 C C . PHE A 1 298 ? -8.79214 16.83070 17.41334 1.000 60.40639 315 PHE A C 1
ATOM 2439 O O . PHE A 1 298 ? -7.73856 16.65050 16.79749 1.000 58.58002 315 PHE A O 1
ATOM 2447 N N . VAL A 1 299 ? -8.83029 16.89063 18.74368 1.000 60.50438 316 VAL A N 1
ATOM 2448 C CA . VAL A 1 299 ? -7.59606 16.68313 19.50329 1.000 60.39063 316 VAL A CA 1
ATOM 2449 C C . VAL A 1 299 ? -7.05390 15.27846 19.26839 1.000 61.41358 316 VAL A C 1
ATOM 2450 O O . VAL A 1 299 ? -5.83511 15.06160 19.26275 1.000 68.91199 316 VAL A O 1
ATOM 2454 N N . SER A 1 300 ? -7.95032 14.29919 19.09767 1.000 60.68089 317 SER A N 1
ATOM 2455 C CA 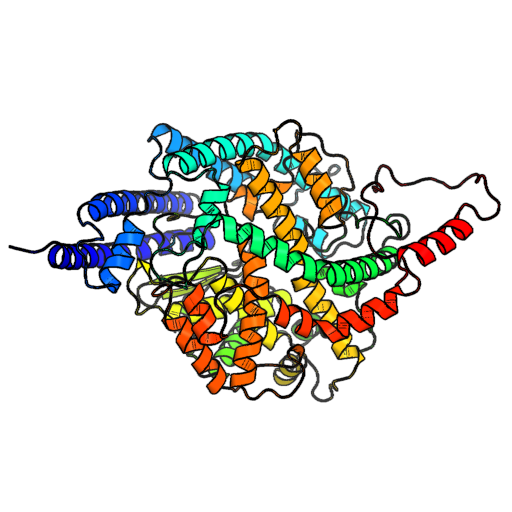. SER A 1 300 ? -7.52749 12.91227 18.91965 1.000 61.70636 317 SER A CA 1
ATOM 2456 C C . SER A 1 300 ? -6.59044 12.72710 17.72965 1.000 62.00611 317 SER A C 1
ATOM 2457 O O . SER A 1 300 ? -5.75122 11.81809 17.73802 1.000 67.20063 317 SER A O 1
ATOM 2460 N N . VAL A 1 301 ? -6.71221 13.56495 16.70398 1.000 59.28525 318 VAL A N 1
ATOM 2461 C CA . VAL A 1 301 ? -5.89358 13.43922 15.50395 1.000 63.32413 318 VAL A CA 1
ATOM 2462 C C . VAL A 1 301 ? -4.70730 14.40714 15.52706 1.000 61.67371 318 VAL A C 1
ATOM 2463 O O . VAL A 1 301 ? -4.09703 14.66107 14.48967 1.000 62.53258 318 VAL A O 1
ATOM 2467 N N . GLY A 1 302 ? -4.36799 14.94530 16.69539 1.000 62.00773 319 GLY A N 1
ATOM 2468 C CA . GLY A 1 302 ? -3.22024 15.81702 16.83514 1.000 57.93523 319 GLY A CA 1
ATOM 2469 C C . GLY A 1 302 ? -3.46328 17.28023 16.54034 1.000 59.04718 319 GLY A C 1
ATOM 2470 O O . GLY A 1 302 ? -2.49361 18.04301 16.45340 1.000 66.56251 319 GLY A O 1
ATOM 2471 N N . LEU A 1 303 ? -4.71297 17.69422 16.37867 1.000 60.94997 320 LEU A N 1
ATOM 2472 C CA . LEU A 1 303 ? -5.07282 19.08649 16.14026 1.000 59.99747 320 LEU A CA 1
ATOM 2473 C C . LEU A 1 303 ? -5.27946 19.80847 17.46703 1.000 57.73155 320 LEU A C 1
ATOM 2474 O O . LEU A 1 303 ? -5.37304 19.18086 18.52275 1.000 64.82855 320 LEU A O 1
ATOM 2479 N N . PRO A 1 304 ? -5.32523 21.14205 17.46440 1.000 56.64336 321 PRO A N 1
ATOM 2480 C CA . PRO A 1 304 ? -5.39653 21.88822 18.72794 1.000 64.84299 321 PRO A CA 1
ATOM 2481 C C . PRO A 1 304 ? -6.80675 21.93907 19.31266 1.000 70.19608 321 PRO A C 1
ATOM 2482 O O . PRO A 1 304 ? -7.79995 21.60642 18.66404 1.000 67.64268 321 PRO A O 1
ATOM 2486 N N . ASN A 1 305 ? -6.87164 22.35970 20.57888 1.000 70.49950 322 ASN A N 1
ATOM 2487 C CA . ASN A 1 305 ? -8.14299 22.65873 21.22884 1.000 64.13760 322 ASN A CA 1
ATOM 2488 C C . ASN A 1 305 ? -8.73193 23.94354 20.66224 1.000 63.87722 322 ASN A C 1
ATOM 2489 O O . ASN A 1 305 ? -8.06418 24.71454 19.96955 1.000 68.70117 322 ASN A O 1
ATOM 2494 N N . MET A 1 306 ? -9.99961 24.17598 20.97563 1.000 62.35023 323 MET A N 1
ATOM 2495 C CA . MET A 1 306 ? -10.60247 25.46622 20.69006 1.000 59.83709 323 MET A CA 1
ATOM 2496 C C . MET A 1 306 ? -10.09740 26.51153 21.67662 1.000 60.99895 323 MET A C 1
ATOM 2497 O O . MET A 1 306 ? -9.84164 26.22034 22.84851 1.000 63.49471 323 MET A O 1
ATOM 2502 N N . THR A 1 307 ? -9.95206 27.73960 21.18561 1.000 61.92777 324 THR A N 1
ATOM 2503 C CA . THR A 1 307 ? -9.39495 28.81672 21.98889 1.000 62.81388 324 THR A CA 1
ATOM 2504 C C . THR A 1 307 ? -10.33287 29.17648 23.13692 1.000 64.00117 324 THR A C 1
ATOM 2505 O O . THR A 1 307 ? -11.53365 28.89469 23.10259 1.000 64.73570 324 THR A O 1
ATOM 2509 N N . GLN A 1 308 ? -9.75841 29.78716 24.18067 1.000 63.12047 325 GLN A N 1
ATOM 2510 C CA . GLN A 1 308 ? -10.58191 30.37617 25.23278 1.000 71.04315 325 GLN A CA 1
ATOM 2511 C C . GLN A 1 308 ? -11.61957 31.31314 24.63657 1.000 80.87879 325 GLN A C 1
ATOM 2512 O O . GLN A 1 308 ? -12.78016 31.34006 25.07200 1.000 76.58643 325 GLN A O 1
ATOM 2518 N N . GLY A 1 309 ? -11.21023 32.09302 23.63618 1.000 75.43991 326 GLY A N 1
ATOM 2519 C CA . GLY A 1 309 ? -12.14352 32.97677 22.96579 1.000 67.97861 326 GLY A CA 1
ATOM 2520 C C . GLY A 1 309 ? -13.30501 32.23541 22.33698 1.000 68.13915 326 GLY A C 1
ATOM 2521 O O . GLY A 1 309 ? -14.42797 32.74305 22.29668 1.000 75.28806 326 GLY A O 1
ATOM 2522 N N . PHE A 1 310 ? -13.05164 31.03006 21.82035 1.000 66.40661 327 PHE A N 1
ATOM 2523 C CA . PHE A 1 310 ? -14.12360 30.27380 21.17853 1.000 64.87159 327 PHE A CA 1
ATOM 2524 C C . PHE A 1 310 ? -15.22243 29.94067 22.18057 1.000 66.38265 327 PHE A C 1
ATOM 2525 O O . PHE A 1 310 ? -16.40875 30.16792 21.91868 1.000 65.26012 327 PHE A O 1
ATOM 2533 N N . TRP A 1 311 ? -14.84653 29.40275 23.34004 1.000 68.18685 328 TRP A N 1
ATOM 2534 C CA . TRP A 1 311 ? -15.85390 29.01431 24.32000 1.000 68.19510 328 TRP A CA 1
ATOM 2535 C C . TRP A 1 311 ? -16.49850 30.23459 24.96196 1.000 76.12013 328 TRP A C 1
ATOM 2536 O O . TRP A 1 311 ? -17.69126 30.21053 25.29031 1.000 72.01516 328 TRP A O 1
ATOM 2547 N N . GLU A 1 312 ? -15.72494 31.30834 25.15255 1.000 75.81972 329 GLU A N 1
ATOM 2548 C CA . GLU A 1 312 ? -16.29192 32.54813 25.67540 1.000 69.12518 329 GLU A CA 1
ATOM 2549 C C . GLU A 1 312 ? -17.35840 33.10435 24.74044 1.000 65.39638 329 GLU A C 1
ATOM 2550 O O . GLU A 1 312 ? -18.49221 33.37253 25.15408 1.000 70.03647 329 GLU A O 1
ATOM 2556 N N . ASN A 1 313 ? -17.00895 33.26625 23.46459 1.000 61.01725 330 ASN A N 1
ATOM 2557 C CA . ASN A 1 313 ? -17.71371 34.15684 22.55527 1.000 65.19599 330 ASN A CA 1
ATOM 2558 C C . ASN A 1 313 ? -18.73811 33.46790 21.66491 1.000 67.00800 330 ASN A C 1
ATOM 2559 O O . ASN A 1 313 ? -19.66345 34.13731 21.19462 1.000 70.35864 330 ASN A O 1
ATOM 2564 N N . SER A 1 314 ? -18.59222 32.17167 21.40583 1.000 63.09034 331 SER A N 1
ATOM 2565 C CA . SER A 1 314 ? -19.47575 31.49134 20.46913 1.000 58.73784 331 SER A CA 1
ATOM 2566 C C . SER A 1 314 ? -20.90705 31.45852 20.99179 1.000 63.31869 331 SER A C 1
ATOM 2567 O O . SER A 1 314 ? -21.15212 31.36435 22.19726 1.000 73.89705 331 SER A O 1
ATOM 2570 N N . MET A 1 315 ? -21.85830 31.55222 20.06709 1.000 57.70884 332 MET A N 1
ATOM 2571 C CA . MET A 1 315 ? -23.27821 31.40586 20.37314 1.000 62.70704 332 MET A CA 1
ATOM 2572 C C . MET A 1 315 ? -23.69248 30.03069 19.86181 1.000 67.68979 332 MET A C 1
ATOM 2573 O O . MET A 1 315 ? -23.94037 29.85049 18.66482 1.000 63.09549 332 MET A O 1
ATOM 2578 N N . LEU A 1 316 ? -23.76134 29.06090 20.77213 1.000 61.54162 333 LEU A N 1
ATOM 2579 C CA . LEU A 1 316 ? -23.97998 27.67073 20.40340 1.000 60.36179 333 LEU A CA 1
ATOM 2580 C C . LEU A 1 316 ? -25.43093 27.23246 20.57489 1.000 65.70110 333 LEU A C 1
ATOM 2581 O O . LEU A 1 316 ? -25.73529 26.05622 20.36090 1.000 63.40918 333 LEU A O 1
ATOM 2586 N N . THR A 1 317 ? -26.32761 28.14486 20.95629 1.000 70.99830 334 THR A N 1
ATOM 2587 C CA . THR A 1 317 ? -27.75224 27.84748 21.06178 1.000 66.35650 334 THR A CA 1
ATOM 2588 C C . THR A 1 317 ? -28.56899 29.08150 20.70187 1.000 65.50741 334 THR A C 1
ATOM 2589 O O . THR A 1 317 ? -28.09495 30.21734 20.8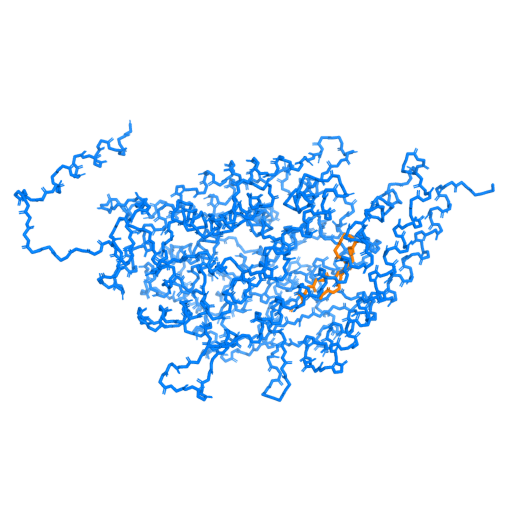0840 1.000 60.85181 334 THR A O 1
ATOM 2593 N N . ASP A 1 318 ? -29.80777 28.83577 20.27964 1.000 65.41313 335 ASP A N 1
ATOM 2594 C CA . ASP A 1 318 ? -30.75674 29.89271 19.94403 1.000 66.48345 335 ASP A CA 1
ATOM 2595 C C . ASP A 1 318 ? -30.99129 30.76312 21.17470 1.000 74.97942 335 ASP A C 1
ATOM 2596 O O . ASP A 1 318 ? -31.41600 30.24351 22.21709 1.000 77.55862 335 ASP A O 1
ATOM 2601 N N . PRO A 1 319 ? -30.74807 32.07944 21.09896 1.000 75.82809 336 PRO A N 1
ATOM 2602 C CA . PRO A 1 319 ? -30.59767 32.87858 22.32333 1.000 79.02062 336 PRO A CA 1
ATOM 2603 C C . PRO A 1 319 ? -31.88415 33.35493 22.98673 1.000 78.18602 336 PRO A C 1
ATOM 2604 O O . PRO A 1 319 ? -31.84073 34.27368 23.81245 1.000 82.07924 336 PRO A O 1
ATOM 2608 N N . GLY A 1 320 ? -33.02202 32.76595 22.65193 1.000 77.23909 337 GLY A N 1
ATOM 2609 C CA . GLY A 1 320 ? -34.24416 32.99756 23.39443 1.000 88.10676 337 GLY A CA 1
ATOM 2610 C C . GLY A 1 320 ? -35.28631 33.74704 22.58152 1.000 94.72663 337 GLY A C 1
ATOM 2611 O O . GLY A 1 320 ? -35.03295 34.25441 21.48821 1.000 92.44216 337 GLY A O 1
ATOM 2612 N N . ASN A 1 321 ? -36.49108 33.80107 23.15735 1.000 103.84872 338 ASN A N 1
ATOM 2613 C CA . ASN A 1 321 ? -37.61094 34.46661 22.50313 1.000 105.23594 338 ASN A CA 1
ATOM 2614 C C . ASN A 1 321 ? -37.43871 35.97956 22.44653 1.000 101.34796 338 ASN A C 1
ATOM 2615 O O . ASN A 1 321 ? -38.12404 36.63808 21.65437 1.000 96.34460 338 ASN A O 1
ATOM 2620 N N . VAL A 1 322 ? -36.54346 36.54377 23.25947 1.000 102.39337 339 VAL A N 1
ATOM 2621 C CA . VAL A 1 322 ? -36.35511 37.99134 23.26358 1.000 99.92417 339 VAL A CA 1
ATOM 2622 C C . VAL A 1 322 ? -35.56854 38.42922 22.03409 1.000 96.46086 339 VAL A C 1
ATOM 2623 O O . VAL A 1 322 ? -36.07762 39.15962 21.17610 1.000 94.21786 339 VAL A O 1
ATOM 2627 N N . GLN A 1 323 ? -34.32719 37.96493 21.91642 1.000 90.83320 340 GLN A N 1
ATOM 2628 C CA . GLN A 1 323 ? -33.41450 38.42340 20.87767 1.000 86.04533 340 GLN A CA 1
ATOM 2629 C C . GLN A 1 323 ? -33.32755 37.37049 19.77711 1.000 85.09636 340 GLN A C 1
ATOM 2630 O O . GLN A 1 323 ? -33.07355 36.19147 20.05051 1.000 86.50434 340 GLN A O 1
ATOM 2636 N N . LYS A 1 324 ? -33.59794 37.79099 18.54376 1.000 87.40038 341 LYS A N 1
ATOM 2637 C CA . LYS A 1 324 ? -33.58584 36.89697 17.39639 1.000 84.20339 341 LYS A CA 1
ATOM 2638 C C . LYS A 1 324 ? -32.19829 36.83765 16.77185 1.000 79.83360 341 LYS A C 1
ATOM 2639 O O . LYS A 1 324 ? -31.45113 37.81966 16.76941 1.000 77.66873 341 LYS A O 1
ATOM 2645 N N . ALA A 1 325 ? -31.86399 35.66870 16.23195 1.000 69.97424 342 ALA A N 1
ATOM 2646 C CA . ALA A 1 325 ? -30.56152 35.42630 15.63677 1.000 65.18747 342 ALA A CA 1
ATOM 2647 C C . ALA A 1 325 ? -30.73035 34.81760 14.25243 1.000 64.23975 342 ALA A C 1
ATOM 2648 O O . ALA A 1 325 ? -31.80276 34.32838 13.88805 1.000 67.08886 342 ALA A O 1
ATOM 2650 N N . VAL A 1 326 ? -29.65019 34.86648 13.47661 1.000 65.47907 343 VAL A N 1
ATOM 2651 C CA . VAL A 1 326 ? -29.59303 34.22109 12.16954 1.000 61.12287 343 VAL A CA 1
ATOM 2652 C C . VAL A 1 326 ? -29.09417 32.79984 12.41245 1.000 64.16290 343 VAL A C 1
ATOM 2653 O O . VAL A 1 326 ? -27.89995 32.57443 12.61540 1.000 67.09176 343 VAL A O 1
ATOM 2657 N N . CYS A 1 327 ? -30.01295 31.83749 12.39888 1.000 58.33282 344 CYS A N 1
ATOM 2658 C CA . CYS A 1 327 ? -29.68562 30.4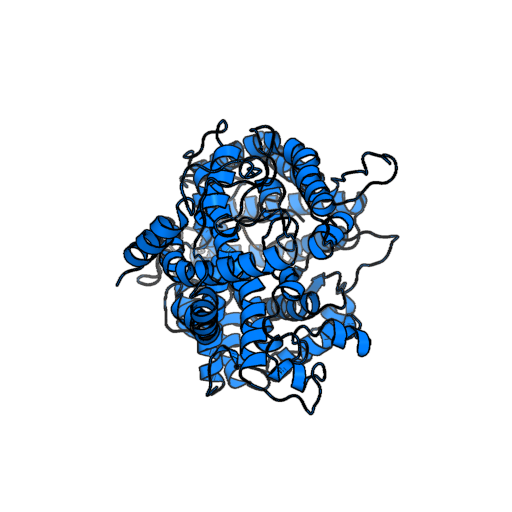5799 12.75861 1.000 55.71895 344 CYS A CA 1
ATOM 2659 C C . 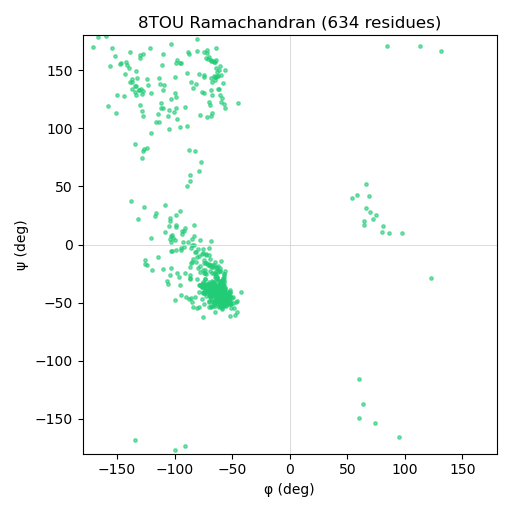CYS A 1 327 ? -29.16942 29.65870 11.56861 1.000 59.83097 344 CYS A C 1
ATOM 2660 O O . CYS A 1 327 ? -29.68342 28.59090 11.23726 1.000 64.20328 344 CYS A O 1
ATOM 2663 N N . HIS A 1 328 ? -28.13158 30.17990 10.91929 1.000 55.93689 345 HIS A N 1
ATOM 2664 C CA . HIS A 1 328 ? -27.45149 29.46813 9.85011 1.000 58.79865 345 HIS A CA 1
ATOM 2665 C C . HIS A 1 328 ? -26.07074 29.05607 10.33164 1.000 59.70022 345 HIS A C 1
ATOM 2666 O O . HIS A 1 328 ? -25.25759 29.93202 10.66302 1.000 68.89949 345 HIS A O 1
ATOM 2673 N N . PRO A 1 329 ? -25.76734 27.75146 10.40849 1.000 54.74586 346 PRO A N 1
ATOM 2674 C CA . PRO A 1 329 ? -24.46453 27.31926 10.93568 1.000 52.11792 346 PRO A CA 1
ATOM 2675 C C . PRO A 1 329 ? -23.29667 27.93815 10.18685 1.000 58.59125 346 PRO A C 1
ATOM 2676 O O . PRO A 1 329 ? -23.12881 27.71408 8.98314 1.000 60.48803 346 PRO A O 1
ATOM 2680 N N . THR A 1 330 ? -22.49090 28.72978 10.89354 1.000 57.88565 347 THR A N 1
ATOM 2681 C CA . THR A 1 330 ? -21.37954 29.44755 10.28769 1.000 58.09704 347 THR A CA 1
ATOM 2682 C C . THR A 1 330 ? -20.19591 29.47411 11.24520 1.000 57.05239 347 THR A C 1
ATOM 2683 O O . THR A 1 330 ? -20.37047 29.50978 12.46669 1.000 58.85981 347 THR A O 1
ATOM 2687 N N . ALA A 1 331 ? -18.99168 29.44211 10.68289 1.000 54.58555 348 ALA A N 1
ATOM 2688 C CA . ALA A 1 331 ? -17.75522 29.53807 11.44701 1.000 59.07601 348 ALA A CA 1
ATOM 2689 C C . ALA A 1 331 ? -17.09806 30.87827 11.15111 1.000 56.35762 348 ALA A C 1
ATOM 2690 O O . ALA A 1 331 ? -16.97571 31.26700 9.98491 1.000 54.38224 348 ALA A O 1
ATOM 2692 N N . TRP A 1 332 ? -16.66592 31.57243 12.20026 1.000 56.87111 349 TRP A N 1
ATOM 2693 C CA . TRP A 1 332 ? -16.20314 32.95042 12.11070 1.000 59.87788 349 TRP A CA 1
ATOM 2694 C C . TRP A 1 332 ? -14.70532 33.02010 12.36974 1.000 58.30464 349 TRP A C 1
ATOM 2695 O O . TRP A 1 332 ? -14.23659 32.61565 13.43841 1.000 58.44616 349 TRP A O 1
ATOM 2706 N N . ASP A 1 333 ? -13.97266 33.54141 11.38945 1.000 61.03400 350 ASP A N 1
ATOM 2707 C CA . ASP A 1 333 ? -12.55910 33.88839 11.49157 1.000 59.56885 350 ASP A CA 1
ATOM 2708 C C . ASP A 1 333 ? -12.44745 35.40085 11.37232 1.000 61.51985 350 ASP A C 1
ATOM 2709 O O . ASP A 1 333 ? -12.58906 35.94893 10.27313 1.000 66.60745 350 ASP A O 1
ATOM 2714 N N . LEU A 1 334 ? -12.19551 36.08372 12.49010 1.000 59.18030 351 LEU A N 1
ATOM 2715 C CA . LEU A 1 334 ? -12.18432 37.54161 12.46824 1.000 61.18924 351 LEU A CA 1
ATOM 2716 C C . LEU A 1 334 ? -10.78389 38.13386 12.47253 1.000 63.12172 351 LEU A C 1
ATOM 2717 O O . LEU A 1 334 ? -10.64092 39.35414 12.33572 1.000 57.67515 351 LEU A O 1
ATOM 2722 N N . GLY A 1 335 ? -9.75204 37.30959 12.59958 1.000 66.53793 352 GLY A N 1
ATOM 2723 C CA . GLY A 1 335 ? -8.41213 37.79954 12.82502 1.000 60.91575 352 GLY A CA 1
ATOM 2724 C C . GLY A 1 335 ? -8.15990 38.06306 14.29662 1.000 58.63635 352 GLY A C 1
ATOM 2725 O O . GLY A 1 335 ? -9.06419 38.04068 15.13562 1.000 62.74931 352 GLY A O 1
ATOM 2726 N N . LYS A 1 336 ? -6.88985 38.32960 14.60663 1.000 59.87350 353 LYS A N 1
ATOM 2727 C CA . LYS A 1 336 ? -6.44819 38.60085 15.97633 1.000 67.14469 353 LYS A CA 1
ATOM 2728 C C . LYS A 1 336 ? -6.77649 37.43017 16.90256 1.000 67.18583 353 LYS A C 1
ATOM 2729 O O . LYS A 1 336 ? -7.24597 37.61449 18.02840 1.000 59.45116 353 LYS A O 1
ATOM 2735 N N . GLY A 1 337 ? -6.54388 36.21338 16.41120 1.000 64.59383 354 GLY A N 1
ATOM 2736 C CA . GLY A 1 337 ? -6.80108 35.01734 17.18885 1.000 61.95342 354 GLY A CA 1
ATOM 2737 C C . GLY A 1 337 ? -8.25275 34.78513 17.53309 1.000 63.98208 354 GLY A C 1
ATOM 2738 O O . GLY A 1 337 ? -8.54600 33.98673 18.42582 1.000 62.03938 354 GLY A O 1
ATOM 2739 N N . ASP A 1 338 ? -9.17794 35.45364 16.84818 1.000 60.08946 355 ASP A N 1
ATOM 2740 C CA . ASP A 1 338 ? -10.59139 35.39685 17.19619 1.000 58.85877 355 ASP A CA 1
ATOM 2741 C C . ASP A 1 338 ? -11.30167 34.42182 16.26111 1.000 62.85782 355 ASP A C 1
ATOM 2742 O O . ASP A 1 338 ? -11.41755 34.67486 15.04998 1.000 62.88435 355 ASP A O 1
ATOM 2747 N N . PHE A 1 339 ? -11.78837 33.32127 16.83975 1.000 59.03937 356 PHE A N 1
ATOM 2748 C CA . PHE A 1 339 ? -12.51366 32.27508 16.13408 1.000 57.03026 356 PHE A CA 1
ATOM 2749 C C . PHE A 1 339 ? -13.79060 31.97027 16.90332 1.000 62.82101 356 PHE A C 1
ATOM 2750 O O . PHE A 1 339 ? -13.75724 31.80186 18.12641 1.000 62.78879 356 PHE A O 1
ATOM 2758 N N . ARG A 1 340 ? -14.91018 31.89844 16.18758 1.000 64.56433 357 ARG A N 1
ATOM 2759 C CA . ARG A 1 340 ? -16.21460 31.67413 16.79739 1.000 57.05085 357 ARG A CA 1
ATOM 2760 C C . ARG A 1 340 ? -17.00545 30.70074 15.93620 1.000 60.06910 357 ARG A C 1
ATOM 2761 O O . ARG A 1 340 ? -16.65212 30.42654 14.79068 1.000 58.66469 357 ARG A O 1
ATOM 2769 N N . ILE A 1 341 ? -18.08609 30.16693 16.49555 1.000 59.20412 358 ILE A N 1
ATOM 2770 C CA . ILE A 1 341 ? -19.07580 29.42962 15.71947 1.000 57.20499 358 ILE A CA 1
ATOM 2771 C C . ILE A 1 341 ? -20.46081 29.91896 16.10931 1.000 61.20652 358 ILE A C 1
ATOM 2772 O O . ILE A 1 341 ? -20.79096 29.98426 17.29840 1.000 63.66296 358 ILE A O 1
ATOM 2777 N N . LEU A 1 342 ? -21.26098 30.27355 15.10854 1.000 58.05869 359 LEU A N 1
ATOM 2778 C CA . LEU A 1 342 ? -22.66631 30.60456 15.29418 1.000 59.84296 359 LEU A CA 1
ATOM 2779 C C . LEU A 1 342 ? -23.49653 29.43612 14.77363 1.000 62.30006 359 LEU A C 1
ATOM 2780 O O . LEU A 1 342 ? -23.54828 29.18784 13.56344 1.000 58.08750 359 LEU A O 1
ATOM 2785 N N . MET A 1 343 ? -24.14507 28.72341 15.68997 1.000 62.22400 360 MET A N 1
ATOM 2786 C CA . MET A 1 343 ? -25.08718 27.67807 15.32000 1.000 55.78473 360 MET A CA 1
ATOM 2787 C C . MET A 1 343 ? -26.15670 27.57921 16.39528 1.000 65.08353 360 MET A C 1
ATOM 2788 O O . MET A 1 343 ? -25.83771 27.48941 17.58511 1.000 64.31328 360 MET A O 1
ATOM 2793 N N . CYS A 1 344 ? -27.42054 27.61053 15.97336 1.000 62.44461 361 CYS A N 1
ATOM 2794 C CA . CYS A 1 344 ? -28.54630 27.38369 16.87668 1.000 60.04495 361 CYS A CA 1
ATOM 2795 C C . CYS A 1 344 ? -28.71047 25.87318 17.01626 1.000 58.52806 361 CYS A C 1
ATOM 2796 O O . CYS A 1 344 ? -29.54544 25.23362 16.37113 1.000 54.32928 361 CYS A O 1
ATOM 2799 N N . THR A 1 345 ? -27.87452 25.29692 17.87639 1.000 60.75165 362 THR A N 1
ATOM 2800 C CA . THR A 1 345 ? -27.71424 23.84927 17.93088 1.000 60.13836 362 THR A CA 1
ATOM 2801 C C . THR A 1 345 ? -28.96007 23.18633 18.50505 1.000 58.89113 362 THR A C 1
ATOM 2802 O O . THR A 1 345 ? -29.37647 23.48787 19.62951 1.000 52.75671 362 THR A O 1
ATOM 2806 N N . LYS A 1 346 ? -29.54914 22.28366 17.72857 1.000 57.43933 363 LYS A N 1
ATOM 2807 C CA . LYS A 1 346 ? -30.61864 21.41446 18.19113 1.000 61.61943 363 LYS A CA 1
ATOM 2808 C C . LYS A 1 346 ? -30.02608 20.05606 18.54618 1.000 58.10583 363 LYS A C 1
ATOM 2809 O O . LYS A 1 346 ? -28.96089 19.68064 18.04939 1.000 58.16978 363 LYS A O 1
ATOM 2815 N N . VAL A 1 347 ? -30.71581 19.31699 19.40971 1.000 55.04104 364 VAL A N 1
ATOM 2816 C CA . VAL A 1 347 ? -30.21649 18.00134 19.84594 1.000 54.23344 364 VAL A CA 1
ATOM 2817 C C . VAL A 1 347 ? -30.71827 16.99801 18.82920 1.000 57.50180 364 VAL A C 1
ATOM 2818 O O . VAL A 1 347 ? -31.72578 16.30172 19.00862 1.000 60.22450 364 VAL A O 1
ATOM 2822 N N . THR A 1 348 ? -29.99877 16.90766 17.70649 1.000 53.23820 365 THR A N 1
ATOM 2823 C CA . THR A 1 348 ? -30.26709 15.95947 16.63802 1.000 52.50500 365 THR A CA 1
ATOM 2824 C C . THR A 1 348 ? -28.93662 15.56651 16.01149 1.000 57.08989 365 THR A C 1
ATOM 2825 O O . THR A 1 348 ? -27.96115 16.32042 16.07767 1.000 58.72046 365 THR A O 1
ATOM 2829 N N . MET A 1 349 ? -28.90210 14.37571 15.40445 1.000 56.42963 366 MET A N 1
ATOM 2830 C CA . MET A 1 349 ? -27.69614 13.94145 14.70371 1.000 54.56371 366 MET A CA 1
ATOM 2831 C C . MET A 1 349 ? -27.30040 14.91495 13.60467 1.000 52.82452 366 MET A C 1
ATOM 2832 O O . MET A 1 349 ? -26.11114 15.04217 13.28545 1.000 55.18846 366 MET A O 1
ATOM 2837 N N . ASP A 1 350 ? -28.27715 15.60703 13.01709 1.000 55.40314 367 ASP A N 1
ATOM 2838 C CA . ASP A 1 350 ? -27.96795 16.60865 12.00559 1.000 55.84952 367 ASP A CA 1
ATOM 2839 C C . ASP A 1 350 ? -27.05207 17.68286 12.57151 1.000 58.08970 367 ASP A C 1
ATOM 2840 O O . ASP A 1 350 ? -26.03693 18.03255 11.95979 1.000 56.87660 367 ASP A O 1
ATOM 2845 N N . ASP A 1 351 ? -27.37099 18.19133 13.76369 1.000 56.25559 368 ASP A N 1
ATOM 2846 C CA . ASP A 1 351 ? -26.53464 19.22293 14.36035 1.000 53.26979 368 ASP A CA 1
ATOM 2847 C C . ASP A 1 351 ? -25.26557 18.66561 14.98822 1.000 51.48471 368 ASP A C 1
ATOM 2848 O O . ASP A 1 351 ? -24.28202 19.39573 15.08688 1.000 57.66205 368 ASP A O 1
ATOM 2853 N N . PHE A 1 352 ? -25.24971 17.38812 15.37193 1.000 56.91824 369 PHE A N 1
ATOM 2854 C CA . PHE A 1 352 ? -23.99970 16.73043 15.75220 1.000 58.39454 369 PHE A CA 1
ATOM 2855 C C . PHE A 1 352 ? -23.00498 16.75477 14.59472 1.000 49.58611 369 PHE A C 1
ATOM 2856 O O . PHE A 1 352 ? -21.86454 17.24058 14.72345 1.000 53.69626 369 PHE A O 1
ATOM 2864 N N . LEU A 1 353 ? -23.45120 16.27611 13.43364 1.000 48.32605 370 LEU A N 1
ATOM 2865 C CA . LEU A 1 353 ? -22.59716 16.23969 12.25619 1.000 50.58416 370 LEU A CA 1
ATOM 2866 C C . LEU A 1 353 ? -22.23541 17.64832 11.80076 1.000 53.35925 370 LEU A C 1
ATOM 2867 O O . LEU A 1 353 ? -21.09052 17.90678 11.40498 1.000 55.24404 370 LEU A O 1
ATOM 2872 N N . THR A 1 354 ? -23.19433 18.57775 11.85671 1.000 54.71635 371 THR A N 1
ATOM 2873 C CA . THR A 1 354 ? -22.89070 19.96342 11.51867 1.000 51.43691 371 THR A CA 1
ATOM 2874 C C . THR A 1 354 ? -21.81882 20.52359 12.44318 1.000 52.77419 371 THR A C 1
ATOM 2875 O O . THR A 1 354 ? -20.80563 21.04013 11.97223 1.000 54.69318 371 THR A O 1
ATOM 2879 N N . ALA A 1 355 ? -21.97746 20.33601 13.75670 1.000 49.08411 372 ALA A N 1
ATOM 2880 C CA . ALA A 1 355 ? -20.97972 20.79224 14.71750 1.000 54.62357 372 ALA A CA 1
ATOM 2881 C C . ALA A 1 355 ? -19.58640 20.32984 14.32010 1.000 56.29489 372 ALA A C 1
ATOM 2882 O O . ALA A 1 355 ? -18.63519 21.12289 14.30679 1.000 55.38968 372 ALA A O 1
ATOM 2884 N N . HIS A 1 356 ? -19.45539 19.05149 13.95156 1.000 50.91199 373 HIS A N 1
ATOM 2885 C CA . HIS A 1 356 ? -18.15795 18.58903 13.45692 1.000 50.70777 373 HIS A CA 1
ATOM 2886 C C . HIS A 1 356 ? -17.72767 19.35068 12.19981 1.000 56.14497 373 HIS A C 1
ATOM 2887 O O . HIS A 1 356 ? -16.56559 19.75631 12.07937 1.000 61.93188 373 HIS A O 1
ATOM 2894 N N . HIS A 1 357 ? -18.65740 19.57314 11.26832 1.000 50.87369 374 HIS A N 1
ATOM 2895 C CA . HIS A 1 357 ? -18.35898 20.25996 10.00404 1.000 56.98878 374 HIS A CA 1
ATOM 2896 C C . HIS A 1 357 ? -17.81764 21.67564 10.23893 1.000 61.39933 374 HIS A C 1
ATOM 2897 O O . HIS A 1 357 ? -16.74235 22.06808 9.75069 1.000 55.71021 374 HIS A O 1
ATOM 2904 N N . GLU A 1 358 ? -18.56065 22.44225 11.01475 1.000 63.06444 375 GLU A N 1
ATOM 2905 C CA . GLU A 1 358 ? -18.25757 23.83917 11.27926 1.000 59.80293 375 GLU A CA 1
ATOM 2906 C C . GLU A 1 358 ? -16.98909 23.98433 12.15566 1.000 55.02231 375 GLU A C 1
ATOM 2907 O O . GLU A 1 358 ? -16.13203 24.84563 11.89271 1.000 61.51038 375 GLU A O 1
ATOM 2913 N N . MET A 1 359 ? -16.75955 23.05388 13.09835 1.000 56.16841 376 MET A N 1
ATOM 2914 C CA . MET A 1 359 ? -15.46525 23.02706 13.79398 1.000 58.03277 376 MET A CA 1
ATOM 2915 C C . MET A 1 359 ? -14.30153 22.67919 12.85463 1.000 57.48494 376 MET A C 1
ATOM 2916 O O . MET A 1 359 ? -13.17393 23.15083 13.05730 1.000 55.84314 376 MET A O 1
ATOM 2921 N N . GLY A 1 360 ? -14.54313 21.84829 11.83653 1.000 56.23328 377 GLY A N 1
ATOM 2922 C CA . GLY A 1 360 ? -13.52171 21.63099 10.82007 1.000 52.45003 377 GLY A CA 1
ATOM 2923 C C . GLY A 1 360 ? -13.16769 22.90621 10.07630 1.000 52.46959 377 GLY A C 1
ATOM 2924 O O . GLY A 1 360 ? -11.99555 23.15559 9.76106 1.000 55.92771 377 GLY A O 1
ATOM 2925 N N . HIS A 1 361 ? -14.17987 23.72547 9.77100 1.000 54.93167 378 HIS A N 1
ATOM 2926 C CA . HIS A 1 361 ? -13.89295 25.07111 9.26361 1.000 51.99516 378 HIS A CA 1
ATOM 2927 C C . HIS A 1 361 ? -12.96274 25.83519 10.21111 1.000 55.44369 378 HIS A C 1
ATOM 2928 O O . HIS A 1 361 ? -11.99155 26.47095 9.77237 1.000 59.08813 378 HIS A O 1
ATOM 2935 N N . ILE A 1 362 ? -13.25897 25.80377 11.51622 1.000 53.62704 379 ILE A N 1
ATOM 2936 C CA . ILE A 1 362 ? -12.40560 26.52553 12.47113 1.000 53.83551 379 ILE A CA 1
ATOM 2937 C C . ILE A 1 362 ? -10.98339 25.97356 12.47602 1.000 61.55329 379 ILE A C 1
ATOM 2938 O O . ILE A 1 362 ? -10.01650 26.72749 12.64509 1.000 63.40962 379 ILE A O 1
ATOM 2943 N N . GLN A 1 363 ? -10.82899 24.66097 12.30030 1.000 57.40503 380 GLN A N 1
ATOM 2944 C CA . GLN A 1 363 ? -9.49006 24.08474 12.19539 1.000 55.24419 380 GLN A CA 1
ATOM 2945 C C . GLN A 1 363 ? -8.74594 24.60506 10.97136 1.000 56.00207 380 GLN A C 1
ATOM 2946 O O . GLN A 1 363 ? -7.56354 24.95596 11.06356 1.000 62.96233 380 GLN A O 1
ATOM 2952 N N . TYR A 1 364 ? -9.41971 24.66926 9.82147 1.000 48.07033 381 TYR A N 1
ATOM 2953 C CA . TYR A 1 364 ? -8.77850 25.20603 8.61917 1.000 56.22672 381 TYR A CA 1
ATOM 2954 C C . TYR A 1 364 ? -8.33594 26.65342 8.84068 1.000 58.04156 381 TYR A C 1
ATOM 2955 O O . TYR A 1 364 ? -7.20750 27.04209 8.48533 1.000 58.08188 381 TYR A O 1
ATOM 2964 N N . ASP A 1 365 ? -9.20147 27.44764 9.47614 1.000 54.07890 382 ASP A N 1
ATOM 2965 C CA . ASP A 1 365 ? -8.90186 28.85358 9.73026 1.000 57.58091 382 ASP A CA 1
ATOM 2966 C C . ASP A 1 365 ? -7.71579 29.00486 10.67594 1.000 56.32493 382 ASP A C 1
ATOM 2967 O O . ASP A 1 365 ? -6.78508 29.78145 10.41178 1.000 63.50306 382 ASP A O 1
ATOM 2972 N N . MET A 1 366 ? -7.74470 28.27644 11.79494 1.000 53.42784 383 MET A N 1
ATOM 2973 C CA . MET A 1 366 ? -6.66149 28.34765 12.76747 1.000 61.62294 383 MET A CA 1
ATOM 2974 C C . MET A 1 366 ? -5.34793 27.90019 12.14406 1.000 60.34740 383 MET A C 1
ATOM 2975 O O . MET A 1 366 ? -4.28647 28.46598 12.43415 1.000 51.90048 383 MET A O 1
ATOM 2980 N N . ALA A 1 367 ? -5.40523 26.89440 11.26839 1.000 59.75948 384 ALA A N 1
ATOM 2981 C CA . ALA A 1 367 ? -4.19997 26.41666 10.60669 1.000 58.63168 384 ALA A CA 1
ATOM 2982 C C . ALA A 1 367 ? -3.58214 27.50286 9.73502 1.000 58.33976 384 ALA A C 1
ATOM 2983 O O . ALA A 1 367 ? -2.38814 27.79796 9.85477 1.000 57.14260 384 ALA A O 1
ATOM 2985 N N . TYR A 1 368 ? -4.37609 28.12592 8.85994 1.000 60.18993 385 TYR A N 1
ATOM 2986 C CA . TYR A 1 368 ? -3.78584 29.10610 7.95071 1.000 58.10593 385 TYR A CA 1
ATOM 2987 C C . TYR A 1 368 ? -3.78409 30.53596 8.49111 1.000 58.24604 385 TYR A C 1
ATOM 2988 O O . TYR A 1 368 ? -3.54257 31.46913 7.71663 1.000 57.58841 385 TYR A O 1
ATOM 2997 N N . ALA A 1 369 ? -4.03109 30.72974 9.79188 1.000 59.94936 386 ALA A N 1
ATOM 2998 C CA . ALA A 1 369 ? -3.99148 32.07928 10.35893 1.000 59.03172 386 ALA A CA 1
ATOM 2999 C C . ALA A 1 369 ? -2.65298 32.78547 10.13761 1.000 54.09296 386 ALA A C 1
ATOM 3000 O O . ALA A 1 369 ? -2.60812 34.02012 10.11807 1.000 50.70968 386 ALA A O 1
ATOM 3002 N N . ALA A 1 370 ? -1.55716 32.03934 9.97487 1.000 62.06329 387 ALA A N 1
ATOM 3003 C CA . ALA A 1 370 ? -0.23984 32.65470 9.82361 1.000 57.33808 387 ALA A CA 1
ATOM 3004 C C . ALA A 1 370 ? 0.02183 33.19292 8.42039 1.000 57.40497 387 ALA A C 1
ATOM 3005 O O . ALA A 1 370 ? 1.01919 33.89482 8.22091 1.000 54.32488 387 ALA A O 1
ATOM 3007 N N . GLN A 1 371 ? -0.83569 32.87918 7.45323 1.000 61.67575 388 GLN A N 1
ATOM 3008 C CA . GLN A 1 371 ? -0.66324 33.34571 6.08957 1.000 58.11606 388 GLN A CA 1
ATOM 3009 C C . GLN A 1 371 ? -0.98967 34.83630 5.98505 1.000 63.26039 388 GLN A C 1
ATOM 3010 O O . GLN A 1 371 ? -1.66709 35.39530 6.85228 1.000 59.20157 388 GLN A O 1
ATOM 3016 N N . PRO A 1 372 ? -0.51496 35.50662 4.93139 1.000 66.10559 389 PRO A N 1
ATOM 3017 C CA . PRO A 1 372 ? -0.91975 36.89940 4.70877 1.000 61.09910 389 PRO A CA 1
ATOM 3018 C C . PRO A 1 372 ? -2.41551 37.01371 4.44421 1.000 57.85690 389 PRO A C 1
ATOM 3019 O O . PRO A 1 372 ? -3.07973 36.05214 4.05048 1.000 59.86825 389 PRO A O 1
ATOM 3023 N N . PHE A 1 373 ? -2.93268 38.22760 4.66483 1.000 57.41761 390 PHE A N 1
ATOM 3024 C CA . PHE A 1 373 ? -4.37083 38.46211 4.80189 1.000 60.21885 390 PHE A CA 1
ATOM 3025 C C . PHE A 1 373 ? -5.19055 37.79599 3.70141 1.000 57.55412 390 PHE A C 1
ATOM 3026 O O . PHE A 1 373 ? -6.06245 36.96400 3.97434 1.000 53.28179 390 PHE A O 1
ATOM 3034 N N . LEU A 1 374 ? -4.94031 38.17144 2.44681 1.000 61.35003 391 LEU A N 1
ATOM 3035 C CA . LEU A 1 374 ? -5.77566 37.68950 1.35286 1.000 60.09030 391 LEU A CA 1
ATOM 3036 C C . LEU A 1 374 ? -5.61734 36.19419 1.11037 1.000 62.49576 391 LEU A C 1
ATOM 3037 O O . LEU A 1 374 ? -6.49832 35.58210 0.49605 1.000 60.08204 391 LEU A O 1
ATOM 3042 N N . LEU A 1 375 ? -4.52612 35.59557 1.57866 1.000 56.35896 392 LEU A N 1
ATOM 3043 C CA . LEU A 1 375 ? -4.29648 34.16702 1.42613 1.000 57.29880 392 LEU A CA 1
ATOM 3044 C C . LEU A 1 375 ? -4.80602 33.35728 2.61222 1.000 60.45858 392 LEU A C 1
ATOM 3045 O O . LEU A 1 375 ? -4.63799 32.13280 2.62728 1.000 60.43675 392 LEU A O 1
ATOM 3050 N N . ARG A 1 376 ? -5.42145 34.00828 3.60214 1.000 63.29624 393 ARG A N 1
ATOM 3051 C CA . ARG A 1 376 ? -6.11135 33.31428 4.69037 1.000 54.91662 393 ARG A CA 1
ATOM 3052 C C . ARG A 1 376 ? -7.48102 32.82962 4.21020 1.000 54.07382 393 ARG A C 1
ATOM 3053 O O . ARG A 1 376 ? -8.53246 33.23732 4.70095 1.000 57.01215 393 ARG A O 1
ATOM 3061 N N . ASN A 1 377 ? -7.44496 31.92726 3.23152 1.000 60.72157 394 ASN A N 1
ATOM 3062 C CA . ASN A 1 377 ? -8.65347 31.44252 2.58182 1.000 61.87542 394 ASN A CA 1
ATOM 3063 C C . ASN A 1 377 ? -8.41476 30.03057 2.06489 1.000 56.93275 394 ASN A C 1
ATOM 3064 O O . ASN A 1 377 ? -7.27419 29.58552 1.91767 1.000 58.50014 394 ASN A O 1
ATOM 3069 N N . GLY A 1 378 ? -9.50936 29.32810 1.78739 1.000 54.47655 395 GLY A N 1
ATOM 3070 C CA . GLY A 1 378 ? -9.40174 28.02548 1.17132 1.000 51.51917 395 GLY A CA 1
ATOM 3071 C C . GLY A 1 378 ? -8.94931 28.12033 -0.27211 1.000 57.36698 395 GLY A C 1
ATOM 3072 O O . GLY A 1 378 ? -9.02303 29.16827 -0.91576 1.000 62.32192 395 GLY A O 1
ATOM 3073 N N . ALA A 1 379 ? -8.46050 26.99186 -0.78880 1.000 52.84416 396 ALA A N 1
ATOM 3074 C CA . ALA A 1 379 ? -7.93105 26.96491 -2.14695 1.000 55.18111 396 ALA A CA 1
ATOM 3075 C C . ALA A 1 379 ? -9.00927 27.18730 -3.20100 1.000 53.63796 396 ALA A C 1
ATOM 3076 O O . ALA A 1 379 ? -8.67798 27.53556 -4.33910 1.000 55.53754 396 ALA A O 1
ATOM 3078 N N . ASN A 1 380 ? -10.27630 26.98725 -2.85117 1.000 54.01755 397 ASN A N 1
ATOM 3079 C CA . ASN A 1 380 ? -11.41906 27.33901 -3.69134 1.000 54.26893 397 ASN A CA 1
ATOM 3080 C C . ASN A 1 380 ? -12.66809 27.26438 -2.81803 1.000 53.94200 397 ASN A C 1
ATOM 3081 O O . ASN A 1 380 ? -12.59439 26.93550 -1.62941 1.000 50.12452 397 ASN A O 1
ATOM 3086 N N . GLU A 1 381 ? -13.82220 27.57890 -3.41739 1.000 57.52771 398 GLU A N 1
ATOM 3087 C CA . GLU A 1 381 ? -15.06343 27.61344 -2.64653 1.000 54.37843 398 GLU A CA 1
ATOM 3088 C C . GLU A 1 381 ? -15.43553 26.23898 -2.10207 1.000 56.78543 398 GLU A C 1
ATOM 3089 O O . GLU A 1 381 ? -16.12308 26.14562 -1.07749 1.000 54.61306 398 GLU A O 1
ATOM 3095 N N . GLY A 1 382 ? -14.99723 25.16355 -2.76347 1.000 56.96660 399 GLY A N 1
ATOM 3096 C CA . GLY A 1 382 ? -15.34838 23.83106 -2.30539 1.000 50.41608 399 GLY A CA 1
ATOM 3097 C C . GLY A 1 382 ? -14.45266 23.26144 -1.22654 1.000 53.63375 399 GLY A C 1
ATOM 3098 O O . GLY A 1 382 ? -14.83197 22.27579 -0.58606 1.000 60.24415 399 GLY A O 1
ATOM 3099 N N . PHE A 1 383 ? -13.27279 23.85080 -1.00999 1.000 60.00018 400 PHE A N 1
ATOM 3100 C CA . PHE A 1 383 ? -12.30005 23.23720 -0.10664 1.000 61.72416 400 PHE A CA 1
ATOM 3101 C C . PHE A 1 383 ? -12.76106 23.28494 1.34635 1.000 54.78483 400 PHE A C 1
ATOM 3102 O O . PHE A 1 383 ? -12.62714 22.29424 2.07455 1.000 54.42024 400 PHE A O 1
ATOM 3110 N N . HIS A 1 384 ? -13.29358 24.42526 1.79096 1.000 57.69169 401 HIS A N 1
ATOM 3111 C CA . HIS A 1 384 ? -13.77233 24.53403 3.16769 1.000 59.63402 401 HIS A CA 1
ATOM 3112 C C . HIS A 1 384 ? -14.90919 23.54930 3.43328 1.000 61.31070 401 HIS A C 1
ATOM 3113 O O . HIS A 1 384 ? -14.93115 22.85783 4.46266 1.000 59.67519 401 HIS A O 1
ATOM 3120 N N . GLU A 1 385 ? -15.86460 23.47471 2.50388 1.000 59.19964 402 GLU A N 1
ATOM 3121 C CA . GLU A 1 385 ? -16.98837 22.55167 2.63702 1.000 53.77397 402 GLU A CA 1
ATOM 3122 C C . GLU A 1 385 ? -16.52547 21.08795 2.62242 1.000 53.30769 402 GLU A C 1
ATOM 3123 O O . GLU A 1 385 ? -17.01381 20.27358 3.41707 1.000 49.86199 402 GLU A O 1
ATOM 3129 N N . ALA A 1 386 ? -15.52436 20.74988 1.80097 1.000 56.89251 403 ALA A N 1
ATOM 3130 C CA . ALA A 1 386 ? -14.97302 19.39216 1.82739 1.000 51.62514 403 ALA A CA 1
ATOM 3131 C C . ALA A 1 386 ? -14.30326 19.07833 3.16505 1.000 54.64246 403 ALA A C 1
ATOM 3132 O O . ALA A 1 386 ? -14.46604 17.97241 3.71699 1.000 55.73841 403 ALA A O 1
ATOM 3134 N N . VAL A 1 387 ? -13.52757 20.03532 3.68743 1.000 48.74673 404 VAL A N 1
ATOM 3135 C CA . VAL A 1 387 ? -12.89517 19.86354 4.99259 1.000 52.40466 404 VAL A CA 1
ATOM 3136 C C . VAL A 1 387 ? -13.94834 19.56248 6.04445 1.000 54.66276 404 VAL A C 1
ATOM 3137 O O . VAL A 1 387 ? -13.81002 18.62811 6.84306 1.000 59.56444 404 VAL A O 1
ATOM 3141 N N . GLY A 1 388 ? -15.02847 20.33989 6.04696 1.000 51.84655 405 GLY A N 1
ATOM 3142 C CA . GLY A 1 388 ? -16.10564 20.06289 6.98092 1.000 56.82063 405 GLY A CA 1
ATOM 3143 C C . GLY A 1 388 ? -16.70853 18.68081 6.79682 1.000 56.04896 405 GLY A C 1
ATOM 3144 O O . GLY A 1 388 ? -17.00494 17.98903 7.77422 1.000 56.05869 405 GLY A O 1
ATOM 3145 N N . GLU A 1 389 ? -16.90787 18.26706 5.54042 1.000 54.51546 406 GLU A N 1
ATOM 3146 C CA . GLU A 1 389 ? -17.64871 17.03674 5.25799 1.000 59.05062 406 GLU A CA 1
ATOM 3147 C C . GLU A 1 389 ? -16.89908 15.78614 5.70450 1.000 58.27664 406 GLU A C 1
ATOM 3148 O O . GLU A 1 389 ? -17.51672 14.82803 6.18676 1.000 54.69383 406 GLU A O 1
ATOM 3154 N N . ILE A 1 390 ? -15.57640 15.76000 5.52451 1.000 56.74577 407 ILE A N 1
ATOM 3155 C CA . ILE A 1 390 ? -14.81756 14.56703 5.90981 1.000 54.46781 407 ILE A CA 1
ATOM 3156 C C . ILE A 1 390 ? -14.92148 14.28172 7.40936 1.000 58.37842 407 ILE A C 1
ATOM 3157 O O . ILE A 1 390 ? -15.03536 13.11407 7.82501 1.000 65.86241 407 ILE A O 1
ATOM 3162 N N . MET A 1 391 ? -14.92766 15.33167 8.23554 1.000 56.87228 408 MET A N 1
ATOM 3163 C CA . MET A 1 391 ? -15.13640 15.16880 9.67135 1.000 61.64486 408 MET A CA 1
ATOM 3164 C C . MET A 1 391 ? -16.44152 14.43439 9.96109 1.000 58.90859 408 MET A C 1
ATOM 3165 O O . MET A 1 391 ? -16.47157 13.50675 10.77407 1.000 55.73028 408 MET A O 1
ATOM 3170 N N . SER A 1 392 ? -17.53561 14.83715 9.30429 1.000 59.03765 409 SER A N 1
ATOM 3171 C CA . SER A 1 392 ? -18.80074 14.13518 9.49577 1.000 62.90168 409 SER A CA 1
ATOM 3172 C C . SER A 1 392 ? -18.73078 12.71837 8.95055 1.000 64.87445 409 SER A C 1
ATOM 3173 O O . SER A 1 392 ? -19.39113 11.81776 9.48146 1.000 71.77460 409 SER A O 1
ATOM 3176 N N . LEU A 1 393 ? -17.95292 12.50677 7.88475 1.000 59.68754 410 LEU A N 1
ATOM 3177 C CA . LEU A 1 393 ? -17.74398 11.14795 7.39842 1.000 57.36797 410 LEU A CA 1
ATOM 3178 C C . LEU A 1 393 ? -17.16828 10.26148 8.49457 1.000 52.58585 410 LEU A C 1
ATOM 3179 O O . LEU A 1 393 ? -17.59875 9.12085 8.66163 1.000 55.78611 410 LEU A O 1
ATOM 3184 N N . SER A 1 394 ? -16.21028 10.76145 9.26663 1.000 53.24875 411 SER A N 1
ATOM 3185 C CA . SER A 1 394 ? -15.75256 9.93189 10.38161 1.000 52.75384 411 SER A CA 1
ATOM 3186 C C . SER A 1 394 ? -16.76755 9.90958 11.51936 1.000 56.54031 411 SER A C 1
ATOM 3187 O O . SER A 1 394 ? -17.03331 8.84731 12.08499 1.000 60.07314 411 SER A O 1
ATOM 3190 N N . ALA A 1 395 ? -17.36234 11.05785 11.85431 1.000 56.39177 412 ALA A N 1
ATOM 3191 C CA . ALA A 1 395 ? -18.24338 11.12343 13.01846 1.000 55.37493 412 ALA A CA 1
ATOM 3192 C C . ALA A 1 395 ? -19.48163 10.25192 12.85268 1.000 54.13203 412 ALA A C 1
ATOM 3193 O O . ALA A 1 395 ? -20.04245 9.77408 13.84583 1.000 53.04414 412 ALA A O 1
ATOM 3195 N N . ALA A 1 396 ? -19.92575 10.03925 11.61553 1.000 52.86632 413 ALA A N 1
ATOM 3196 C CA . ALA A 1 396 ? -21.18224 9.34803 11.36846 1.000 53.39647 413 ALA A CA 1
ATOM 3197 C C . ALA A 1 396 ? -21.04796 7.83173 11.37684 1.000 57.45662 413 ALA A C 1
ATOM 3198 O O . ALA A 1 396 ? -22.07187 7.13928 11.40326 1.000 65.34212 413 ALA A O 1
ATOM 3200 N N . THR A 1 397 ? -19.82979 7.29905 11.35404 1.000 56.57983 414 THR A N 1
ATOM 3201 C CA . THR A 1 397 ? -19.66924 5.85414 11.28892 1.000 57.38336 414 THR A CA 1
ATOM 3202 C C . THR A 1 397 ? -20.20963 5.21093 12.56332 1.000 60.58143 414 THR A C 1
ATOM 3203 O O . THR A 1 397 ? -20.04490 5.76937 13.65330 1.000 61.59103 414 THR A O 1
ATOM 3207 N N . PRO A 1 398 ? -20.86663 4.04643 12.46360 1.000 61.62659 415 PRO A N 1
ATOM 3208 C CA . PRO A 1 398 ? -21.32270 3.35354 13.68585 1.000 66.81100 415 PRO A CA 1
ATOM 3209 C C . PRO A 1 398 ? -20.19685 3.02937 14.64935 1.000 63.69434 415 PRO A C 1
ATOM 3210 O O . PRO A 1 398 ? -20.39944 3.07583 15.86521 1.000 59.95735 415 PRO A O 1
ATOM 3214 N N . LYS A 1 399 ? -19.01869 2.69367 14.12484 1.000 64.58617 416 LYS A N 1
ATOM 3215 C CA . LYS A 1 399 ? -17.81739 2.52935 14.93330 1.000 65.04875 416 LYS A CA 1
ATOM 3216 C C . LYS A 1 399 ? -17.64410 3.71203 15.87836 1.000 61.18000 416 LYS A C 1
ATOM 3217 O O . LYS A 1 399 ? -17.62862 3.55722 17.10738 1.000 56.09947 416 LYS A O 1
ATOM 3223 N N . HIS A 1 400 ? -17.64489 4.91353 15.31361 1.000 62.50436 417 HIS A N 1
ATOM 3224 C CA . HIS A 1 400 ? -17.39658 6.12408 16.07572 1.000 62.99969 417 HIS A CA 1
ATOM 3225 C C . HIS A 1 400 ? -18.53911 6.41167 17.03975 1.000 62.99715 417 HIS A C 1
ATOM 3226 O O . HIS A 1 400 ? -18.30508 6.69486 18.21922 1.000 61.85878 417 HIS A O 1
ATOM 3233 N N . LEU A 1 401 ? -19.78219 6.32071 16.55517 1.000 61.29878 418 LEU A N 1
ATOM 3234 C CA . LEU A 1 401 ? -20.94182 6.56253 17.40929 1.000 59.50354 418 LEU A CA 1
ATOM 3235 C C . LEU A 1 401 ? -20.97409 5.60136 18.58935 1.000 64.44614 418 LEU A C 1
ATOM 3236 O O . LEU A 1 401 ? -21.46499 5.95036 19.67068 1.000 65.26481 418 LEU A O 1
ATOM 3241 N N . LYS A 1 402 ? -20.46040 4.38825 18.38932 1.000 66.16653 419 LYS A N 1
ATOM 3242 C CA . LYS A 1 402 ? -20.26409 3.44408 19.47976 1.000 61.35028 419 LYS A CA 1
ATOM 3243 C C . LYS A 1 402 ? -19.18220 3.92408 20.43745 1.000 68.62103 419 LYS A C 1
ATOM 3244 O O . LYS A 1 402 ? -19.39347 3.95506 21.65447 1.000 66.70973 419 LYS A O 1
ATOM 3250 N N . SER A 1 403 ? -18.02511 4.33979 19.91176 1.000 65.05256 420 SER A N 1
ATOM 3251 C CA . SER A 1 403 ? -16.94079 4.70830 20.81468 1.000 60.84701 420 SER A CA 1
ATOM 3252 C C . SER A 1 403 ? -17.29483 5.91237 21.68223 1.000 63.32305 420 SER A C 1
ATOM 3253 O O . SER A 1 403 ? -16.66655 6.10441 22.72548 1.000 59.42093 420 SER A O 1
ATOM 3256 N N . ILE A 1 404 ? -18.29567 6.70996 21.30210 1.000 66.44225 421 ILE A N 1
ATOM 3257 C CA . ILE A 1 404 ? -18.71595 7.85004 22.11419 1.000 64.02853 421 ILE A CA 1
ATOM 3258 C C . ILE A 1 404 ? -20.02276 7.58278 22.86034 1.000 66.84821 421 ILE A C 1
ATOM 3259 O O . ILE A 1 404 ? -20.65530 8.52587 23.34854 1.000 67.86909 421 ILE A O 1
ATOM 3264 N N . GLY A 1 405 ? -20.43428 6.32101 22.97272 1.000 63.42641 422 GLY A N 1
ATOM 3265 C CA . GLY A 1 405 ? -21.56759 5.96512 23.80843 1.000 68.62065 422 GLY A CA 1
ATOM 3266 C C . GLY A 1 405 ? -22.91967 6.38370 23.28060 1.000 67.03506 422 GLY A C 1
ATOM 3267 O O . GLY A 1 405 ? -23.86747 6.50777 24.05898 1.000 69.20561 422 GLY A O 1
ATOM 3268 N N . LEU A 1 406 ? -23.03736 6.61501 21.97709 1.000 72.02519 423 LEU A N 1
ATOM 3269 C CA . LEU A 1 406 ? -24.34290 6.82782 21.36897 1.000 67.90025 423 LEU A CA 1
ATOM 3270 C C . LEU A 1 406 ? -24.95191 5.52963 20.86994 1.000 69.69595 423 LEU A C 1
ATOM 3271 O O . LEU A 1 406 ? -26.17859 5.43669 20.74792 1.000 76.24300 423 LEU A O 1
ATOM 3276 N N . LEU A 1 407 ? -24.11487 4.54063 20.57757 1.000 67.76084 424 LEU A N 1
ATOM 3277 C CA . LEU A 1 407 ? -24.52806 3.17448 20.30890 1.000 72.29189 424 LEU A CA 1
ATOM 3278 C C . LEU A 1 407 ? -23.99234 2.29920 21.43599 1.000 78.56656 424 LEU A C 1
ATOM 3279 O O . LEU A 1 407 ? -22.88562 2.52987 21.93460 1.000 77.06792 424 LEU A O 1
ATOM 3284 N N . SER A 1 408 ? -24.77574 1.30053 21.83866 1.000 81.90466 425 SER A N 1
ATOM 3285 C CA . SER A 1 408 ? -24.48445 0.55213 23.05298 1.000 86.55809 425 SER A CA 1
ATOM 3286 C C . SER A 1 408 ? -23.16842 -0.21854 22.92591 1.000 87.59447 425 SER A C 1
ATOM 3287 O O . SER A 1 408 ? -22.70080 -0.49066 21.81815 1.000 85.92536 425 SER A O 1
ATOM 3290 N N . PRO A 1 409 ? -22.53503 -0.55673 24.05594 1.000 83.89249 426 PRO A N 1
ATOM 3291 C CA . PRO A 1 409 ? -21.29795 -1.35547 23.98526 1.000 80.59950 426 PRO A CA 1
ATOM 3292 C C . PRO A 1 409 ? -21.48405 -2.69847 23.30481 1.000 89.21668 426 PRO A C 1
ATOM 3293 O O . PRO A 1 409 ? -20.54588 -3.19844 22.67181 1.000 91.16959 426 PRO A O 1
ATOM 3297 N N . ASP A 1 410 ? -22.65536 -3.31223 23.43953 1.000 91.93456 427 ASP A N 1
ATOM 3298 C CA . ASP A 1 410 ? -22.96318 -4.56234 22.74782 1.000 90.23101 427 ASP A CA 1
ATOM 3299 C C . ASP A 1 410 ? -23.58119 -4.30326 21.37686 1.000 90.62586 427 ASP A C 1
ATOM 3300 O O . ASP A 1 410 ? -24.61139 -4.86593 21.01617 1.000 102.32798 427 ASP A O 1
ATOM 3305 N N . PHE A 1 411 ? -22.93931 -3.44719 20.58596 1.000 83.20081 428 PHE A N 1
ATOM 3306 C CA . PHE A 1 411 ? -23.40954 -3.11460 19.24558 1.000 79.07297 428 PHE A CA 1
ATOM 3307 C C . PHE A 1 411 ? -22.50344 -3.82683 18.25180 1.000 82.49782 428 PHE A C 1
ATOM 3308 O O . PHE A 1 411 ? -21.30546 -3.53020 18.17370 1.000 84.42210 428 PHE A O 1
ATOM 3316 N N . GLN A 1 412 ? -23.07359 -4.75605 17.49117 1.000 75.87748 429 GLN A N 1
ATOM 3317 C CA . GLN A 1 412 ? -22.31970 -5.53461 16.51987 1.000 76.55718 429 GLN A CA 1
ATOM 3318 C C . GLN A 1 412 ? -22.52062 -4.96742 15.12307 1.000 81.94649 429 GLN A C 1
ATOM 3319 O O . GLN A 1 412 ? -23.65669 -4.72169 14.70517 1.000 75.93989 429 GLN A O 1
ATOM 3325 N N . GLU A 1 413 ? -21.41514 -4.75107 14.41379 1.000 87.36695 430 GLU A N 1
ATOM 3326 C CA . GLU A 1 413 ? -21.49045 -4.49385 12.98523 1.000 73.41723 430 GLU A CA 1
ATOM 3327 C C . GLU A 1 413 ? -22.06145 -5.72308 12.29104 1.000 71.51364 430 GLU A C 1
ATOM 3328 O O . GLU A 1 413 ? -21.85897 -6.85808 12.73011 1.000 69.51253 430 GLU A O 1
ATOM 3334 N N . ASP A 1 414 ? -22.78687 -5.49704 11.20342 1.000 69.42928 431 ASP A N 1
ATOM 3335 C CA . ASP A 1 414 ? -23.28803 -6.59997 10.39203 1.000 69.84687 431 ASP A CA 1
ATOM 3336 C C . ASP A 1 414 ? -23.61411 -6.06917 9.00059 1.000 69.12334 431 ASP A C 1
ATOM 3337 O O . ASP A 1 414 ? -23.43509 -4.88296 8.71015 1.000 66.37605 431 ASP A O 1
ATOM 3342 N N . ASN A 1 415 ? -24.07785 -6.97020 8.13139 1.000 66.21447 432 ASN A N 1
ATOM 3343 C CA . ASN A 1 415 ? -24.45465 -6.56671 6.78079 1.000 64.93368 432 ASN A CA 1
ATOM 3344 C C . ASN A 1 415 ? -25.53862 -5.49775 6.82221 1.000 60.95150 432 ASN A C 1
ATOM 3345 O O . ASN A 1 415 ? -25.48522 -4.50447 6.08213 1.000 60.45061 432 ASN A O 1
ATOM 3350 N N . GLU A 1 416 ? -26.51719 -5.67525 7.71090 1.000 65.65469 433 GLU A N 1
ATOM 3351 C CA . GLU A 1 416 ? -27.70389 -4.82860 7.69586 1.000 68.46674 433 GLU A CA 1
ATOM 3352 C C . GLU A 1 416 ? -27.42947 -3.43406 8.24525 1.000 64.81754 433 GLU A C 1
ATOM 3353 O O . GLU A 1 416 ? -27.94821 -2.44886 7.71142 1.000 59.56779 433 GLU A O 1
ATOM 3359 N N . THR A 1 417 ? -26.65287 -3.31874 9.32490 1.000 65.72694 434 THR A N 1
ATOM 3360 C CA . THR A 1 417 ? -26.29990 -1.98359 9.80250 1.000 67.40051 434 THR A CA 1
ATOM 3361 C C . THR A 1 417 ? -25.43548 -1.25405 8.78143 1.000 62.48405 434 THR A C 1
ATOM 3362 O O . THR A 1 417 ? -25.54745 -0.03479 8.61624 1.000 58.97520 434 THR A O 1
ATOM 3366 N N . GLU A 1 418 ? -24.57594 -1.98937 8.07717 1.000 60.45069 435 GLU A N 1
ATOM 3367 C CA . GLU A 1 418 ? -23.77812 -1.39187 7.01301 1.000 60.01570 435 GLU A CA 1
ATOM 3368 C C . GLU A 1 418 ? -24.67455 -0.82648 5.91532 1.000 55.47976 435 GLU A C 1
ATOM 3369 O O . GLU A 1 418 ? -24.46963 0.30183 5.44338 1.000 54.12809 435 GLU A O 1
ATOM 3375 N N . ILE A 1 419 ? -25.69847 -1.58771 5.51794 1.000 59.99091 436 ILE A N 1
ATOM 3376 C CA . ILE A 1 419 ? -26.61230 -1.10658 4.48337 1.000 58.05097 436 ILE A CA 1
ATOM 3377 C C . ILE A 1 419 ? -27.43763 0.07447 4.99468 1.000 58.08137 436 ILE A C 1
ATOM 3378 O O . ILE A 1 419 ? -27.65865 1.05354 4.26923 1.000 58.61111 436 ILE A O 1
ATOM 3383 N N . ASN A 1 420 ? -27.90643 -0.00014 6.24458 1.000 54.66145 437 ASN A N 1
ATOM 3384 C CA . ASN A 1 420 ? -28.59696 1.11715 6.88485 1.000 53.73057 437 ASN A CA 1
ATOM 3385 C C . ASN A 1 420 ? -27.77460 2.39699 6.77308 1.000 58.31739 437 ASN A C 1
ATOM 3386 O O . ASN A 1 420 ? -28.24556 3.43748 6.28400 1.000 55.10452 437 ASN A O 1
ATOM 3391 N N . PHE A 1 421 ? -26.52600 2.31551 7.23878 1.000 60.08805 438 PHE A N 1
ATOM 3392 C CA . PHE A 1 421 ? -25.62983 3.46348 7.26812 1.000 55.51816 438 PHE A CA 1
ATOM 3393 C C . PHE A 1 421 ? -25.38775 4.02542 5.87354 1.000 59.68690 438 PHE A C 1
ATOM 3394 O O . PHE A 1 421 ? -25.44679 5.24647 5.66098 1.000 55.53689 438 PHE A O 1
ATOM 3402 N N . LEU A 1 422 ? -25.08161 3.15094 4.91188 1.000 56.91245 439 LEU A N 1
ATOM 3403 C CA . LEU A 1 422 ? -24.80708 3.63756 3.56550 1.000 60.70735 439 LEU A CA 1
ATOM 3404 C C . LEU A 1 422 ? -26.03733 4.30289 2.95947 1.000 56.70899 439 LEU A C 1
ATOM 3405 O O . LEU A 1 422 ? -25.91725 5.32642 2.27579 1.000 57.69143 439 LEU A O 1
ATOM 3410 N N . LEU A 1 423 ? -27.23031 3.74541 3.20373 1.000 53.16083 440 LEU A N 1
ATOM 3411 C CA . LEU A 1 423 ? -28.45061 4.36863 2.69616 1.000 52.77447 440 LEU A CA 1
ATOM 3412 C C . LEU A 1 423 ? -28.63089 5.76956 3.26200 1.000 53.63679 440 LEU A C 1
ATOM 3413 O O . LEU A 1 423 ? -28.94513 6.70870 2.52320 1.000 50.73963 440 LEU A O 1
ATOM 3418 N N . LYS A 1 424 ? -28.45041 5.91989 4.57848 1.000 56.50007 441 LYS A N 1
ATOM 3419 C CA . LYS A 1 424 ? -28.59555 7.22717 5.21466 1.000 51.63334 441 LYS A CA 1
ATOM 3420 C C . LYS A 1 424 ? -27.61429 8.23314 4.62520 1.000 58.65426 441 LYS A C 1
ATOM 3421 O O . LYS A 1 424 ? -28.00539 9.32634 4.17378 1.000 57.08978 441 LYS A O 1
ATOM 3427 N N . GLN A 1 425 ? -26.33061 7.86089 4.59727 1.000 56.59549 442 GLN A N 1
ATOM 3428 C CA . GLN A 1 425 ? -25.33004 8.73858 4.01376 1.000 51.04081 442 GLN A CA 1
ATOM 3429 C C . GLN A 1 425 ? -25.73502 9.13759 2.60309 1.000 55.38019 442 GLN A C 1
ATOM 3430 O O . GLN A 1 425 ? -25.80711 10.32460 2.29460 1.000 59.21954 442 GLN A O 1
ATOM 3436 N N . ALA A 1 426 ? -26.08666 8.15947 1.75933 1.000 52.52207 443 ALA A N 1
ATOM 3437 C CA . ALA A 1 426 ? -26.46587 8.45238 0.37914 1.000 52.43320 443 ALA A CA 1
ATOM 3438 C C . ALA A 1 426 ? -27.66436 9.38995 0.30871 1.000 51.60062 443 ALA A C 1
ATOM 3439 O O . ALA A 1 426 ? -27.73807 10.24932 -0.57734 1.000 53.14032 443 ALA A O 1
ATOM 3441 N N . LEU A 1 427 ? -28.62342 9.22837 1.22327 1.000 51.46897 444 LEU A N 1
ATOM 3442 C CA . LEU A 1 427 ? -29.71579 10.18928 1.31482 1.000 51.16701 444 LEU A CA 1
ATOM 3443 C C . LEU A 1 427 ? -29.17186 11.59711 1.49941 1.000 53.26967 444 LEU A C 1
ATOM 3444 O O . LEU A 1 427 ? -29.62410 12.53611 0.84044 1.000 53.08566 444 LEU A O 1
ATOM 3449 N N . THR A 1 428 ? -28.18458 11.76717 2.37452 1.000 55.02946 445 THR A N 1
ATOM 3450 C CA . THR A 1 428 ? -27.65243 13.12341 2.52450 1.000 54.34212 445 THR A CA 1
ATOM 3451 C C . THR A 1 428 ? -26.75919 13.54226 1.35511 1.000 49.81087 445 THR A C 1
ATOM 3452 O O . THR A 1 428 ? -26.86086 14.67582 0.87618 1.000 48.95364 445 THR A O 1
ATOM 3456 N N . ILE A 1 429 ? -25.91917 12.64174 0.86215 1.000 50.85308 446 ILE A N 1
ATOM 3457 C CA . ILE A 1 429 ? -24.74154 12.98638 0.07222 1.000 49.07161 446 ILE A CA 1
ATOM 3458 C C . ILE A 1 429 ? -24.98929 12.81494 -1.41960 1.000 51.83662 446 ILE A C 1
ATOM 3459 O O . ILE A 1 429 ? -24.65605 13.69224 -2.21675 1.000 47.36616 446 ILE A O 1
ATOM 3464 N N . VAL A 1 430 ? -25.55442 11.67341 -1.81593 1.000 53.41657 447 VAL A N 1
ATOM 3465 C CA . VAL A 1 430 ? -25.86982 11.44793 -3.22160 1.000 50.70610 447 VAL A CA 1
ATOM 3466 C C . VAL A 1 430 ? -27.14744 12.17448 -3.62026 1.000 55.11207 447 VAL A C 1
ATOM 3467 O O . VAL A 1 430 ? -27.25965 12.65648 -4.75221 1.000 61.80188 447 VAL A O 1
ATOM 3471 N N . GLY A 1 431 ? -28.12226 12.27018 -2.71290 1.000 49.79279 448 GLY A N 1
ATOM 3472 C CA . GLY A 1 431 ? -29.38567 12.90023 -3.05889 1.000 55.75529 448 GLY A CA 1
ATOM 3473 C C . GLY A 1 431 ? -29.25148 14.36589 -3.42339 1.000 59.58212 448 GLY A C 1
ATOM 3474 O O . GLY A 1 431 ? -30.05225 14.89241 -4.20170 1.000 56.73869 448 GLY A O 1
ATOM 3475 N N . THR A 1 432 ? -28.24321 15.04199 -2.87646 1.000 57.28721 449 THR A N 1
ATOM 3476 C CA . THR A 1 432 ? -28.04591 16.46548 -3.11123 1.000 54.55535 449 THR A CA 1
ATOM 3477 C C . THR A 1 432 ? -27.24361 16.77607 -4.37102 1.000 54.34199 449 THR A C 1
ATOM 3478 O O . THR A 1 432 ? -27.26928 17.92300 -4.82889 1.000 49.88429 449 THR A O 1
ATOM 3482 N N . LEU A 1 433 ? -26.53928 15.79484 -4.94925 1.000 50.82192 450 LEU A N 1
ATOM 3483 C CA . LEU A 1 433 ? -25.72504 16.09014 -6.12682 1.000 51.01199 450 LEU A CA 1
ATOM 3484 C C . LEU A 1 433 ? -26.56503 16.39737 -7.36151 1.000 55.57536 450 LEU A C 1
ATOM 3485 O O . LEU A 1 433 ? -26.27282 17.39535 -8.04230 1.000 55.80829 450 LEU A O 1
ATOM 3490 N N . PRO A 1 434 ? -27.57082 15.59325 -7.73601 1.000 55.35648 451 PRO A N 1
ATOM 3491 C CA . PRO A 1 434 ? -28.43989 16.02428 -8.84436 1.000 48.02183 451 PRO A CA 1
ATOM 3492 C C . PRO A 1 434 ? -29.14384 17.33608 -8.56497 1.000 50.43917 451 PRO A C 1
ATOM 3493 O O . PRO A 1 434 ? -29.26510 18.17164 -9.46726 1.000 55.72175 451 PRO A O 1
ATOM 3497 N N . PHE A 1 435 ? -29.59393 17.54338 -7.32494 1.000 49.56363 452 PHE A N 1
ATOM 3498 C CA . PHE A 1 435 ? -30.23278 18.79997 -6.94606 1.000 50.58920 452 PHE A CA 1
ATOM 3499 C C . PHE A 1 435 ? -29.31353 19.97622 -7.24555 1.000 50.50993 452 PHE A C 1
ATOM 3500 O O . PHE A 1 435 ? -29.70673 20.94987 -7.90400 1.000 49.72336 452 PHE A O 1
ATOM 3508 N N . THR A 1 436 ? -28.06266 19.87110 -6.79231 1.000 50.05007 453 THR A N 1
ATOM 3509 C CA . THR A 1 436 ? -27.10154 20.96083 -6.90616 1.000 52.09645 453 THR A CA 1
ATOM 3510 C C . THR A 1 436 ? -26.69125 21.19398 -8.35436 1.000 51.29865 453 THR A C 1
ATOM 3511 O O . THR A 1 436 ? -26.62877 22.34196 -8.81727 1.000 45.28076 453 THR A O 1
ATOM 3515 N N . TYR A 1 437 ? -26.40026 20.11392 -9.08466 1.000 50.85169 454 TYR A N 1
ATOM 3516 C CA . TYR A 1 437 ? -26.02901 20.24787 -10.48865 1.000 53.85344 454 TYR A CA 1
ATOM 3517 C C . TYR A 1 437 ? -27.16030 20.87676 -11.29014 1.000 53.26520 454 TYR A C 1
ATOM 3518 O O . TYR A 1 437 ? -26.92911 21.76720 -12.11262 1.000 52.38199 454 TYR A O 1
ATOM 3527 N N . MET A 1 438 ? -28.39514 20.41642 -11.06537 1.000 49.94453 455 MET A N 1
ATOM 3528 C CA . MET A 1 438 ? -29.54630 20.95004 -11.78275 1.000 47.29693 455 MET A CA 1
ATOM 3529 C C . MET A 1 438 ? -29.73521 22.43389 -11.49046 1.000 48.52991 455 MET A C 1
ATOM 3530 O O . MET A 1 438 ? -29.91133 23.24072 -12.41251 1.000 49.38784 455 MET A O 1
ATOM 3535 N N . LEU A 1 439 ? -29.69430 22.81577 -10.20845 1.000 46.41238 456 LEU A N 1
ATOM 3536 C CA . LEU A 1 439 ? -29.86641 24.22286 -9.85227 1.000 49.98099 456 LEU A CA 1
ATOM 3537 C C . LEU A 1 439 ? -28.79130 25.09093 -10.49980 1.000 58.32135 456 LEU A C 1
ATOM 3538 O O . LEU A 1 439 ? -29.09358 26.11595 -11.13138 1.000 57.03558 456 LEU A O 1
ATOM 3543 N N . GLU A 1 440 ? -27.52260 24.69965 -10.34599 1.000 56.23969 457 GLU A N 1
ATOM 3544 C CA . GLU A 1 440 ? -26.44403 25.52369 -10.87353 1.000 49.42154 457 GLU A CA 1
ATOM 3545 C C . GLU A 1 440 ? -26.46200 25.56783 -12.39306 1.000 56.51438 457 GLU A C 1
ATOM 3546 O O . GLU A 1 440 ? -26.13316 26.59822 -12.98459 1.000 62.56145 457 GLU A O 1
ATOM 3552 N N . LYS A 1 441 ? -26.82005 24.46248 -13.04985 1.000 54.79673 458 LYS A N 1
ATOM 3553 C CA . LYS A 1 441 ? -26.90272 24.48590 -14.50453 1.000 57.15932 458 LYS A CA 1
ATOM 3554 C C . LYS A 1 441 ? -28.03130 25.39795 -14.97028 1.000 62.18306 458 LYS A C 1
ATOM 3555 O O . LYS A 1 441 ? -27.87553 26.13194 -15.95361 1.000 64.50419 458 LYS A O 1
ATOM 3561 N N . TRP A 1 442 ? -29.17256 25.37412 -14.27221 1.000 58.61365 459 TRP A N 1
ATOM 3562 C CA . TRP A 1 442 ? -30.23977 26.32896 -14.55733 1.000 61.20103 459 TRP A CA 1
ATOM 3563 C C . TRP A 1 442 ? -29.73180 27.76181 -14.47097 1.000 60.70700 459 TRP A C 1
ATOM 3564 O O . TRP A 1 442 ? -29.98928 28.58347 -15.35716 1.000 59.44232 459 TRP A O 1
ATOM 3575 N N . ARG A 1 443 ? -29.05298 28.08989 -13.36773 1.000 58.78956 460 ARG A N 1
ATOM 3576 C CA . ARG A 1 443 ? -28.53402 29.44556 -13.19198 1.000 56.17006 460 ARG A CA 1
ATOM 3577 C C . ARG A 1 443 ? -27.55203 29.80836 -14.30015 1.000 57.08235 460 ARG A C 1
ATOM 3578 O O . ARG A 1 443 ? -27.62803 30.89273 -14.88998 1.000 57.25656 460 ARG A O 1
ATOM 3586 N N . TRP A 1 444 ? -26.60655 28.90541 -14.57743 1.000 54.75891 461 TRP A N 1
ATOM 3587 C CA . TRP A 1 444 ? -25.59384 29.13843 -15.59975 1.000 59.09650 461 TRP A CA 1
ATOM 3588 C C . TRP A 1 444 ? -26.24965 29.41391 -16.94181 1.000 61.93200 461 TRP A C 1
ATOM 3589 O O . TRP A 1 444 ? -25.80635 30.28522 -17.69914 1.000 62.81049 461 TRP A O 1
ATOM 3600 N N . MET A 1 445 ? -27.30985 28.66418 -17.24715 1.000 61.63907 462 MET A N 1
ATOM 3601 C CA . MET A 1 445 ? -28.03899 28.82886 -18.49574 1.000 65.27109 462 MET A CA 1
ATOM 3602 C C . MET A 1 445 ? -28.78284 30.15720 -18.52657 1.000 64.56345 462 MET A C 1
ATOM 3603 O O . MET A 1 445 ? -28.87665 30.80112 -19.57839 1.000 64.77083 462 MET A O 1
ATOM 3608 N N . VAL A 1 446 ? -29.34851 30.56255 -17.38698 1.000 60.80380 463 VAL A N 1
ATOM 3609 C CA . VAL A 1 446 ? -30.03872 31.84786 -17.30697 1.000 63.10950 463 VAL A CA 1
ATOM 3610 C C . VAL A 1 446 ? -29.06409 32.98779 -17.57212 1.000 66.05431 463 VAL A C 1
ATOM 3611 O O . VAL A 1 446 ? -29.34085 33.89924 -18.36257 1.000 62.97652 463 VAL A O 1
ATOM 3615 N N . PHE A 1 447 ? -27.89993 32.94136 -16.92063 1.000 63.46906 464 PHE A N 1
ATOM 3616 C CA . PHE A 1 447 ? -26.93682 34.02941 -17.02335 1.000 59.49412 464 PHE A CA 1
ATOM 3617 C C . PHE A 1 447 ? -26.34606 34.12397 -18.42322 1.000 61.26405 464 PHE A C 1
ATOM 3618 O O . PHE A 1 447 ? -26.06290 35.22864 -18.90167 1.000 61.63098 464 PHE A O 1
ATOM 3626 N N . LYS A 1 448 ? -26.15202 32.98516 -19.09123 1.000 62.39758 465 LYS A N 1
ATOM 3627 C CA . LYS A 1 448 ? -25.65288 32.97778 -20.46071 1.000 61.75276 465 LYS A CA 1
ATOM 3628 C C . LYS A 1 448 ? -26.73041 33.35883 -21.47225 1.000 61.47334 465 LYS A C 1
ATOM 3629 O O . LYS A 1 448 ? -26.41431 33.58841 -22.64446 1.000 61.98091 465 LYS A O 1
ATOM 3635 N N . GLY A 1 449 ? -27.98477 33.47551 -21.04361 1.000 59.27955 466 GLY A N 1
ATOM 3636 C CA . GLY A 1 449 ? -29.04953 33.84049 -21.95310 1.000 58.82371 466 GLY A CA 1
ATOM 3637 C C . GLY A 1 449 ? -29.59520 32.70341 -22.78045 1.000 65.30126 466 GLY A C 1
ATOM 3638 O O . GLY A 1 449 ? -30.27147 32.95139 -23.78393 1.000 71.91274 466 GLY A O 1
ATOM 3639 N N . GLU A 1 450 ? -29.30602 31.45720 -22.40175 1.000 63.89100 467 GLU A N 1
ATOM 3640 C CA . GLU A 1 450 ? -29.90188 30.30615 -23.06553 1.000 64.26193 467 GLU A CA 1
ATOM 3641 C C . GLU A 1 450 ? -31.36594 30.11792 -22.69530 1.000 70.10297 467 GLU A C 1
ATOM 3642 O O . GLU A 1 450 ? -32.10518 29.47731 -23.44896 1.000 76.23405 467 GLU A O 1
ATOM 3648 N N . ILE A 1 451 ? -31.79920 30.66366 -21.56314 1.000 65.43178 468 ILE A N 1
ATOM 3649 C CA . ILE A 1 451 ? -33.18028 30.53322 -21.10344 1.000 67.37734 468 ILE A CA 1
ATOM 3650 C C . ILE A 1 451 ? -33.84369 31.90849 -21.06027 1.000 76.01246 468 ILE A C 1
ATOM 3651 O O . ILE A 1 451 ? -33.54020 32.71658 -20.16900 1.000 68.59937 468 ILE A O 1
ATOM 3656 N N . PRO A 1 452 ? -34.73520 32.22581 -22.00457 1.000 84.26855 469 PRO A N 1
ATOM 3657 C CA . PRO A 1 452 ? -35.48240 33.49251 -21.93797 1.000 77.37001 469 PRO A CA 1
ATOM 3658 C C . PRO A 1 452 ? -36.39210 33.53453 -20.71735 1.000 73.33942 469 PRO A C 1
ATOM 3659 O O . PRO A 1 452 ? -36.61763 32.53156 -20.03697 1.000 74.65294 469 PRO A O 1
ATOM 3663 N N . LYS A 1 453 ? -36.94456 34.72358 -20.44860 1.000 73.03503 470 LYS A N 1
ATOM 3664 C CA . LYS A 1 453 ? -37.79303 34.88268 -19.26913 1.000 72.70629 470 LYS A CA 1
ATOM 3665 C C . LYS A 1 453 ? -39.16293 34.23500 -19.43414 1.000 76.81700 470 LYS A C 1
ATOM 3666 O O . LYS A 1 453 ? -39.75680 33.80531 -18.43700 1.000 74.90893 470 LYS A O 1
ATOM 3672 N N . ASP A 1 454 ? -39.68735 34.15384 -20.66178 1.000 76.51677 471 ASP A N 1
ATOM 3673 C CA . ASP A 1 454 ? -40.96421 33.47487 -20.85214 1.000 79.53387 471 ASP A CA 1
ATOM 3674 C C . ASP A 1 454 ? -40.87259 31.99025 -20.52316 1.000 75.14440 471 ASP A C 1
ATOM 3675 O O . ASP A 1 454 ? -41.90946 31.33966 -20.35757 1.000 74.84265 471 ASP A O 1
ATOM 3680 N N . GLN A 1 455 ? -39.65855 31.44359 -20.41555 1.000 67.96908 472 GLN A N 1
ATOM 3681 C CA . GLN A 1 455 ? -39.45453 30.03118 -20.11816 1.000 66.71190 472 GLN A CA 1
ATOM 3682 C C . GLN A 1 455 ? -38.53606 29.82771 -18.91895 1.000 68.46632 472 GLN A C 1
ATOM 3683 O O . GLN A 1 455 ? -37.79118 28.84586 -18.87100 1.000 72.31313 472 GLN A O 1
ATOM 3689 N N . TRP A 1 456 ? -38.55919 30.73927 -17.94482 1.000 71.50410 473 TRP A N 1
ATOM 3690 C CA . TRP A 1 456 ? -37.77545 30.51939 -16.73111 1.000 67.01395 473 TRP A CA 1
ATOM 3691 C C . TRP A 1 456 ? -38.29876 29.31442 -15.95567 1.000 63.93929 473 TRP A C 1
ATOM 3692 O O . TRP A 1 456 ? -37.56709 28.34429 -15.72253 1.000 60.29212 473 TRP A O 1
ATOM 3703 N N . MET A 1 457 ? -39.57892 29.34799 -15.56895 1.000 60.88745 474 MET A N 1
ATOM 3704 C CA . MET A 1 457 ? -40.13547 28.27675 -14.74505 1.000 59.55656 474 MET A CA 1
ATOM 3705 C C . MET A 1 457 ? -40.41140 27.02143 -15.56192 1.000 61.44387 474 MET A C 1
ATOM 3706 O O . MET A 1 457 ? -40.22422 25.89785 -15.06745 1.000 60.43909 474 MET A O 1
ATOM 3711 N N . LYS A 1 458 ? -40.86155 27.18779 -16.80936 1.000 56.70199 475 LYS A N 1
ATOM 3712 C CA . LYS A 1 458 ? -41.03281 26.03277 -17.68164 1.000 59.15247 475 LYS A CA 1
ATOM 3713 C C . LYS A 1 458 ? -39.76090 25.19922 -17.70506 1.000 65.12754 475 LYS A C 1
ATOM 3714 O O . LYS A 1 458 ? -39.78290 23.99797 -17.41505 1.000 61.00537 475 LYS A O 1
ATOM 3720 N N . LYS A 1 459 ? -38.62531 25.84839 -17.96817 1.000 68.56153 476 LYS A N 1
ATOM 3721 C CA . LYS A 1 459 ? -37.36506 25.12878 -18.08742 1.000 68.24802 476 LYS A CA 1
ATOM 3722 C C . LYS A 1 459 ? -36.82809 24.68699 -16.73182 1.000 62.43448 476 LYS A C 1
ATOM 3723 O O . LYS A 1 459 ? -36.19772 23.62821 -16.64161 1.000 64.82922 476 LYS A O 1
ATOM 3729 N N . TRP A 1 460 ? -37.06936 25.46948 -15.67543 1.000 57.64785 477 TRP A N 1
ATOM 3730 C CA . TRP A 1 460 ? -36.70091 25.03807 -14.32960 1.000 59.75158 477 TRP A CA 1
ATOM 3731 C C . TRP A 1 460 ? -37.30196 23.67660 -14.01719 1.000 60.17027 477 TRP A C 1
ATOM 3732 O O . TRP A 1 460 ? -36.61541 22.76938 -13.53172 1.000 53.63971 477 TRP A O 1
ATOM 3743 N N . TRP A 1 461 ? -38.59509 23.51478 -14.29619 1.000 63.58173 478 TRP A N 1
ATOM 3744 C CA . TRP A 1 461 ? -39.24041 22.25185 -13.96046 1.000 58.27016 478 TRP A CA 1
ATOM 3745 C C . TRP A 1 461 ? -38.97928 21.16061 -14.99149 1.000 58.53500 478 TRP A C 1
ATOM 3746 O O . TRP A 1 461 ? -38.92417 19.98466 -14.61862 1.000 54.98001 478 TRP A O 1
ATOM 3757 N N . GLU A 1 462 ? -38.78440 21.51301 -16.26828 1.000 58.78017 479 GLU A N 1
ATOM 3758 C CA . GLU A 1 462 ? -38.22484 20.54328 -17.20731 1.000 58.98991 479 GLU A CA 1
ATOM 3759 C C . GLU A 1 462 ? -36.94434 19.93678 -16.65422 1.000 62.26089 479 GLU A C 1
ATOM 3760 O O . GLU A 1 462 ? -36.75897 18.71421 -16.68296 1.000 63.76697 479 GLU A O 1
ATOM 3766 N N . MET A 1 463 ? -36.06398 20.77995 -16.11036 1.000 59.72320 480 MET A N 1
ATOM 3767 C CA . MET A 1 463 ? -34.76486 20.31209 -15.64746 1.000 60.32350 480 MET A CA 1
ATOM 3768 C C . MET A 1 463 ? -34.86919 19.56182 -14.32544 1.000 61.88193 480 MET A C 1
ATOM 3769 O O . MET A 1 463 ? -34.15108 18.58116 -14.12144 1.000 61.91199 480 MET A O 1
ATOM 3774 N N . LYS A 1 464 ? -35.75212 19.99305 -13.41952 1.000 59.60537 481 LYS A N 1
ATOM 3775 C CA . LYS A 1 464 ? -36.04253 19.17562 -12.24208 1.000 56.08998 481 LYS A CA 1
ATOM 3776 C C . LYS A 1 464 ? -36.48810 17.77864 -12.65977 1.000 54.93734 481 LYS A C 1
ATOM 3777 O O . LYS A 1 464 ? -35.89601 16.77384 -12.24440 1.000 54.28319 481 LYS A O 1
ATOM 3783 N N . ARG A 1 465 ? -37.49329 17.70810 -13.53970 1.000 54.92784 482 ARG A N 1
ATOM 3784 C CA . ARG A 1 465 ? -38.03160 16.43425 -14.00510 1.000 57.83597 482 ARG A CA 1
ATOM 3785 C C . ARG A 1 465 ? -36.93788 15.56861 -14.61941 1.000 59.31331 482 ARG A C 1
ATOM 3786 O O . ARG A 1 465 ? -36.85366 14.36481 -14.35244 1.000 63.07149 482 ARG A O 1
ATOM 3794 N N . GLU A 1 466 ? -36.08314 16.17548 -15.44576 1.000 62.75139 483 GLU A N 1
ATOM 3795 C CA . GLU A 1 466 ? -35.11685 15.41428 -16.23063 1.000 63.75067 483 GLU A CA 1
ATOM 3796 C C . GLU A 1 466 ? -33.88903 15.02040 -15.41033 1.000 61.75579 483 GLU A C 1
ATOM 3797 O O . GLU A 1 466 ? -33.53865 13.83793 -15.33953 1.000 63.14444 483 GLU A O 1
ATOM 3803 N N . ILE A 1 467 ? -33.21714 15.99125 -14.78800 1.000 56.97446 484 ILE A N 1
ATOM 3804 C CA . ILE A 1 467 ? -31.96830 15.70984 -14.08878 1.000 59.33113 484 ILE A CA 1
ATOM 3805 C C . ILE A 1 467 ? -32.22452 15.07917 -12.72613 1.000 57.98608 484 ILE A C 1
ATOM 3806 O O . ILE A 1 467 ? -31.51677 14.15023 -12.32189 1.000 58.18124 484 ILE A O 1
ATOM 3811 N N . VAL A 1 468 ? -33.22754 15.56334 -11.99356 1.000 59.37960 485 VAL A N 1
ATOM 3812 C CA . VAL A 1 468 ? -33.36819 15.19791 -10.58982 1.000 61.31607 485 VAL A CA 1
ATOM 3813 C C . VAL A 1 468 ? -34.34604 14.04010 -10.44176 1.000 60.33845 485 VAL A C 1
ATOM 3814 O O . VAL A 1 468 ? -34.23874 13.23790 -9.50783 1.000 62.13671 485 VAL A O 1
ATOM 3818 N N . GLY A 1 469 ? -35.28659 13.92398 -11.37036 1.000 56.99453 486 GLY A N 1
ATOM 3819 C CA . GLY A 1 469 ? -36.39131 13.01456 -11.14199 1.000 59.12852 486 GLY A CA 1
ATOM 3820 C C . GLY A 1 469 ? -37.29902 13.50037 -10.03441 1.000 58.62596 486 GLY A C 1
ATOM 3821 O O . GLY A 1 469 ? -37.73943 12.70048 -9.19749 1.000 54.68044 486 GLY A O 1
ATOM 3822 N N . VAL A 1 470 ? -37.57732 14.80282 -10.00460 1.000 57.56480 487 VAL A N 1
ATOM 3823 C CA . VAL A 1 470 ? -38.51761 15.41493 -9.07458 1.000 54.47119 487 VAL A CA 1
ATOM 3824 C C . VAL A 1 470 ? -39.48505 16.28276 -9.87263 1.000 50.35842 487 VAL A C 1
ATOM 3825 O O . VAL A 1 470 ? -39.06499 17.04767 -10.74714 1.000 50.81429 487 VAL A O 1
ATOM 3829 N N . VAL A 1 471 ? -40.78160 16.16152 -9.57902 1.000 50.78555 488 VAL A N 1
ATOM 3830 C CA . VAL A 1 471 ? -41.82960 16.80789 -10.36268 1.000 50.52170 488 VAL A CA 1
ATOM 3831 C C . VAL A 1 471 ? -42.66447 17.69998 -9.45261 1.000 51.15554 488 VAL A C 1
ATOM 3832 O O . VAL A 1 471 ? -42.99692 17.31797 -8.32457 1.000 51.83455 488 VAL A O 1
ATOM 3836 N N . GLU A 1 472 ? -42.98909 18.89590 -9.94031 1.000 50.77818 489 GLU A N 1
ATOM 3837 C CA . GLU A 1 472 ? -43.80347 19.81797 -9.16480 1.000 50.30624 489 GLU A CA 1
ATOM 3838 C C . GLU A 1 472 ? -45.22180 19.27097 -9.00820 1.000 52.05483 489 GLU A C 1
ATOM 3839 O O . GLU A 1 472 ? -45.77041 18.67988 -9.94360 1.000 50.58408 489 GLU A O 1
ATOM 3845 N N . PRO A 1 473 ? -45.82707 19.42113 -7.82873 1.000 56.19700 490 PRO A N 1
ATOM 3846 C CA . PRO A 1 473 ? -47.21485 18.98402 -7.63402 1.000 54.72514 490 PRO A CA 1
ATOM 3847 C C . PRO A 1 473 ? -48.24722 19.97705 -8.13669 1.000 55.27057 490 PRO A C 1
ATOM 3848 O O . PRO A 1 473 ? -49.44176 19.65847 -8.13806 1.000 55.83400 490 PRO A O 1
ATOM 3852 N N . VAL A 1 474 ? -47.81356 21.15919 -8.56084 1.000 58.65561 491 VAL A N 1
ATOM 3853 C CA . VAL A 1 474 ? -48.69212 22.26336 -8.93667 1.000 57.63007 491 VAL A CA 1
ATOM 3854 C C . VAL A 1 474 ? -48.04544 22.98058 -10.11588 1.000 61.33652 491 VAL A C 1
ATOM 3855 O O . VAL A 1 474 ? -46.85774 23.32574 -10.04042 1.000 64.72978 491 VAL A O 1
ATOM 3859 N N . PRO A 1 475 ? -48.75609 23.20292 -11.22216 1.000 58.57119 492 PRO A N 1
ATOM 3860 C CA . PRO A 1 475 ? -48.14292 23.90514 -12.35421 1.000 61.97088 492 PRO A CA 1
ATOM 3861 C C . PRO A 1 475 ? -47.78136 25.33754 -11.98873 1.000 58.81300 492 PRO A C 1
ATOM 3862 O O . PRO A 1 475 ? -48.49079 26.00389 -11.23267 1.000 62.37891 492 PRO A O 1
ATOM 3866 N N . HIS A 1 476 ? -46.65848 25.80840 -12.53065 1.000 59.92761 493 HIS A N 1
ATOM 3867 C CA . HIS A 1 476 ? -46.07690 27.08950 -12.13637 1.000 64.77921 493 HIS A CA 1
ATOM 3868 C C . HIS A 1 476 ? -45.81727 27.95561 -13.36246 1.000 67.83771 493 HIS A C 1
ATOM 3869 O O . HIS A 1 476 ? -44.91399 27.66474 -14.15500 1.000 57.43718 493 HIS A O 1
ATOM 3876 N N . ASP A 1 477 ? -46.59492 29.03010 -13.50159 1.000 69.38966 494 ASP A N 1
ATOM 3877 C CA . ASP A 1 477 ? -46.38401 30.00027 -14.56497 1.000 69.21073 494 ASP A CA 1
ATOM 3878 C C . ASP A 1 477 ? -45.26225 30.96401 -14.17572 1.000 67.46532 494 ASP A C 1
ATOM 3879 O O . ASP A 1 477 ? -44.70422 30.90237 -13.07620 1.000 68.32340 494 ASP A O 1
ATOM 3884 N N . GLU A 1 478 ? -44.92599 31.87228 -15.09057 1.000 67.30752 495 GLU A N 1
ATOM 3885 C CA . GLU A 1 478 ? -43.74352 32.70927 -14.92118 1.000 63.67334 495 GLU A CA 1
ATOM 3886 C C . GLU A 1 478 ? -43.88486 33.74881 -13.81810 1.000 62.93403 495 GLU A C 1
ATOM 3887 O O . GLU A 1 478 ? -42.91447 34.46822 -13.56217 1.000 60.69854 495 GLU A O 1
ATOM 3893 N N . THR A 1 479 ? -45.04553 33.86315 -13.16619 1.000 65.59928 496 THR A N 1
ATOM 3894 C CA . THR A 1 479 ? -45.12381 34.69729 -11.97182 1.000 63.80841 496 THR A CA 1
ATOM 3895 C C . THR A 1 479 ? -44.34519 34.09373 -10.81020 1.000 58.49626 496 THR A C 1
ATOM 3896 O O . THR A 1 479 ? -44.01730 34.80784 -9.85731 1.000 55.93767 496 THR A O 1
ATOM 3900 N N . TYR A 1 480 ? -44.04708 32.80016 -10.87464 1.000 58.86770 497 TYR A N 1
ATOM 3901 C CA . TYR A 1 480 ? -43.22736 32.12859 -9.87804 1.000 62.55383 497 TYR A CA 1
ATOM 3902 C C . TYR A 1 480 ? -41.74624 32.40537 -10.09793 1.000 59.93791 497 TYR A C 1
ATOM 3903 O O . TYR A 1 480 ? -41.27639 32.53972 -11.23101 1.000 58.93218 497 TYR A O 1
ATOM 3912 N N . CYS A 1 481 ? -41.00287 32.47569 -8.99330 1.000 60.78434 498 CYS A N 1
ATOM 3913 C CA . CYS A 1 481 ? -39.54776 32.30990 -9.02080 1.000 65.91434 498 CYS A CA 1
ATOM 3914 C C . CYS A 1 481 ? -39.23026 31.22232 -8.00211 1.000 62.32999 498 CYS A C 1
ATOM 3915 O O . CYS A 1 481 ? -38.83848 31.50238 -6.86718 1.000 61.30385 498 CYS A O 1
ATOM 3918 N N . ASP A 1 482 ? -39.38229 29.97312 -8.43108 1.000 61.11466 499 ASP A N 1
ATOM 3919 C CA . ASP A 1 482 ? -39.09618 28.84803 -7.54901 1.000 59.47879 499 ASP A CA 1
ATOM 3920 C C . ASP A 1 482 ? -37.62989 28.77658 -7.13267 1.000 57.21096 499 ASP A C 1
ATOM 3921 O O . ASP A 1 482 ? -37.37417 28.54295 -5.93757 1.000 55.15247 499 ASP A O 1
ATOM 3926 N N . PRO A 1 483 ? -36.63973 28.96570 -8.02378 1.000 60.34838 500 PRO A N 1
ATOM 3927 C CA . PRO A 1 483 ? -35.23689 28.88506 -7.57597 1.000 55.42010 500 PRO A CA 1
ATOM 3928 C C . PRO A 1 483 ? -34.90407 29.83257 -6.43703 1.000 53.56377 500 PRO A C 1
ATOM 3929 O O . PRO A 1 483 ? -34.15345 29.45922 -5.52717 1.000 47.78172 500 PRO A O 1
ATOM 3933 N N . ALA A 1 484 ? -35.46792 31.03986 -6.44158 1.000 54.58008 501 ALA A N 1
ATOM 3934 C CA . ALA A 1 484 ? -35.18253 32.01832 -5.39976 1.000 54.59125 501 ALA A CA 1
ATOM 3935 C C . ALA A 1 484 ? -35.88032 31.70440 -4.08341 1.000 56.46794 501 ALA A C 1
ATOM 3936 O O . ALA A 1 484 ? -35.66185 32.42192 -3.10003 1.000 50.71181 501 ALA A O 1
ATOM 3938 N N . SER A 1 485 ? -36.71106 30.65897 -4.03795 1.000 58.82424 502 SER A N 1
ATOM 3939 C CA . SER A 1 485 ? -37.25975 30.19300 -2.76992 1.000 52.92196 502 SER A CA 1
ATOM 3940 C C . SER A 1 485 ? -36.20294 29.53619 -1.89028 1.000 52.59165 502 SER A C 1
ATOM 3941 O O . SER A 1 485 ? -36.48717 29.23520 -0.72682 1.000 53.00435 502 SER A O 1
ATOM 3944 N N . LEU A 1 486 ? -35.00530 29.30419 -2.42080 1.000 50.66423 503 LEU A N 1
ATOM 3945 C CA . LEU A 1 486 ? -33.86689 28.81450 -1.65815 1.000 52.31782 503 LEU A CA 1
ATOM 3946 C C . LEU A 1 486 ? -32.95325 29.98278 -1.30954 1.000 50.64119 503 LEU A C 1
ATOM 3947 O O . LEU A 1 486 ? -32.79860 30.91706 -2.10139 1.000 51.14859 503 LEU A O 1
ATOM 3952 N N . PHE A 1 487 ? -32.35727 29.92544 -0.11489 1.000 50.79302 504 PHE A N 1
ATOM 3953 C CA . PHE A 1 487 ? -31.54180 31.03505 0.37707 1.000 54.25233 504 PHE A CA 1
ATOM 3954 C C . PHE A 1 487 ? -30.36652 31.31179 -0.54945 1.000 54.03976 504 PHE A C 1
ATOM 3955 O O . PHE A 1 487 ? -30.09880 32.46617 -0.90349 1.000 55.01496 504 PHE A O 1
ATOM 3963 N N . HIS A 1 488 ? -29.65444 30.25998 -0.95607 1.000 49.50899 505 HIS A N 1
ATOM 3964 C CA . HIS A 1 488 ? -28.43838 30.44067 -1.73730 1.000 54.43355 505 HIS A CA 1
ATOM 3965 C C . HIS A 1 488 ? -28.69694 31.15837 -3.05521 1.000 54.65596 505 HIS A C 1
ATOM 3966 O O . HIS A 1 488 ? -27.77165 31.75683 -3.61434 1.000 56.53173 505 HIS A O 1
ATOM 3973 N N . VAL A 1 489 ? -29.92914 31.12309 -3.55928 1.000 54.29402 506 VAL A N 1
ATOM 3974 C CA . VAL A 1 489 ? -30.22877 31.78763 -4.82160 1.000 58.43580 506 VAL A CA 1
ATOM 3975 C C . VAL A 1 489 ? -30.53364 33.26416 -4.59600 1.000 59.86742 506 VAL A C 1
ATOM 3976 O O . VAL A 1 489 ? -29.97214 34.13899 -5.26547 1.000 59.26590 506 VAL A O 1
ATOM 3980 N N . SER A 1 490 ? -31.41748 33.56835 -3.64530 1.000 54.27729 507 SER A N 1
ATOM 3981 C CA . SER A 1 490 ? -31.83393 34.94749 -3.41933 1.000 60.88578 507 SER A CA 1
ATOM 3982 C C . SER A 1 490 ? -30.83837 35.75054 -2.59157 1.000 61.90742 507 SER A C 1
ATOM 3983 O O . SER A 1 490 ? -30.99133 36.97294 -2.48999 1.000 61.75909 507 SER A O 1
ATOM 3986 N N . ASN A 1 491 ? -29.83966 35.10506 -1.99008 1.000 60.71607 508 ASN A N 1
ATOM 3987 C CA . ASN A 1 491 ? -28.79999 35.80654 -1.24840 1.000 59.65665 508 ASN A CA 1
ATOM 3988 C C . ASN A 1 491 ? -27.46214 35.79060 -1.97582 1.000 59.83616 508 ASN A C 1
ATOM 3989 O O . ASN A 1 491 ? -26.44030 36.16601 -1.38649 1.000 64.25958 508 ASN A O 1
ATOM 3994 N N . ASP A 1 492 ? -27.45376 35.36315 -3.24410 1.000 51.86775 509 ASP A N 1
ATOM 3995 C CA . ASP A 1 492 ? -26.31923 35.53442 -4.15782 1.000 57.25655 509 ASP A CA 1
ATOM 3996 C C . ASP A 1 492 ? -25.09381 34.72745 -3.71759 1.000 59.27559 509 ASP A C 1
ATOM 3997 O O . ASP A 1 492 ? -23.98760 35.25588 -3.59111 1.000 57.26172 509 ASP A O 1
ATOM 4002 N N . TYR A 1 493 ? -25.30082 33.43622 -3.48159 1.000 54.32948 510 TYR A N 1
ATOM 4003 C CA . TYR A 1 493 ? -24.21390 32.49773 -3.24647 1.000 53.13971 510 TYR A CA 1
ATOM 4004 C C . TYR A 1 493 ? -24.07191 31.56889 -4.44286 1.000 53.84242 510 TYR A C 1
ATOM 4005 O O . TYR A 1 493 ? -25.07146 31.09820 -4.99521 1.000 50.92498 510 TYR A O 1
ATOM 4014 N N . SER A 1 494 ? -22.83007 31.31727 -4.84993 1.000 55.11994 511 SER A N 1
ATOM 4015 C CA . SER A 1 494 ? -22.59462 30.23045 -5.78100 1.000 50.95313 511 SER A CA 1
ATOM 4016 C C . SER A 1 494 ? -23.04767 28.92946 -5.13323 1.000 56.28676 511 SER A C 1
ATOM 4017 O O . SER A 1 494 ? -23.08731 28.79658 -3.90773 1.000 57.59249 511 SER A O 1
ATOM 4020 N N . PHE A 1 495 ? -23.41577 27.96386 -5.96314 1.000 56.33309 512 PHE A N 1
ATOM 4021 C CA . PHE A 1 495 ? -23.96203 26.72258 -5.43760 1.000 49.56136 512 PHE A CA 1
ATOM 4022 C C . PHE A 1 495 ? -23.23451 25.47786 -5.91651 1.000 53.34684 512 PHE A C 1
ATOM 4023 O O . PHE A 1 495 ? -23.38372 24.42502 -5.28578 1.000 52.84363 512 PHE A O 1
ATOM 4031 N N . ILE A 1 496 ? -22.42902 25.56234 -6.97831 1.000 53.92764 513 ILE A N 1
ATOM 4032 C CA . ILE A 1 496 ? -21.71074 24.39228 -7.46194 1.000 53.92139 513 ILE A CA 1
ATOM 4033 C C . ILE A 1 496 ? -20.68120 23.91500 -6.44693 1.000 53.70655 513 ILE A C 1
ATOM 4034 O O . ILE A 1 496 ? -20.23625 22.76135 -6.51630 1.000 50.29268 513 ILE A O 1
ATOM 4039 N N . ARG A 1 497 ? -20.31467 24.76850 -5.48436 1.000 56.60212 514 ARG A N 1
ATOM 4040 C CA . ARG A 1 497 ? -19.32126 24.39089 -4.48339 1.000 57.36394 514 ARG A CA 1
ATOM 4041 C C . ARG A 1 497 ? -19.73180 23.14383 -3.71642 1.000 56.46422 514 ARG A C 1
ATOM 4042 O O . ARG A 1 497 ? -18.86959 22.40015 -3.23748 1.000 58.55471 514 ARG A O 1
ATOM 4050 N N . TYR A 1 498 ? -21.03446 22.89701 -3.58539 1.000 54.51868 515 TYR A N 1
ATOM 4051 C CA . TYR A 1 498 ? -21.48050 21.71141 -2.86594 1.000 50.81148 515 TYR A CA 1
ATOM 4052 C C . TYR A 1 498 ? -21.28981 20.44793 -3.69053 1.000 52.37393 515 TYR A C 1
ATOM 4053 O O . TYR A 1 498 ? -21.03360 19.37988 -3.12434 1.000 51.24102 515 TYR A O 1
ATOM 4062 N N . TYR A 1 499 ? -21.40165 20.53935 -5.01847 1.000 55.23265 516 TYR A N 1
ATOM 4063 C CA . TYR A 1 499 ? -21.05773 19.38621 -5.84202 1.000 52.00987 516 TYR A CA 1
ATOM 4064 C C . TYR A 1 499 ? -19.55855 19.11599 -5.78459 1.000 51.07192 516 TYR A C 1
ATOM 4065 O O . TYR A 1 499 ? -19.13541 18.00180 -5.44990 1.000 55.17385 516 TYR A O 1
ATOM 4074 N N . THR A 1 500 ? -18.73759 20.13237 -6.07412 1.000 50.16963 517 THR A N 1
ATOM 4075 C CA . THR A 1 500 ? -17.29037 19.93265 -6.06458 1.000 52.52704 517 THR A CA 1
ATOM 4076 C C . THR A 1 500 ? -16.82006 19.43863 -4.70295 1.000 50.09759 517 THR A C 1
ATOM 4077 O O . THR A 1 500 ? -16.11566 18.42382 -4.61161 1.000 49.21974 517 THR A O 1
ATOM 4081 N N . ARG A 1 501 ? -17.26476 20.10274 -3.62963 1.000 49.63737 518 ARG A N 1
ATOM 4082 C CA . ARG A 1 501 ? -16.97629 19.63002 -2.27866 1.000 49.28203 518 ARG A CA 1
ATOM 4083 C C . ARG A 1 501 ? -17.24819 18.13833 -2.15801 1.000 53.22560 518 ARG A C 1
ATOM 4084 O O . ARG A 1 501 ? -16.38657 17.36563 -1.71678 1.000 50.96201 518 ARG A O 1
ATOM 4092 N N . THR A 1 502 ? -18.43186 17.71268 -2.60648 1.000 53.22232 519 THR A N 1
ATOM 4093 C CA . THR A 1 502 ? -18.86016 16.33947 -2.37834 1.000 54.46789 519 THR A CA 1
ATOM 4094 C C . THR A 1 502 ? -17.89627 15.34662 -3.00580 1.000 53.08682 519 THR A C 1
ATOM 4095 O O . THR A 1 502 ? -17.68438 14.25388 -2.46869 1.000 57.98669 519 THR A O 1
ATOM 4099 N N . LEU A 1 503 ? -17.30074 15.69332 -4.14394 1.000 49.47871 520 LEU A N 1
ATOM 4100 C CA . LEU A 1 503 ? -16.31892 14.76830 -4.68769 1.000 50.72300 520 LEU A CA 1
ATOM 4101 C C . LEU A 1 503 ? -15.01916 14.85935 -3.89838 1.000 52.02172 520 LEU A C 1
ATOM 4102 O O . LEU A 1 503 ? -14.51981 13.83663 -3.40151 1.000 54.91224 520 LEU A O 1
ATOM 4107 N N . TYR A 1 504 ? -14.55205 16.09101 -3.64350 1.000 51.57880 521 TYR A N 1
ATOM 4108 C CA . TYR A 1 504 ? -13.29473 16.29884 -2.92981 1.000 49.25578 521 TYR A CA 1
ATOM 4109 C C . TYR A 1 504 ? -13.24484 15.46674 -1.66496 1.000 51.01056 521 TYR A C 1
ATOM 4110 O O . TYR A 1 504 ? -12.27562 14.73744 -1.42319 1.000 54.11536 521 TYR A O 1
ATOM 4119 N N . GLN A 1 505 ? -14.30423 15.55643 -0.85480 1.000 52.52739 522 GLN A N 1
ATOM 4120 C CA . GLN A 1 505 ? -14.28724 14.94994 0.46966 1.000 56.18943 522 GLN A CA 1
ATOM 4121 C C . GLN A 1 505 ? -13.88946 13.48576 0.39734 1.000 52.43728 522 GLN A C 1
ATOM 4122 O O . GLN A 1 505 ? -13.00111 13.04258 1.13433 1.000 54.03225 522 GLN A O 1
ATOM 4128 N N . PHE A 1 506 ? -14.46306 12.73670 -0.54296 1.000 52.40283 523 PHE A N 1
ATOM 4129 C CA . PHE A 1 506 ? -14.14546 11.31620 -0.57259 1.000 51.74976 523 PHE A CA 1
ATOM 4130 C C . PHE A 1 506 ? -12.71185 11.10336 -1.02698 1.000 53.17308 523 PHE A C 1
ATOM 4131 O O . PHE A 1 506 ? -11.96976 10.32215 -0.41533 1.000 57.74700 523 PHE A O 1
ATOM 4139 N N . GLN A 1 507 ? -12.28577 11.86813 -2.03611 1.000 53.58048 524 GLN A N 1
ATOM 4140 C CA . GLN A 1 507 ? -10.87590 11.93605 -2.40419 1.000 53.81147 524 GLN A CA 1
ATOM 4141 C C . GLN A 1 507 ? -10.00899 12.18892 -1.17916 1.000 54.47049 524 GLN A C 1
ATOM 4142 O O . GLN A 1 507 ? -8.98027 11.53316 -0.98374 1.000 55.32672 524 GLN A O 1
ATOM 4148 N N . PHE A 1 508 ? -10.42165 13.13488 -0.33125 1.000 55.57978 525 PHE A N 1
ATOM 4149 C CA . PHE A 1 508 ? -9.67815 13.39010 0.89557 1.000 54.57707 525 PHE A CA 1
ATOM 4150 C C . PHE A 1 508 ? -9.73567 12.18013 1.82061 1.000 58.52546 525 PHE A C 1
ATOM 4151 O O . PHE A 1 508 ? -8.69752 11.69026 2.28503 1.000 63.26801 525 PHE A O 1
ATOM 4159 N N . GLN A 1 509 ? -10.94287 11.64611 2.04789 1.000 55.87898 526 GLN A N 1
ATOM 4160 C CA . GLN A 1 509 ? -11.10892 10.58160 3.03381 1.000 53.62339 526 GLN A CA 1
ATOM 4161 C C . GLN A 1 509 ? -10.28342 9.36332 2.65939 1.000 58.71159 526 GLN A C 1
ATOM 4162 O O . GLN A 1 509 ? -9.67513 8.72491 3.52499 1.000 62.49621 526 GLN A O 1
ATOM 4168 N N . GLU A 1 510 ? -10.23854 9.03713 1.36833 1.000 57.41712 527 GLU A N 1
ATOM 4169 C CA . GLU A 1 510 ? -9.33613 7.99888 0.89003 1.000 58.75621 527 GLU A CA 1
ATOM 4170 C C . GLU A 1 510 ? -7.91474 8.26111 1.37767 1.000 61.82507 527 GLU A C 1
ATOM 4171 O O . GLU A 1 510 ? -7.36219 7.49465 2.17839 1.000 68.39677 527 GLU A O 1
ATOM 4177 N N . ALA A 1 511 ? -7.34866 9.40262 0.97326 1.000 60.62678 528 ALA A N 1
ATOM 4178 C CA . ALA A 1 511 ? -5.93568 9.66924 1.22728 1.000 68.19909 528 ALA A CA 1
ATOM 4179 C C . ALA A 1 511 ? -5.62701 9.65737 2.71692 1.000 69.04140 528 ALA A C 1
ATOM 4180 O O . ALA A 1 511 ? -4.58879 9.13607 3.14238 1.000 73.22007 528 ALA A O 1
ATOM 4182 N N . LEU A 1 512 ? -6.51806 10.22647 3.52594 1.000 63.65930 529 LEU A N 1
ATOM 4183 C CA . LEU A 1 512 ? -6.28220 10.26553 4.96277 1.000 64.36263 529 LEU A CA 1
ATOM 4184 C C . LEU A 1 512 ? -6.30610 8.86653 5.56775 1.000 63.03768 529 LEU A C 1
ATOM 4185 O O . LEU A 1 512 ? -5.48321 8.55026 6.43418 1.000 63.85830 529 LEU A O 1
ATOM 4190 N N . CYS A 1 513 ? -7.22536 8.00531 5.11472 1.000 66.49963 530 CYS A N 1
ATOM 4191 C CA . CYS A 1 513 ? -7.32586 6.67859 5.72113 1.000 66.73594 530 CYS A CA 1
ATOM 4192 C C . CYS A 1 513 ? -6.11272 5.82069 5.38671 1.000 71.19881 530 CYS A C 1
ATOM 4193 O O . CYS A 1 513 ? -5.65543 5.03473 6.22617 1.000 74.05804 530 CYS A O 1
ATOM 4196 N N . GLN A 1 514 ? -5.57709 5.95613 4.17133 1.000 67.89571 531 GLN A N 1
ATOM 4197 C CA . GLN A 1 514 ? -4.25420 5.41032 3.88477 1.000 72.54466 531 GLN A CA 1
ATOM 4198 C C . GLN A 1 514 ? -3.24361 5.89278 4.91583 1.000 71.03856 531 GLN A C 1
ATOM 4199 O O . GLN A 1 514 ? -2.48005 5.10087 5.48003 1.000 65.33221 531 GLN A O 1
ATOM 4205 N N . ALA A 1 515 ? -3.22467 7.20563 5.16543 1.000 68.01389 532 ALA A N 1
ATOM 4206 C CA . ALA A 1 515 ? -2.34727 7.76818 6.18193 1.000 65.10786 532 ALA A CA 1
ATOM 4207 C C . ALA A 1 515 ? -2.66914 7.23541 7.56951 1.000 71.34924 532 ALA A C 1
ATOM 4208 O O . ALA A 1 515 ? -1.79896 7.24911 8.44580 1.000 76.78136 532 ALA A O 1
ATOM 4210 N N . ALA A 1 516 ? -3.89589 6.76857 7.79006 1.000 67.39639 533 ALA A N 1
ATOM 4211 C CA . ALA A 1 516 ? -4.27952 6.18704 9.06697 1.000 67.93643 533 ALA A CA 1
ATOM 4212 C C . ALA A 1 516 ? -4.08336 4.67752 9.11356 1.000 77.62121 533 ALA A C 1
ATOM 4213 O O . ALA A 1 516 ? -4.32619 4.07288 10.16464 1.000 79.74971 533 ALA A O 1
ATOM 4215 N N . LYS A 1 517 ? -3.63826 4.06778 8.00885 1.000 75.60379 534 LYS A N 1
ATOM 4216 C CA . LYS A 1 517 ? -3.44487 2.62244 7.89058 1.000 70.85592 534 LYS A CA 1
ATOM 4217 C C . LYS A 1 517 ? -4.76479 1.86132 7.95618 1.000 73.33784 534 LYS A C 1
ATOM 4218 O O . LYS A 1 517 ? -4.81075 0.72873 8.44089 1.000 76.98002 534 LYS A O 1
ATOM 4224 N N . HIS A 1 518 ? -5.84598 2.46946 7.46610 1.000 76.31473 535 HIS A N 1
ATOM 4225 C CA . HIS A 1 518 ? -7.14215 1.80151 7.42250 1.000 75.99147 535 HIS A CA 1
ATOM 4226 C C . HIS A 1 518 ? -7.17478 0.62862 6.45317 1.000 77.82756 535 HIS A C 1
ATOM 4227 O O . HIS A 1 518 ? -7.08423 0.81186 5.23453 1.000 74.17653 535 HIS A O 1
ATOM 4234 N N . GLU A 1 519 ? -7.31062 -0.57794 6.99007 1.000 80.50886 536 GLU A N 1
ATOM 4235 C CA . GLU A 1 519 ? -7.68044 -1.74570 6.20670 1.000 78.86564 536 GLU A CA 1
ATOM 4236 C C . GLU A 1 519 ? -9.17388 -1.98119 6.37672 1.000 79.09953 536 GLU A C 1
ATOM 4237 O O . GLU A 1 519 ? -9.67539 -2.04391 7.50487 1.000 83.27541 536 GLU A O 1
ATOM 4243 N N . GLY A 1 520 ? -9.87896 -2.08845 5.25598 1.000 77.66879 537 GLY A N 1
ATOM 4244 C CA . GLY A 1 520 ? -11.31857 -2.16127 5.25984 1.000 75.05909 537 GLY A CA 1
ATOM 4245 C C . GLY A 1 520 ? -11.90144 -1.18218 4.26413 1.000 71.55948 537 GLY A C 1
ATOM 4246 O O . GLY A 1 520 ? -11.20865 -0.29300 3.76003 1.000 68.14200 537 GLY A O 1
ATOM 4247 N N . PRO A 1 521 ? -13.18732 -1.33099 3.95261 1.000 72.96190 538 PRO A N 1
ATOM 4248 C CA . PRO A 1 521 ? -13.81938 -0.41592 2.99654 1.000 75.61269 538 PRO A CA 1
ATOM 4249 C C . PRO A 1 521 ? -13.77730 1.01946 3.49964 1.000 76.57341 538 PRO A C 1
ATOM 4250 O O . PRO A 1 521 ? -13.79617 1.27936 4.70487 1.000 75.34015 538 PRO A O 1
ATOM 4254 N N . LEU A 1 522 ? -13.72691 1.95809 2.54894 1.000 68.15808 539 LEU A N 1
ATOM 4255 C CA . LEU A 1 522 ? -13.57978 3.37256 2.88049 1.000 64.02583 539 LEU A CA 1
ATOM 4256 C C . LEU A 1 522 ? -14.67983 3.87499 3.80667 1.000 64.25071 539 LEU A C 1
ATOM 4257 O O . LEU A 1 522 ? -14.45812 4.83631 4.54966 1.000 72.77556 539 LEU A O 1
ATOM 4262 N N . HIS A 1 523 ? -15.84641 3.23958 3.79714 1.000 60.90884 540 HIS A N 1
ATOM 4263 C CA . HIS A 1 523 ? -16.98982 3.68482 4.58109 1.000 62.19008 540 HIS A CA 1
ATOM 4264 C C . HIS A 1 523 ? -16.99502 3.15066 6.00772 1.000 65.02734 540 HIS A C 1
ATOM 4265 O O . HIS A 1 523 ? -17.89228 3.50301 6.78120 1.000 59.78833 540 HIS A O 1
ATOM 4272 N N . LYS A 1 524 ? -16.03370 2.30957 6.37624 1.000 66.89782 541 LYS A N 1
ATOM 4273 C CA . LYS A 1 524 ? -15.82524 1.95458 7.77219 1.000 70.26264 541 LYS A CA 1
ATOM 4274 C C . LYS A 1 524 ? -14.65936 2.72372 8.38128 1.000 71.17666 541 LYS A C 1
ATOM 4275 O O . LYS A 1 524 ? -14.29596 2.47051 9.53556 1.000 68.98823 541 LYS A O 1
ATOM 4281 N N . CYS A 1 525 ? -14.07909 3.66113 7.63034 1.000 66.40549 542 CYS A N 1
ATOM 4282 C CA . CYS A 1 525 ? -12.97261 4.46886 8.12276 1.000 64.67299 542 CYS A CA 1
ATOM 4283 C C . CYS A 1 525 ? -13.45182 5.54653 9.08482 1.000 63.10336 542 CYS A C 1
ATOM 4284 O O . CYS A 1 525 ? -14.39888 6.28392 8.79352 1.000 58.74065 542 CYS A O 1
ATOM 4287 N N . ASP A 1 526 ? -12.78450 5.63788 10.23153 1.000 65.62916 543 ASP A N 1
ATOM 4288 C CA . ASP A 1 526 ? -12.90458 6.77180 11.13755 1.000 64.51196 543 ASP A CA 1
ATOM 4289 C C . ASP A 1 526 ? -11.47327 7.19106 11.44348 1.000 67.04641 543 ASP A C 1
ATOM 4290 O O . ASP A 1 526 ? -10.69157 6.38646 11.96302 1.000 71.60970 543 ASP A O 1
ATOM 4295 N N . ILE A 1 527 ? -11.12143 8.44065 11.11629 1.000 60.80007 544 ILE A N 1
ATOM 4296 C CA . ILE A 1 527 ? -9.73495 8.88168 11.27343 1.000 61.05012 544 ILE A CA 1
ATOM 4297 C C . ILE A 1 527 ? -9.37494 9.20986 12.71071 1.000 63.89283 544 ILE A C 1
ATOM 4298 O O . ILE A 1 527 ? -8.25064 9.66539 12.95963 1.000 63.11604 544 ILE A O 1
ATOM 4303 N N . SER A 1 528 ? -10.29005 9.00369 13.65985 1.000 62.36555 545 SER A N 1
ATOM 4304 C CA . SER A 1 528 ? -10.02791 9.35635 15.04809 1.000 60.86381 545 SER A CA 1
ATOM 4305 C C . SER A 1 528 ? -8.77341 8.65896 15.54975 1.000 66.47725 545 SER A C 1
ATOM 4306 O O . SER A 1 528 ? -8.41106 7.57337 15.08399 1.000 66.73664 545 SER A O 1
ATOM 4309 N N . ASN A 1 529 ? -8.09458 9.31237 16.49392 1.000 68.73941 546 ASN A N 1
ATOM 4310 C CA . ASN A 1 529 ? -6.95856 8.74252 17.20779 1.000 63.92735 546 ASN A CA 1
ATOM 4311 C C . ASN A 1 529 ? -5.77476 8.46444 16.28446 1.000 68.27628 546 ASN A C 1
ATOM 4312 O O . ASN A 1 529 ? -4.89490 7.66611 16.62264 1.000 83.63072 546 ASN A O 1
ATOM 4317 N N . SER A 1 530 ? -5.72958 9.11863 15.12186 1.000 63.77374 547 SER A N 1
ATOM 4318 C CA . SER A 1 530 ? -4.63424 8.99147 14.15996 1.000 64.32604 547 SER A CA 1
ATOM 4319 C C . SER A 1 530 ? -4.01091 10.36714 13.94999 1.000 68.72168 547 SER A C 1
ATOM 4320 O O . SER A 1 530 ? -4.50221 11.16225 13.14130 1.000 61.03157 547 SER A O 1
ATOM 4323 N N . THR A 1 531 ? -2.92844 10.64463 14.68256 1.000 76.19214 548 THR A N 1
ATOM 4324 C CA . THR A 1 531 ? -2.15555 11.85714 14.42988 1.000 68.51682 548 THR A CA 1
ATOM 4325 C C . THR A 1 531 ? -1.49949 11.82789 13.05952 1.000 68.41100 548 THR A C 1
ATOM 4326 O O . THR A 1 531 ? -1.17879 12.88011 12.50394 1.000 64.34650 548 THR A O 1
ATOM 4330 N N . GLU A 1 532 ? -1.25615 10.63581 12.51913 1.000 75.79540 549 GLU A N 1
ATOM 4331 C CA . GLU A 1 532 ? -0.61302 10.52903 11.21481 1.000 72.61176 549 GLU A CA 1
ATOM 4332 C C . GLU A 1 532 ? -1.50247 11.13738 10.12904 1.000 65.56348 549 GLU A C 1
ATOM 4333 O O . GLU A 1 532 ? -1.05106 11.96750 9.32108 1.000 72.54844 549 GLU A O 1
ATOM 4339 N N . ALA A 1 533 ? -2.79694 10.80525 10.15650 1.000 58.22659 550 ALA A N 1
ATOM 4340 C CA . ALA A 1 533 ? -3.74214 11.39830 9.21434 1.000 63.02086 550 ALA A CA 1
ATOM 4341 C C . ALA A 1 533 ? -3.97879 12.87551 9.51191 1.000 66.57660 550 ALA A C 1
ATOM 4342 O O . ALA A 1 533 ? -4.09237 13.68914 8.58636 1.000 64.90339 550 ALA A O 1
ATOM 4344 N N . GLY A 1 534 ? -4.07568 13.23847 10.79382 1.000 62.33121 551 GLY A N 1
ATOM 4345 C CA . GLY A 1 534 ? -4.24512 14.64011 11.14484 1.000 56.36223 551 GLY A CA 1
ATOM 4346 C C . GLY A 1 534 ? -3.08961 15.50009 10.67275 1.000 67.20882 551 GLY A C 1
ATOM 4347 O O . GLY A 1 534 ? -3.28712 16.62941 10.22527 1.000 66.85695 551 GLY A O 1
ATOM 4348 N N . GLN A 1 535 ? -1.86814 14.97563 10.78027 1.000 61.59137 552 GLN A N 1
ATOM 4349 C CA . GLN A 1 535 ? -0.68696 15.62782 10.22857 1.000 55.32152 552 GLN A CA 1
ATOM 4350 C C . GLN A 1 535 ? -0.80844 15.80193 8.72306 1.000 58.90417 552 GLN A C 1
ATOM 4351 O O . GLN A 1 535 ? -0.58474 16.90156 8.18983 1.000 58.06902 552 GLN A O 1
ATOM 4357 N N . LYS A 1 536 ? -1.14518 14.71317 8.01750 1.000 60.42539 553 LYS A N 1
ATOM 4358 C CA . LYS A 1 536 ? -1.28585 14.79767 6.56640 1.000 62.00143 553 LYS A CA 1
ATOM 4359 C C . LYS A 1 536 ? -2.30315 15.86186 6.17163 1.000 62.66000 553 LYS A C 1
ATOM 4360 O O . LYS A 1 536 ? -2.12507 16.56125 5.16804 1.000 69.72134 553 LYS A O 1
ATOM 4366 N N . LEU A 1 537 ? -3.3780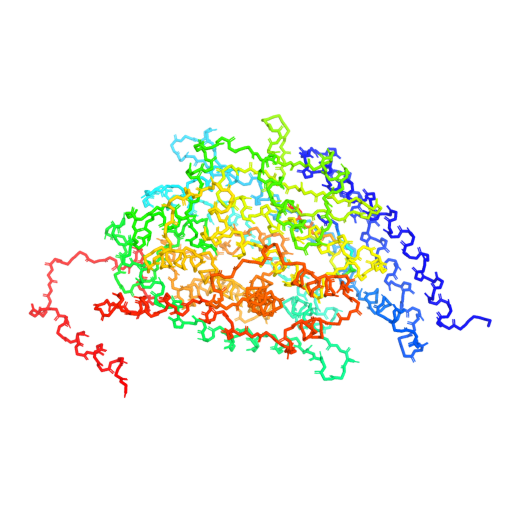8 15.99334 6.95335 1.000 60.65842 554 LEU A N 1
ATOM 4367 C CA . LEU A 1 537 ? -4.38317 17.02563 6.70378 1.000 58.90070 554 LEU A CA 1
ATOM 4368 C C . LEU A 1 537 ? -3.84876 18.42234 7.00448 1.000 62.08329 554 LEU A C 1
ATOM 4369 O O . LEU A 1 537 ? -4.02467 19.35425 6.20610 1.000 59.15348 554 LEU A O 1
ATOM 4374 N N . PHE A 1 538 ? -3.22272 18.59034 8.17289 1.000 64.36487 555 PHE A N 1
ATOM 4375 C CA . PHE A 1 538 ? -2.74722 19.90157 8.59749 1.000 64.45849 555 PHE A CA 1
ATOM 4376 C C . PHE A 1 538 ? -1.79249 20.48760 7.57346 1.000 59.55244 555 PHE A C 1
ATOM 4377 O O . PHE A 1 538 ? -1.82285 21.69462 7.30611 1.000 59.17323 555 PHE A O 1
ATOM 4385 N N . ASN A 1 539 ? -0.94139 19.63987 6.98301 1.000 56.88248 556 ASN A N 1
ATOM 4386 C CA . ASN A 1 539 ? -0.02620 20.11443 5.94686 1.000 56.19080 556 ASN A CA 1
ATOM 4387 C C . ASN A 1 539 ? -0.76836 20.85191 4.83952 1.000 60.48070 556 ASN A C 1
ATOM 4388 O O . ASN A 1 539 ? -0.29914 21.88416 4.34685 1.000 66.71051 556 ASN A O 1
ATOM 4393 N N . MET A 1 540 ? -1.93356 20.34375 4.43858 1.000 63.39571 557 MET A N 1
ATOM 4394 C CA . MET A 1 540 ? -2.71886 21.02961 3.41958 1.000 65.01464 557 MET A CA 1
ATOM 4395 C C . MET A 1 540 ? -3.46407 22.22998 3.98267 1.000 61.21445 557 MET A C 1
ATOM 4396 O O . MET A 1 540 ? -3.62210 23.23827 3.28409 1.000 57.63923 557 MET A O 1
ATOM 4401 N N . LEU A 1 541 ? -3.93088 22.13856 5.23062 1.000 62.84150 558 LEU A N 1
ATOM 4402 C CA . LEU A 1 541 ? -4.74403 23.22084 5.78582 1.000 60.46499 558 LEU A CA 1
ATOM 4403 C C . LEU A 1 541 ? -3.92967 24.49654 5.97041 1.000 61.18936 558 LEU A C 1
ATOM 4404 O O . LEU A 1 541 ? -4.35829 25.58051 5.55278 1.000 63.31812 558 LEU A O 1
ATOM 4409 N N . ARG A 1 542 ? -2.75657 24.39283 6.60504 1.000 58.76337 559 ARG A N 1
ATOM 4410 C CA . ARG A 1 542 ? -1.95610 25.58603 6.86822 1.000 56.84942 559 ARG A CA 1
ATOM 4411 C C . ARG A 1 542 ? -1.54779 26.30596 5.59110 1.000 60.34801 559 ARG A C 1
ATOM 4412 O O . ARG A 1 542 ? -1.21120 27.49373 5.64365 1.000 56.96857 559 ARG A O 1
ATOM 4420 N N . LEU A 1 543 ? -1.57153 25.60908 4.45280 1.000 63.87628 560 LEU A N 1
ATOM 4421 C CA . LEU A 1 543 ? -1.28160 26.23353 3.16631 1.000 58.08852 560 LEU A CA 1
ATOM 4422 C C . LEU A 1 543 ? -2.23451 27.38671 2.87777 1.000 54.07942 560 LEU A C 1
ATOM 4423 O O . LEU A 1 543 ? -1.82375 28.42548 2.34987 1.000 56.57366 560 LEU A O 1
ATOM 4428 N N . GLY A 1 544 ? -3.51009 27.22399 3.22109 1.000 56.38772 561 GLY A N 1
ATOM 4429 C CA . GLY A 1 544 ? -4.50007 28.22360 2.85980 1.000 56.75589 561 GLY A CA 1
ATOM 4430 C C . GLY A 1 544 ? -4.64155 28.32215 1.35439 1.000 65.37652 561 GLY A C 1
ATOM 4431 O O . GLY A 1 544 ? -4.67820 27.31389 0.63943 1.000 68.12781 561 GLY A O 1
ATOM 4432 N N . LYS A 1 545 ? -4.72465 29.55662 0.85655 1.000 61.94378 562 LYS A N 1
ATOM 4433 C CA . LYS A 1 545 ? -4.76378 29.81709 -0.57647 1.000 60.67519 562 LYS A CA 1
ATOM 4434 C C . LYS A 1 545 ? -3.38156 30.21540 -1.10586 1.000 65.08184 562 LYS A C 1
ATOM 4435 O O . LYS A 1 545 ? -3.26912 30.89651 -2.13260 1.000 63.78885 562 LYS A O 1
ATOM 4441 N N . SER A 1 546 ? -2.31884 29.78762 -0.41899 1.000 63.71175 563 SER A N 1
ATOM 4442 C CA . SER A 1 546 ? -0.96801 30.14054 -0.84144 1.000 60.12852 563 SER A CA 1
ATOM 4443 C C . SER A 1 546 ? -0.60461 29.51445 -2.18171 1.000 62.57748 563 SER A C 1
ATOM 4444 O O . SER A 1 546 ? 0.28548 30.01530 -2.87507 1.000 65.98762 563 SER A O 1
ATOM 4447 N N . GLU A 1 547 ? -1.24324 28.41328 -2.54838 1.000 62.71318 564 GLU A N 1
ATOM 4448 C CA . GLU A 1 547 ? -0.99689 27.76470 -3.82489 1.000 66.32567 564 GLU A CA 1
ATOM 4449 C C . GLU A 1 547 ? -2.31889 27.23550 -4.36872 1.000 63.10602 564 GLU A C 1
ATOM 4450 O O . GLU A 1 547 ? -3.26364 27.01710 -3.60531 1.000 59.75631 564 GLU A O 1
ATOM 4456 N N . PRO A 1 548 ? -2.41297 27.04061 -5.68580 1.000 60.62821 565 PRO A N 1
ATOM 4457 C CA . PRO A 1 548 ? -3.72151 26.78505 -6.30295 1.000 61.92004 565 PRO A CA 1
ATOM 4458 C C . PRO A 1 548 ? -4.31074 25.43581 -5.91900 1.000 63.21178 565 PRO A C 1
ATOM 4459 O O . PRO A 1 548 ? -3.61686 24.50762 -5.49784 1.000 69.15767 565 PRO A O 1
ATOM 4463 N N . TRP A 1 549 ? -5.63410 25.34811 -6.08370 1.000 56.44105 566 TRP A N 1
ATOM 4464 C CA . TRP A 1 549 ? -6.38536 24.18878 -5.61421 1.000 58.82528 566 TRP A CA 1
ATOM 4465 C C . TRP A 1 549 ? -6.01494 22.90641 -6.34818 1.000 60.12726 566 TRP A C 1
ATOM 4466 O O . TRP A 1 549 ? -6.14598 21.81983 -5.77652 1.000 57.46986 566 TRP A O 1
ATOM 4477 N N . THR A 1 550 ? -5.56740 22.99476 -7.60151 1.000 60.25342 567 THR A N 1
ATOM 4478 C CA . THR A 1 550 ? -5.08295 21.79621 -8.27985 1.000 63.40080 567 THR A CA 1
ATOM 4479 C C . THR A 1 550 ? -3.91661 21.18448 -7.51110 1.000 67.26207 567 THR A C 1
ATOM 4480 O O . THR A 1 550 ? -3.92679 19.99301 -7.17441 1.000 71.72601 567 THR A O 1
ATOM 4484 N N . LEU A 1 551 ? -2.91792 22.00952 -7.18552 1.000 62.84120 568 LEU A N 1
ATOM 4485 C CA . LEU A 1 551 ? -1.77445 21.55173 -6.40254 1.000 67.13724 568 LEU A CA 1
ATOM 4486 C C . LEU A 1 551 ? -2.15983 21.25059 -4.95938 1.000 67.40408 568 LEU A C 1
ATOM 4487 O O . LEU A 1 551 ? -1.66246 20.28299 -4.37461 1.000 66.31401 568 LEU A O 1
ATOM 4492 N N . ALA A 1 552 ? -3.02491 22.07336 -4.35811 1.000 68.35528 569 ALA A N 1
ATOM 4493 C CA . ALA A 1 552 ? -3.43866 21.81919 -2.97994 1.000 66.19866 569 ALA A CA 1
ATOM 4494 C C . ALA A 1 552 ? -4.09585 20.45089 -2.85169 1.000 67.65356 569 ALA A C 1
ATOM 4495 O O . ALA A 1 552 ? -3.86303 19.72601 -1.87700 1.000 71.56847 569 ALA A O 1
ATOM 4497 N N . LEU A 1 553 ? -4.92569 20.08834 -3.83140 1.000 66.35203 570 LEU A N 1
ATOM 4498 C CA . LEU A 1 553 ? -5.51571 18.75579 -3.89413 1.000 61.94850 570 LEU A CA 1
ATOM 4499 C C . LEU A 1 553 ? -4.44625 17.69183 -4.11948 1.000 63.02244 570 LEU A C 1
ATOM 4500 O O . LEU A 1 553 ? -4.35352 16.71705 -3.36268 1.000 64.00706 570 LEU A O 1
ATOM 4505 N N . GLU A 1 554 ? -3.61801 17.87570 -5.15804 1.000 65.91476 571 GLU A N 1
ATOM 4506 C CA . GLU A 1 554 ? -2.63089 16.86618 -5.54223 1.000 68.08866 571 GLU A CA 1
ATOM 4507 C C . GLU A 1 554 ? -1.67333 16.53858 -4.40580 1.000 64.96315 571 GLU A C 1
ATOM 4508 O O . GLU A 1 554 ? -1.21725 15.39673 -4.27358 1.000 62.97845 571 GLU A O 1
ATOM 4514 N N . ASN A 1 555 ? -1.34628 17.53712 -3.58672 1.000 62.75985 572 ASN A N 1
ATOM 4515 C CA . ASN A 1 555 ? -0.41045 17.33498 -2.48890 1.000 63.39883 572 ASN A CA 1
ATOM 4516 C C . ASN A 1 555 ? -0.91780 16.26897 -1.52821 1.000 63.00087 572 ASN A C 1
ATOM 4517 O O . ASN A 1 555 ? -0.13079 15.50123 -0.96072 1.000 61.59551 572 ASN A O 1
ATOM 4522 N N . VAL A 1 556 ? -2.23281 16.20074 -1.34698 1.000 65.87465 573 VAL A N 1
ATOM 4523 C CA . VAL A 1 556 ? -2.83614 15.27640 -0.39364 1.000 64.69806 573 VAL A CA 1
ATOM 4524 C C . VAL A 1 556 ? -3.25952 13.97660 -1.06286 1.000 61.93318 573 VAL A C 1
ATOM 4525 O O . VAL A 1 556 ? -3.02783 12.89176 -0.52472 1.000 67.44232 573 VAL A O 1
ATOM 4529 N N . VAL A 1 557 ? -3.87495 14.06035 -2.23911 1.000 59.23112 574 VAL A N 1
ATOM 4530 C CA . VAL A 1 557 ? -4.54151 12.90896 -2.83071 1.000 63.44392 574 VAL A CA 1
ATOM 4531 C C . VAL A 1 557 ? -3.82041 12.36454 -4.06087 1.000 61.78855 574 VAL A C 1
ATOM 4532 O O . VAL A 1 557 ? -4.03972 11.19608 -4.41665 1.000 60.27369 574 VAL A O 1
ATOM 4536 N N . GLY A 1 558 ? -2.98401 13.15642 -4.72117 1.000 64.71919 575 GLY A N 1
ATOM 4537 C CA . GLY A 1 558 ? -2.24512 12.69012 -5.87244 1.000 68.22919 575 GLY A CA 1
ATOM 4538 C C . GLY A 1 558 ? -2.83920 13.02164 -7.22317 1.000 71.56053 575 GLY A C 1
ATOM 4539 O O . GLY A 1 558 ? -2.35508 12.49803 -8.23525 1.000 81.63002 575 GLY A O 1
ATOM 4540 N N . ALA A 1 559 ? -3.86314 13.87107 -7.27710 1.000 64.26224 576 ALA A N 1
ATOM 4541 C CA . ALA A 1 559 ? -4.52772 14.22047 -8.52348 1.000 63.85193 576 ALA A CA 1
ATOM 4542 C C . ALA A 1 559 ? -4.71811 15.72750 -8.61709 1.000 65.40373 576 ALA A C 1
ATOM 4543 O O . ALA A 1 559 ? -4.90421 16.40996 -7.60665 1.000 61.78647 576 ALA A O 1
ATOM 4545 N N . LYS A 1 560 ? -4.69554 16.23617 -9.84915 1.000 67.28434 577 LYS A N 1
ATOM 4546 C CA . LYS A 1 560 ? -4.86500 17.65811 -10.11790 1.000 65.65873 577 LYS A CA 1
ATOM 4547 C C . LYS A 1 560 ? -6.31075 18.04342 -10.40771 1.000 66.71753 577 LYS A C 1
ATOM 4548 O O . LYS A 1 560 ? -6.55956 19.17423 -10.83402 1.000 63.86179 577 LYS A O 1
ATOM 4554 N N . ASN A 1 561 ? -7.26578 17.13931 -10.21581 1.000 63.83095 578 ASN A N 1
ATOM 4555 C CA . ASN A 1 561 ? -8.63281 17.44159 -10.61390 1.000 65.96881 578 ASN A CA 1
ATOM 4556 C C . ASN A 1 561 ? -9.61946 16.62614 -9.79456 1.000 70.66921 578 ASN A C 1
ATOM 4557 O O . ASN A 1 561 ? -9.25578 15.69430 -9.07200 1.000 71.61080 578 ASN A O 1
ATOM 4562 N N . MET A 1 562 ? -10.88558 17.01335 -9.92999 1.000 67.81200 579 MET A N 1
ATOM 4563 C CA . MET A 1 562 ? -11.99236 16.34040 -9.27170 1.000 61.44336 579 MET A CA 1
ATOM 4564 C C . MET A 1 562 ? -12.09139 14.89153 -9.73348 1.000 64.68657 579 MET A C 1
ATOM 4565 O O . MET A 1 562 ? -12.03038 14.60027 -10.93028 1.000 60.59047 579 MET A O 1
ATOM 4570 N N . ASN A 1 563 ? -12.25746 13.97757 -8.77792 1.000 69.71928 580 ASN A N 1
ATOM 4571 C CA . ASN A 1 563 ? -12.36128 12.55247 -9.07253 1.000 66.27737 580 ASN A CA 1
ATOM 4572 C C . ASN A 1 563 ? -13.61592 11.97841 -8.43208 1.000 64.78643 580 ASN A C 1
ATOM 4573 O O . ASN A 1 563 ? -13.87660 12.21706 -7.24768 1.000 66.58261 580 ASN A O 1
ATOM 4578 N N . VAL A 1 564 ? -14.38175 11.21200 -9.21798 1.000 67.32567 581 VAL A N 1
ATOM 4579 C CA . VAL A 1 564 ? -15.57916 10.54160 -8.71359 1.000 63.52638 581 VAL A CA 1
ATOM 4580 C C . VAL A 1 564 ? -15.31132 9.10603 -8.27104 1.000 63.03113 581 VAL A C 1
ATOM 4581 O O . VAL A 1 564 ? -16.21879 8.45013 -7.72947 1.000 62.61695 581 VAL A O 1
ATOM 4585 N N . ARG A 1 565 ? -14.09312 8.60516 -8.47525 1.000 65.51911 582 ARG A N 1
ATOM 4586 C CA . ARG A 1 565 ? -13.76145 7.21983 -8.15631 1.000 64.20553 582 ARG A CA 1
ATOM 4587 C C . ARG A 1 565 ? -13.99938 6.90398 -6.67452 1.000 67.24425 582 ARG A C 1
ATOM 4588 O O . ARG A 1 565 ? -14.77505 5.97277 -6.37777 1.000 61.84481 582 ARG A O 1
ATOM 4596 N N . PRO A 1 566 ? -13.42522 7.65262 -5.71165 1.000 69.60495 583 PRO A N 1
ATOM 4597 C CA . PRO A 1 566 ? -13.64897 7.32038 -4.29497 1.000 65.04236 583 PRO A CA 1
ATOM 4598 C C . PRO A 1 566 ? -15.11083 7.32085 -3.91214 1.000 59.51635 583 PRO A C 1
ATOM 4599 O O . PRO A 1 566 ? -15.53722 6.48905 -3.10315 1.000 64.65415 583 PRO A O 1
ATOM 4603 N N . LEU A 1 567 ? -15.88769 8.24689 -4.48045 1.000 56.55554 584 LEU A N 1
ATOM 4604 C CA . LEU A 1 567 ? -17.29642 8.37175 -4.12508 1.000 60.60124 584 LEU A CA 1
ATOM 4605 C C . LEU A 1 567 ? -18.05433 7.09843 -4.46008 1.000 59.47728 584 LEU A C 1
ATOM 4606 O O . LEU A 1 567 ? -18.84625 6.60152 -3.64972 1.000 54.53980 584 LEU A O 1
ATOM 4611 N N . LEU A 1 568 ? -17.82313 6.55530 -5.65419 1.000 58.96714 585 LEU A N 1
ATOM 4612 C CA . LEU A 1 568 ? -18.45097 5.29254 -6.00632 1.000 57.42486 585 LEU A CA 1
ATOM 4613 C C . LEU A 1 568 ? -17.95949 4.17253 -5.10014 1.000 57.70656 585 LEU A C 1
ATOM 4614 O O . LEU A 1 568 ? -18.75304 3.32742 -4.67451 1.000 61.66705 585 LEU A O 1
ATOM 4619 N N . ASN A 1 569 ? -16.66249 4.14664 -4.77025 1.000 61.77991 586 ASN A N 1
ATOM 4620 C CA . ASN A 1 569 ? -16.21228 3.07280 -3.88313 1.000 58.57052 586 ASN A CA 1
ATOM 4621 C C . ASN A 1 569 ? -16.87590 3.14763 -2.51033 1.000 61.94147 586 ASN A C 1
ATOM 4622 O O . ASN A 1 569 ? -17.19746 2.11077 -1.91944 1.000 64.81300 586 ASN A O 1
ATOM 4627 N N . TYR A 1 570 ? -17.11073 4.35769 -1.99506 1.000 62.50961 587 TYR A N 1
ATOM 4628 C CA . TYR A 1 570 ? -17.76181 4.50240 -0.69315 1.000 55.89579 587 TYR A CA 1
ATOM 4629 C C . TYR A 1 570 ? -19.12043 3.81242 -0.67079 1.000 59.59023 587 TYR A C 1
ATOM 4630 O O . TYR A 1 570 ? -19.47722 3.15436 0.31394 1.000 63.33180 587 TYR A O 1
ATOM 4639 N N . PHE A 1 571 ? -19.88192 3.93755 -1.75740 1.000 60.05758 588 PHE A N 1
ATOM 4640 C CA . PHE A 1 571 ? -21.27172 3.50777 -1.81522 1.000 57.61880 588 PHE A CA 1
ATOM 4641 C C . PHE A 1 571 ? -21.46608 2.17821 -2.54442 1.000 64.49191 588 PHE A C 1
ATOM 4642 O O . PHE A 1 571 ? -22.61248 1.78811 -2.79369 1.000 65.50057 588 PHE A O 1
ATOM 4650 N N . GLU A 1 572 ? -20.38049 1.47668 -2.88804 1.000 62.16956 589 GLU A N 1
ATOM 4651 C CA . GLU A 1 572 ? -20.49227 0.25305 -3.68487 1.000 60.58270 589 GLU A CA 1
ATOM 4652 C C . GLU A 1 572 ? -21.37349 -0.81979 -3.05204 1.000 61.62324 589 GLU A C 1
ATOM 4653 O O . GLU A 1 572 ? -22.21207 -1.39761 -3.77157 1.000 62.42582 589 GLU A O 1
ATOM 4659 N N . PRO A 1 573 ? -21.24685 -1.15062 -1.75733 1.000 59.00025 590 PRO A N 1
ATOM 4660 C CA . PRO A 1 573 ? -22.16964 -2.14828 -1.18519 1.000 64.00631 590 PRO A CA 1
ATOM 4661 C C . PRO A 1 573 ? -23.62405 -1.75097 -1.34975 1.000 63.00630 590 PRO A C 1
ATOM 4662 O O . PRO A 1 573 ? -24.48243 -2.59175 -1.65883 1.000 59.85057 590 PRO A O 1
ATOM 4666 N N . LEU A 1 574 ? -23.90904 -0.46041 -1.18062 1.000 59.33046 591 LEU A N 1
ATOM 4667 C CA . LEU A 1 574 ? -25.27072 0.02667 -1.32100 1.000 59.04644 591 LEU A CA 1
ATOM 4668 C C . LEU A 1 574 ? -25.71644 -0.02237 -2.77637 1.000 57.64662 591 LEU A C 1
ATOM 4669 O O . LEU A 1 574 ? -26.88132 -0.30723 -3.05740 1.000 57.75726 591 LEU A O 1
ATOM 4674 N N . PHE A 1 575 ? -24.80477 0.24201 -3.71562 1.000 57.60447 592 PHE A N 1
ATOM 4675 C CA . PHE A 1 575 ? -25.14138 0.10814 -5.13029 1.000 58.51367 592 PHE A CA 1
ATOM 4676 C C . PHE A 1 575 ? -25.58134 -1.31641 -5.44900 1.000 59.19374 592 PHE A C 1
ATOM 4677 O O . PHE A 1 575 ? -26.62923 -1.53433 -6.07535 1.000 58.36291 592 PHE A O 1
ATOM 4685 N N . THR A 1 576 ? -24.79523 -2.30095 -5.00345 1.000 60.81577 593 THR A N 1
ATOM 4686 C CA . THR A 1 576 ? -25.15594 -3.70272 -5.21017 1.000 61.55813 593 THR A CA 1
ATOM 4687 C C . THR A 1 576 ? -26.51743 -4.02727 -4.59733 1.000 58.98501 593 THR A C 1
ATOM 4688 O O . THR A 1 576 ? -27.39936 -4.60543 -5.25552 1.000 65.39032 593 THR A O 1
ATOM 4692 N N . TRP A 1 577 ? -26.69976 -3.65939 -3.32579 1.000 57.57629 594 TRP A N 1
ATOM 4693 C CA . TRP A 1 577 ? -27.92457 -4.01335 -2.61563 1.000 59.48675 594 TRP A CA 1
ATOM 4694 C C . TRP A 1 577 ? -29.14333 -3.34659 -3.24799 1.000 59.71002 594 TRP A C 1
ATOM 4695 O O . TRP A 1 577 ? -30.21295 -3.95749 -3.34791 1.000 60.89116 594 TRP A O 1
ATOM 4706 N N . LEU A 1 578 ? -28.99276 -2.09597 -3.69575 1.000 59.97968 595 LEU A N 1
ATOM 4707 C CA . LEU A 1 578 ? -30.08820 -1.36323 -4.32217 1.000 55.46969 595 LEU A CA 1
ATOM 4708 C C . LEU A 1 578 ? -30.46466 -1.97485 -5.66140 1.000 57.05046 595 LEU A C 1
ATOM 4709 O O . LEU A 1 578 ? -31.65002 -2.07016 -6.00165 1.000 65.57484 595 LEU A O 1
ATOM 4714 N N . LYS A 1 579 ? -29.46174 -2.34371 -6.45966 1.000 57.98074 596 LYS A N 1
ATOM 4715 C CA . LYS A 1 579 ? -29.72933 -3.00321 -7.73325 1.000 60.91994 596 LYS A CA 1
ATOM 4716 C C . LYS A 1 579 ? -30.53845 -4.27932 -7.51308 1.000 63.96860 596 LYS A C 1
ATOM 4717 O O . LYS A 1 579 ? -31.58380 -4.50239 -8.15488 1.000 62.60048 596 LYS A O 1
ATOM 4723 N N . ASP A 1 580 ? -30.10613 -5.09212 -6.54317 1.000 66.31132 597 ASP A N 1
ATOM 4724 C CA . ASP A 1 580 ? -30.87313 -6.28102 -6.18844 1.000 67.43666 597 ASP A CA 1
ATOM 4725 C C . ASP A 1 580 ? -32.28588 -5.91718 -5.74134 1.000 67.02592 597 ASP A C 1
ATOM 4726 O O . ASP A 1 580 ? -33.25144 -6.58920 -6.11171 1.000 65.28544 597 ASP A O 1
ATOM 4731 N N . GLN A 1 581 ? -32.42833 -4.85855 -4.94255 1.000 68.22012 598 GLN A N 1
ATOM 4732 C CA . GLN A 1 581 ? -33.74820 -4.46562 -4.45539 1.000 63.16416 598 GLN A CA 1
ATOM 4733 C C . GLN A 1 581 ? -34.68040 -4.11043 -5.60690 1.000 64.16105 598 GLN A C 1
ATOM 4734 O O . GLN A 1 581 ? -35.84800 -4.51587 -5.62686 1.000 68.77332 598 GLN A O 1
ATOM 4740 N N . ASN A 1 582 ? -34.17557 -3.36464 -6.58199 1.000 64.34682 599 ASN A N 1
ATOM 4741 C CA . ASN A 1 582 ? -34.99040 -2.89568 -7.69506 1.000 63.06897 599 ASN A CA 1
ATOM 4742 C C . ASN A 1 582 ? -35.20990 -3.95227 -8.77415 1.000 65.51215 599 ASN A C 1
ATOM 4743 O O . ASN A 1 582 ? -35.94343 -3.67110 -9.72720 1.000 70.88087 599 ASN A O 1
ATOM 4748 N N . LYS A 1 583 ? -34.58907 -5.13817 -8.65237 1.000 69.51030 600 LYS A N 1
ATOM 4749 C CA . LYS A 1 583 ? -34.65664 -6.15387 -9.71611 1.000 68.66147 600 LYS A CA 1
ATOM 4750 C C . LYS A 1 583 ? -36.04408 -6.32963 -10.35604 1.000 63.79976 600 LYS A C 1
ATOM 4751 O O . LYS A 1 583 ? -36.13660 -6.51493 -11.57422 1.000 68.72255 600 LYS A O 1
ATOM 4757 N N . ASN A 1 584 ? -37.13054 -6.30408 -9.57975 1.000 60.64227 601 ASN A N 1
ATOM 4758 C CA . ASN A 1 584 ? -38.46107 -6.43437 -10.18009 1.000 56.58789 601 ASN A CA 1
ATOM 4759 C C . ASN A 1 584 ? -39.22398 -5.12220 -10.29650 1.000 55.90918 601 ASN A C 1
ATOM 4760 O O . ASN A 1 584 ? -40.36886 -5.13037 -10.76071 1.000 54.37916 601 ASN A O 1
ATOM 4765 N N . SER A 1 585 ? -38.63268 -4.00353 -9.89986 1.000 60.67131 602 SER A N 1
ATOM 4766 C CA . SER A 1 585 ? -39.29009 -2.71055 -9.99665 1.000 57.50547 602 SER A CA 1
ATOM 4767 C C . SER A 1 585 ? -38.95713 -2.05962 -11.34130 1.000 60.52715 602 SER A C 1
ATOM 4768 O O . SER A 1 585 ? -38.34991 -2.67133 -12.22454 1.000 54.95604 602 SER A O 1
ATOM 4771 N N . PHE A 1 586 ? -39.37398 -0.81046 -11.51304 1.000 62.52022 603 PHE A N 1
ATOM 4772 C CA . PHE A 1 586 ? -38.90002 0.03864 -12.59432 1.000 58.40269 603 PHE A CA 1
ATOM 4773 C C . PHE A 1 586 ? -37.73557 0.89882 -12.10659 1.000 61.08099 603 PHE A C 1
ATOM 4774 O O . PHE A 1 586 ? -37.57296 1.14582 -10.90833 1.000 57.91745 603 PHE A O 1
ATOM 4782 N N . VAL A 1 587 ? -36.90997 1.34352 -13.05326 1.000 61.69721 604 VAL A N 1
ATOM 4783 C CA . VAL A 1 587 ? -35.74373 2.17010 -12.75299 1.000 62.33983 604 VAL A CA 1
ATOM 4784 C C . VAL A 1 587 ? -35.70204 3.33914 -13.72631 1.000 63.68790 604 VAL A C 1
ATOM 4785 O O . VAL A 1 587 ? -35.91050 3.16926 -14.93253 1.000 64.57420 604 VAL A O 1
ATOM 4789 N N . GLY A 1 588 ? -35.41310 4.52249 -13.19852 1.000 58.68158 605 GLY A N 1
ATOM 4790 C CA . GLY A 1 588 ? -35.57019 5.74905 -13.94872 1.000 57.93232 605 GLY A CA 1
ATOM 4791 C C . GLY A 1 588 ? -36.91704 6.37875 -13.65645 1.000 57.55719 605 GLY A C 1
ATOM 4792 O O . GLY A 1 588 ? -37.61462 6.00325 -12.71328 1.000 62.74296 605 GLY A O 1
ATOM 4793 N N . TRP A 1 589 ? -37.30082 7.33287 -14.49695 1.000 59.76353 606 TRP A N 1
ATOM 4794 C CA . TRP A 1 589 ? -38.56820 8.01741 -14.28568 1.000 58.54425 606 TRP A CA 1
ATOM 4795 C C . TRP A 1 589 ? -39.06957 8.60067 -15.59773 1.000 59.61511 606 TRP A C 1
ATOM 4796 O O . TRP A 1 589 ? -38.28658 8.90115 -16.50115 1.000 68.19982 606 TRP A O 1
ATOM 4807 N N . SER A 1 590 ? -40.38757 8.74750 -15.69125 1.000 59.92348 607 SER A N 1
ATOM 4808 C CA . SER A 1 590 ? -40.98842 9.51469 -16.77140 1.000 64.38427 607 SER A CA 1
ATOM 4809 C C . SER A 1 590 ? -40.98865 10.99067 -16.40328 1.000 69.50444 607 SER A C 1
ATOM 4810 O O . SER A 1 590 ? -41.32859 11.36443 -15.27598 1.000 68.20079 607 SER A O 1
ATOM 4813 N N . THR A 1 591 ? -40.59206 11.83123 -17.35945 1.000 68.07746 608 THR A N 1
ATOM 4814 C CA . THR A 1 591 ? -40.63583 13.26964 -17.13866 1.000 63.63540 608 THR A CA 1
ATOM 4815 C C . THR A 1 591 ? -42.05439 13.81703 -17.20778 1.000 70.64592 608 THR A C 1
ATOM 4816 O O . THR A 1 591 ? -42.28998 14.95269 -16.77960 1.000 71.69393 608 THR A O 1
ATOM 4820 N N . ASP A 1 592 ? -43.00170 13.02721 -17.71582 1.000 69.53474 609 ASP A N 1
ATOM 4821 C CA . ASP A 1 592 ? -44.32687 13.51717 -18.07142 1.000 65.38464 609 ASP A CA 1
ATOM 4822 C C . ASP A 1 592 ? -45.36391 13.30680 -16.97334 1.000 69.75528 609 ASP A C 1
ATOM 4823 O O . ASP A 1 592 ? -46.26771 14.13456 -16.82040 1.000 68.38519 609 ASP A O 1
ATOM 4828 N N . TRP A 1 593 ? -45.27906 12.21022 -16.22164 1.000 69.09842 610 TRP A N 1
ATOM 4829 C CA . TRP A 1 593 ? -46.20750 12.01314 -15.11771 1.000 65.67079 610 TRP A CA 1
ATOM 4830 C C . TRP A 1 593 ? -46.03605 13.12168 -14.09305 1.000 62.56444 610 TRP A C 1
ATOM 4831 O O . TRP A 1 593 ? -44.91112 13.47051 -13.71905 1.000 60.98573 610 TRP A O 1
ATOM 4842 N N . SER A 1 594 ? -47.15821 13.67650 -13.64347 1.000 65.66325 611 SER A N 1
ATOM 4843 C CA . SER A 1 594 ? -47.17590 14.73869 -12.64923 1.000 63.94156 611 SER A CA 1
ATOM 4844 C C . SER A 1 594 ? -48.32361 14.48192 -11.68775 1.000 62.21723 611 SER A C 1
ATOM 4845 O O . SER A 1 594 ? -49.31613 13.84856 -12.06701 1.000 66.63696 611 SER A O 1
ATOM 4848 N N . PRO A 1 595 ? -48.20652 14.93571 -10.43129 1.000 58.91880 612 PRO A N 1
ATOM 4849 C CA . PRO A 1 595 ? -49.31198 14.74419 -9.47710 1.000 57.51800 612 PRO A CA 1
ATOM 4850 C C . PRO A 1 595 ? -50.63341 15.29530 -9.98366 1.000 61.10482 612 PRO A C 1
ATOM 4851 O O . PRO A 1 595 ? -51.67420 14.63335 -9.87582 1.000 58.02021 612 PRO A O 1
ATOM 4855 N N . TYR A 1 596 ? -50.60025 16.49212 -10.56946 1.000 68.31907 613 TYR A N 1
ATOM 4856 C CA . TYR A 1 596 ? -51.79760 17.16346 -11.05799 1.000 66.75920 613 TYR A CA 1
ATOM 4857 C C . TYR A 1 596 ? -52.27629 16.65177 -12.41487 1.000 66.23586 613 TYR A C 1
ATOM 4858 O O . TYR A 1 596 ? -53.45236 16.83342 -12.75231 1.000 68.06665 613 TYR A O 1
ATOM 4867 N N . ALA A 1 597 ? -51.41460 16.00472 -13.19877 1.000 70.02211 614 ALA A N 1
ATOM 4868 C CA . ALA A 1 597 ? -51.84163 15.55302 -14.51787 1.000 72.49321 614 ALA A CA 1
ATOM 4869 C C . ALA A 1 597 ? -51.33550 14.14916 -14.84272 1.000 77.07056 614 ALA A C 1
ATOM 4870 O O . ALA A 1 597 ? -50.98077 13.86680 -15.99271 1.000 73.72281 614 ALA A O 1
ATOM 4872 N N . GLY A 1 598 ? -51.29238 13.25938 -13.85546 1.000 81.53401 615 GLY A N 1
ATOM 4873 C CA . GLY A 1 598 ? -50.89401 11.88727 -14.10790 1.000 82.45780 615 GLY A CA 1
ATOM 4874 C C . GLY A 1 598 ? -51.92665 10.87455 -13.65817 1.000 83.23720 615 GLY A C 1
ATOM 4875 O O . GLY A 1 598 ? -51.89877 9.71016 -14.07131 1.000 79.24708 615 GLY A O 1
ATOM 4876 N N . SER A 1 599 ? -52.84275 11.31694 -12.80190 1.000 91.07882 616 SER A N 1
ATOM 4877 C CA . SER A 1 599 ? -53.86279 10.43254 -12.25894 1.000 78.78514 616 SER A CA 1
ATOM 4878 C C . SER A 1 599 ? -54.84901 10.01387 -13.33832 1.000 76.84394 616 SER A C 1
ATOM 4879 O O . SER A 1 599 ? -55.20111 10.79986 -14.22093 1.000 87.32730 616 SER A O 1
ATOM 4882 N N . HIS A 1 600 ? -55.29585 8.76372 -13.26360 1.000 80.49785 617 HIS A N 1
ATOM 4883 C CA . HIS A 1 600 ? -56.37299 8.29379 -14.12857 1.000 85.67269 617 HIS A CA 1
ATOM 4884 C C . HIS A 1 600 ? -57.12057 7.20499 -13.37383 1.000 82.17863 617 HIS A C 1
ATOM 4885 O O . HIS A 1 600 ? -56.56297 6.13143 -13.12776 1.000 81.24035 617 HIS A O 1
ATOM 4892 N N . HIS A 1 601 ? -58.37043 7.47634 -13.00805 1.000 93.00680 618 HIS A N 1
ATOM 4893 C CA . HIS A 1 601 ? -59.21615 6.45464 -12.39982 1.000 98.83858 618 HIS A CA 1
ATOM 4894 C C . HIS A 1 601 ? -59.53429 5.39257 -13.44644 1.000 96.73912 618 HIS A C 1
ATOM 4895 O O . HIS A 1 601 ? -60.27821 5.64911 -14.39857 1.000 91.08490 618 HIS A O 1
ATOM 4902 N N . HIS A 1 602 ? -58.97310 4.19643 -13.26862 1.000 92.43167 619 HIS A N 1
ATOM 4903 C CA . HIS A 1 602 ? -59.03041 3.13553 -14.27538 1.000 84.70545 619 HIS A CA 1
ATOM 4904 C C . HIS A 1 602 ? -60.39886 2.44991 -14.27622 1.000 81.79326 619 HIS A C 1
ATOM 4905 O O . HIS A 1 602 ? -60.56417 1.29558 -13.87555 1.000 87.89739 619 HIS A O 1
ATOM 4912 N N . HIS A 1 603 ? -61.39710 3.19225 -14.76337 1.000 87.94721 620 HIS A N 1
ATOM 4913 C CA . HIS A 1 603 ? -62.75215 2.65253 -14.86394 1.000 92.02674 620 HIS A CA 1
ATOM 4914 C C . HIS A 1 603 ? -62.83792 1.51858 -15.88291 1.000 90.64522 620 HIS A C 1
ATOM 4915 O O . HIS A 1 603 ? -63.32226 0.42534 -15.56664 1.000 86.35378 620 HIS A O 1
ATOM 4922 N N . HIS A 1 604 ? -62.37864 1.75862 -17.11276 1.000 96.39040 621 HIS A N 1
ATOM 4923 C CA . HIS A 1 604 ? -62.41699 0.75195 -18.17036 1.000 94.82672 621 HIS A CA 1
ATOM 4924 C C . HIS A 1 604 ? -61.10234 0.75699 -18.93524 1.000 92.90677 621 HIS A C 1
ATOM 4925 O O . HIS A 1 604 ? -60.59923 1.82328 -19.30093 1.000 95.12410 621 HIS A O 1
ATOM 4932 N N . HIS A 1 605 ? -60.55183 -0.43017 -19.17274 1.000 90.94317 622 HIS A N 1
ATOM 4933 C CA . HIS A 1 605 ? -59.36497 -0.60685 -19.99827 1.000 92.70031 622 HIS A CA 1
ATOM 4934 C C . HIS A 1 605 ? -59.72778 -1.13700 -21.38011 1.000 91.20666 622 HIS A C 1
ATOM 4935 O O . HIS A 1 605 ? -60.87221 -1.49714 -21.66219 1.000 98.98317 622 HIS A O 1
ATOM 4942 N N . HIS A 1 606 ? -58.71872 -1.17990 -22.24905 1.000 88.16036 623 HIS A N 1
ATOM 4943 C CA . HIS A 1 606 ? -58.90565 -1.56579 -23.64149 1.000 91.22208 623 HIS A CA 1
ATOM 4944 C C . HIS A 1 606 ? -58.38072 -2.95845 -23.96172 1.000 88.97218 623 HIS A C 1
ATOM 4945 O O . HIS A 1 606 ? -58.96648 -3.64641 -24.80288 1.000 81.38171 623 HIS A O 1
ATOM 4952 N N . HIS A 1 607 ? -57.29541 -3.38837 -23.32569 1.000 94.93890 624 HIS A N 1
ATOM 4953 C CA . HIS A 1 607 ? -56.69542 -4.68978 -23.58579 1.000 93.15000 624 HIS A CA 1
ATOM 4954 C C . HIS A 1 607 ? -56.89729 -5.63201 -22.40663 1.000 92.37000 624 HIS A C 1
ATOM 4955 O O . HIS A 1 607 ? -57.20460 -5.21758 -21.28617 1.000 91.81413 624 HIS A O 1
ATOM 4962 N N . HIS A 1 608 ? -56.68308 -6.92142 -22.68035 1.000 93.12000 625 HIS A N 1
ATOM 4963 C CA . HIS A 1 608 ? -57.00584 -7.96637 -21.71261 1.000 94.70176 625 HIS A CA 1
ATOM 4964 C C . HIS A 1 608 ? -56.27614 -7.75166 -20.39391 1.000 92.82000 625 HIS A C 1
ATOM 4965 O O . HIS A 1 608 ? -56.88729 -7.75503 -19.32239 1.000 93.47000 625 HIS A O 1
ATOM 4972 N N . HIS A 1 609 ? -54.96604 -7.56979 -20.45524 1.000 91.53152 626 HIS A N 1
ATOM 4973 C CA . HIS A 1 609 ? -54.16124 -7.34448 -19.27005 1.000 85.79880 626 HIS A CA 1
ATOM 4974 C C . HIS A 1 609 ? -53.53060 -5.95250 -19.33176 1.000 87.66469 626 HIS A C 1
ATOM 4975 O O . HIS A 1 609 ? -52.48607 -5.70209 -18.71954 1.000 87.72000 626 HIS A O 1
ATOM 4982 N N . SER A 1 610 ? -54.19854 -5.03670 -20.03504 1.000 90.87595 627 SER A N 1
ATOM 4983 C CA . SER A 1 610 ? -53.67166 -3.69520 -20.35923 1.000 89.65358 627 SER A CA 1
ATOM 4984 C C . SER A 1 610 ? -52.39800 -3.93979 -21.17913 1.000 93.92561 627 SER A C 1
ATOM 4985 O O . SER A 1 610 ? -52.29986 -4.97555 -21.85873 1.000 101.36000 627 SER A O 1
ATOM 4988 N N . GLY A 1 611 ? -51.39768 -3.06697 -21.10237 1.000 83.93921 628 GLY A N 1
ATOM 4989 C CA . GLY A 1 611 ? -50.14050 -3.30675 -21.78226 1.000 77.56000 628 GLY A CA 1
ATOM 4990 C C . GLY A 1 611 ? -49.11215 -4.10463 -20.99136 1.000 74.67955 628 GLY A C 1
ATOM 4991 O O . GLY A 1 611 ? -48.01030 -4.33272 -21.49714 1.000 84.60407 628 GLY A O 1
ATOM 4992 N N . LEU A 1 612 ? -49.44923 -4.55943 -19.78145 1.000 73.00000 629 LEU A N 1
ATOM 4993 C CA . LEU A 1 612 ? -48.49694 -5.13687 -18.83653 1.000 75.50634 629 LEU A CA 1
ATOM 4994 C C . LEU A 1 612 ? -47.66171 -6.23971 -19.47625 1.000 77.98847 629 LEU A C 1
ATOM 4995 O O . LEU A 1 612 ? -46.45210 -6.32427 -19.24179 1.000 84.74000 629 LEU A O 1
ATOM 5000 N N . ASN A 1 613 ? -48.29260 -7.05830 -20.32022 1.000 76.98837 630 ASN A N 1
ATOM 5001 C CA . ASN A 1 613 ? -47.55367 -8.04793 -21.10250 1.000 77.59719 630 ASN A CA 1
ATOM 5002 C C . ASN A 1 613 ? -46.51415 -7.37463 -21.99562 1.000 78.66969 630 ASN A C 1
ATOM 5003 O O . ASN A 1 613 ? -45.31756 -7.70805 -21.94729 1.000 82.71985 630 ASN A O 1
ATOM 5008 N N . ASP A 1 614 ? -46.95147 -6.38962 -22.78824 1.000 85.52000 631 ASP A N 1
ATOM 5009 C CA . ASP A 1 614 ? -46.02263 -5.62194 -23.61196 1.000 80.24976 631 ASP A CA 1
ATOM 5010 C C . ASP A 1 614 ? -44.96249 -4.94677 -22.75986 1.000 82.30266 631 ASP A C 1
ATOM 5011 O O . ASP A 1 614 ? -43.79459 -4.88995 -23.14819 1.000 86.17353 631 ASP A O 1
ATOM 5016 N N . ILE A 1 615 ? -45.36758 -4.35739 -21.63127 1.000 77.11268 632 ILE A N 1
ATOM 5017 C CA . ILE A 1 615 ? -44.40800 -3.66566 -20.77471 1.000 71.95000 632 ILE A CA 1
ATOM 5018 C C . ILE A 1 615 ? -43.33369 -4.62767 -20.28868 1.000 75.02017 632 ILE A C 1
ATOM 5019 O O . ILE A 1 615 ? -42.14512 -4.28381 -20.25366 1.000 76.63737 632 ILE A O 1
ATOM 5024 N N . PHE A 1 616 ? -43.72683 -5.84436 -19.90469 1.000 77.99662 633 PHE A N 1
ATOM 5025 C CA . PHE A 1 616 ? -42.73370 -6.82495 -19.48593 1.000 76.39969 633 PHE A CA 1
ATOM 5026 C C . PHE A 1 616 ? -41.75011 -7.09980 -20.61498 1.000 84.09467 633 PHE A C 1
ATOM 5027 O O . PHE A 1 616 ? -40.52779 -7.02095 -20.42139 1.000 85.46026 633 PHE A O 1
ATOM 5035 N N . GLU A 1 617 ? -42.27037 -7.35356 -21.82136 1.000 83.92110 634 GLU A N 1
ATOM 5036 C CA . GLU A 1 617 ? -41.39072 -7.62153 -22.96215 1.000 86.30250 634 GLU A CA 1
ATOM 5037 C C . GLU A 1 617 ? -40.45530 -6.44525 -23.23556 1.000 87.68825 634 GLU A C 1
ATOM 5038 O O . GLU A 1 617 ? -39.24858 -6.62076 -23.47051 1.000 87.78462 634 GLU A O 1
ATOM 5044 N N . ALA A 1 618 ? -41.01715 -5.23632 -23.25236 1.000 81.99140 635 ALA A N 1
ATOM 5045 C CA . ALA A 1 618 ? -40.27006 -4.04821 -23.63951 1.000 77.96000 635 ALA A CA 1
ATOM 5046 C C . ALA A 1 618 ? -39.19782 -3.71644 -22.61894 1.000 80.55851 635 ALA A C 1
ATOM 5047 O O . ALA A 1 618 ? -38.13044 -3.21661 -22.97841 1.000 82.90699 635 ALA A O 1
ATOM 5049 N N . GLN A 1 619 ? -39.47408 -3.95595 -21.33627 1.000 78.86906 636 GLN A N 1
ATOM 5050 C CA . GLN A 1 619 ? -38.45071 -3.74997 -20.32116 1.000 74.08000 636 GLN A CA 1
ATOM 5051 C C . GLN A 1 619 ? -37.35237 -4.80132 -20.42424 1.000 77.39922 636 GLN A C 1
ATOM 5052 O O . GLN A 1 619 ? -36.17576 -4.49106 -20.20562 1.000 81.70467 636 GLN A O 1
ATOM 5058 N N . LYS A 1 620 ? -37.71125 -6.05151 -20.74404 1.000 82.37807 637 LYS A N 1
ATOM 5059 C CA . LYS A 1 620 ? -36.68448 -7.05968 -21.01001 1.000 85.18769 637 LYS A CA 1
ATOM 5060 C C . LYS A 1 620 ? -35.73286 -6.60121 -22.10732 1.000 92.63060 637 LYS A C 1
ATOM 5061 O O . LYS A 1 620 ? -34.50734 -6.62630 -21.94024 1.000 93.27558 637 LYS A O 1
ATOM 5067 N N . ILE A 1 621 ? -36.29010 -6.18017 -23.24437 1.000 95.53566 638 ILE A N 1
ATOM 5068 C CA . ILE A 1 621 ? -35.46086 -5.71596 -24.35746 1.000 94.64666 638 ILE A CA 1
ATOM 5069 C C . ILE A 1 621 ? -34.71419 -4.44161 -23.97073 1.000 91.36303 638 ILE A C 1
ATOM 5070 O O . ILE A 1 621 ? -33.56715 -4.21804 -24.38113 1.000 97.04465 638 ILE A O 1
ATOM 5075 N N . GLU A 1 622 ? -35.35513 -3.60121 -23.15672 1.000 92.24491 639 GLU A N 1
ATOM 5076 C CA . GLU A 1 622 ? -34.85743 -2.26579 -22.84208 1.000 88.35803 639 GLU A CA 1
ATOM 5077 C C . GLU A 1 622 ? -33.54061 -2.32249 -22.08070 1.000 90.24802 639 GLU A C 1
ATOM 5078 O O . GLU A 1 622 ? -32.59950 -1.58265 -22.38629 1.000 93.91899 639 GLU A O 1
ATOM 5084 N N . TRP A 1 623 ? -33.45399 -3.19678 -21.08144 1.000 91.56185 640 TRP A N 1
ATOM 5085 C CA . TRP A 1 623 ? -32.26628 -3.30453 -20.24995 1.000 89.20000 640 TRP A CA 1
ATOM 5086 C C . TRP A 1 623 ? -31.36498 -4.45238 -20.68788 1.000 93.88651 640 TRP A C 1
ATOM 5087 O O . TRP A 1 623 ? -30.47713 -4.86104 -19.93268 1.000 98.08637 640 TRP A O 1
ATOM 5098 N N . HIS A 1 624 ? -31.58463 -4.97922 -21.89086 1.000 102.57390 641 HIS A N 1
ATOM 5099 C CA . HIS A 1 624 ? -30.81422 -6.11475 -22.37811 1.000 109.68669 641 HIS A CA 1
ATOM 5100 C C . HIS A 1 624 ? -29.33984 -5.76218 -22.52745 1.000 112.58695 641 HIS A C 1
ATOM 5101 O O . HIS A 1 624 ? -28.98052 -4.63971 -22.89383 1.000 106.75000 641 HIS A O 1
ATOM 5108 N N . GLU A 1 625 ? -28.48778 -6.74128 -22.24528 1.000 118.21604 642 GLU A N 1
ATOM 5109 C CA . GLU A 1 625 ? -27.04425 -6.57365 -22.30887 1.000 123.62037 642 GLU A CA 1
ATOM 5110 C C . GLU A 1 625 ? -26.52120 -6.94811 -23.69197 1.000 126.36467 642 GLU A C 1
ATOM 5111 O O . GLU A 1 625 ? -25.72591 -7.87743 -23.84063 1.000 119.12734 642 GLU A O 1
ATOM 5121 N N . TYR B 2 2 ? -22.01028 38.88071 5.99819 1.000 63.01568 1 TYR B N 1
ATOM 5122 C CA . TYR B 2 2 ? -20.78799 38.08584 6.21968 1.000 61.27411 1 TYR B CA 1
ATOM 5123 C C . TYR B 2 2 ? -19.61645 38.73972 5.49365 1.000 61.48618 1 TYR B C 1
ATOM 5124 O O . TYR B 2 2 ? -19.84715 39.32751 4.45037 1.000 61.89714 1 TYR B O 1
ATOM 5133 N N . PHE B 2 3 ? -18.75340 39.37764 6.27381 1.000 56.62571 2 PHE B N 1
ATOM 5134 C CA . PHE B 2 3 ? -17.56475 40.01872 5.74328 1.000 55.60053 2 PHE B CA 1
ATOM 5135 C C . PHE B 2 3 ? -16.48387 38.96812 5.54626 1.000 60.28960 2 PHE B C 1
ATOM 5136 O O . PHE B 2 3 ? -16.31411 38.07173 6.37854 1.000 53.68043 2 PHE B O 1
ATOM 5144 N N . GLN B 2 4 ? -15.77564 39.06615 4.42539 1.000 65.77006 3 GLN B N 1
ATOM 5145 C CA . GLN B 2 4 ? -14.78729 38.07229 4.04354 1.000 65.17932 3 GLN B CA 1
ATOM 5146 C C . GLN B 2 4 ? -13.47308 38.73790 3.66670 1.000 57.64520 3 GLN B C 1
ATOM 5147 O O . GLN B 2 4 ? -13.41790 39.93113 3.36116 1.000 58.93412 3 GLN B O 1
ATOM 5153 N N . ARG B 2 5 ? -12.40873 37.93784 3.69695 1.000 57.80079 4 ARG B N 1
ATOM 5154 C CA . ARG B 2 5 ? -11.10266 38.35854 3.19220 1.000 59.15282 4 ARG B CA 1
ATOM 5155 C C . ARG B 2 5 ? -11.00367 38.08277 1.69083 1.000 56.83432 4 ARG B C 1
ATOM 5156 O O . ARG B 2 5 ? -10.14180 37.34385 1.21868 1.000 60.58470 4 ARG B O 1
ATOM 5164 N N . SER B 2 6 ? -11.91179 38.69630 0.93591 1.000 59.05198 5 SER B N 1
ATOM 5165 C CA . SER B 2 6 ? -11.94524 38.53446 -0.51012 1.000 63.63574 5 SER B CA 1
ATOM 5166 C C . SER B 2 6 ? -12.18746 39.88276 -1.16908 1.000 69.32405 5 SER B C 1
ATOM 5167 O O . SER B 2 6 ? -12.98706 40.68793 -0.68272 1.000 67.75660 5 SER B O 1
ATOM 5170 N N . VAL B 2 7 ? -11.49010 40.12150 -2.27901 1.000 73.71783 6 VAL B N 1
ATOM 5171 C CA . VAL B 2 7 ? -11.65103 41.37566 -3.00664 1.000 70.66787 6 VAL B CA 1
ATOM 5172 C C . VAL B 2 7 ? -12.86847 41.31218 -3.91895 1.000 71.03289 6 VAL B C 1
ATOM 5173 O O . VAL B 2 7 ? -13.67636 42.24660 -3.96718 1.000 72.97240 6 VAL B O 1
ATOM 5177 N N . ARG B 2 8 ? -13.02228 40.20306 -4.64812 1.000 67.32438 7 ARG B N 1
ATOM 5178 C CA . ARG B 2 8 ? -14.16942 40.05130 -5.53770 1.000 66.36758 7 ARG B CA 1
ATOM 5179 C C . ARG B 2 8 ? -15.48026 40.08325 -4.76429 1.000 70.85144 7 ARG B C 1
ATOM 5180 O O . ARG B 2 8 ? -16.45863 40.69402 -5.21063 1.000 71.48734 7 ARG B O 1
ATOM 5188 N N . LEU B 2 9 ? -15.52086 39.43242 -3.60438 1.000 70.90290 8 LEU B N 1
ATOM 5189 C CA . LEU B 2 9 ? -16.74174 39.29456 -2.81102 1.000 66.80276 8 LEU B CA 1
ATOM 5190 C C . LEU B 2 9 ? -16.46629 39.73478 -1.37827 1.000 65.35645 8 LEU B C 1
ATOM 5191 O O . LEU B 2 9 ? -16.34021 38.90337 -0.47007 1.000 63.74749 8 LEU B O 1
ATOM 5196 N N . PRO B 2 10 ? -16.34699 41.04744 -1.14464 1.000 61.93293 9 PRO B N 1
ATOM 5197 C CA . PRO B 2 10 ? -16.06970 41.51494 0.22454 1.000 59.57857 9 PRO B CA 1
ATOM 5198 C C . PRO B 2 10 ? -17.19829 41.23943 1.19909 1.000 57.98459 9 PRO B C 1
ATOM 5199 O O . PRO B 2 10 ? -16.94063 40.92840 2.36847 1.000 60.15770 9 PRO B O 1
ATOM 5203 N N . TYR B 2 11 ? -18.44423 41.34080 0.74798 1.000 52.02925 10 TYR B N 1
ATOM 5204 C CA . TYR B 2 11 ? -19.60810 41.28657 1.61928 1.000 53.52276 10 TYR B CA 1
ATOM 5205 C C . TYR B 2 11 ? -20.61604 40.30427 1.04416 1.000 61.45446 10 TYR B C 1
ATOM 5206 O O . TYR B 2 11 ? -20.90674 40.33781 -0.15529 1.000 63.69311 10 TYR B O 1
ATOM 5215 N N . LEU B 2 12 ? -21.13725 39.43078 1.89939 1.000 57.14750 11 LEU B N 1
ATOM 5216 C CA . LEU B 2 12 ? -22.13903 38.44429 1.53254 1.000 59.12437 11 LEU B CA 1
ATOM 5217 C C . LEU B 2 12 ? -23.34867 38.62422 2.43790 1.000 62.57842 11 LEU B C 1
ATOM 5218 O O . LEU B 2 12 ? -23.20310 38.93286 3.62740 1.000 62.95264 11 LEU B O 1
ATOM 5223 N N . ARG B 2 13 ? -24.53886 38.44295 1.86979 1.000 64.30510 12 ARG B N 1
ATOM 5224 C CA . ARG B 2 13 ? -25.76877 38.64653 2.62093 1.000 62.53358 12 ARG B CA 1
ATOM 5225 C C . ARG B 2 13 ? -25.92958 37.55760 3.67202 1.000 60.51674 12 ARG B C 1
ATOM 5226 O O . ARG B 2 13 ? -25.97277 36.36824 3.34786 1.000 60.51186 12 ARG B O 1
ATOM 5234 N N . CYS B 2 14 ? -25.99809 37.96852 4.92941 1.000 59.76144 13 CYS B N 1
ATOM 5235 C CA . CYS B 2 14 ? -26.49213 37.13773 6.02415 1.000 62.19664 13 CYS B CA 1
ATOM 5236 C C . CYS B 2 14 ? -27.84162 36.50538 5.63173 1.000 72.94810 13 CYS B C 1
ATOM 5237 O O . CYS B 2 14 ? -28.92798 37.06089 5.81767 1.000 69.67730 13 CYS B O 1
#

Organism: Homo sapiens (NCBI:txid9606)

Secondary structure (DSSP, 8-state):
---HHHHHHHHHHHHHHHHHHHHHHHHHHHHHHHHS--HHHHHHHHHHHHHHHHHHHHHHHHHTTS-GGG---HHHHHHHHHHT--GGGGS-HHHHHHHHHHHHHHHHHHHH-EEEETTEEEEEEEIIIIIHHHHHH---HHHHHHHHHHHHHHTHHHHHHHHHHHHHHHHHHHHHTT-SSHHHHHHGGG-B-SSGGG-B-HHHHHHHHHHHHHHHHHHHHHHHHHHHHHHHTTSTTT--TTBPEEGGGSSSSSSS--GGGHHHH-S-TTS--S-THHHHHHTT--HHHHHHHHHHHHHHTTPPPPPHHHHHH-B-S---SSS------EEEEEETTEEEEE----SSHHHHHHHHHHHHHHHHHHHHTTS-GGGSS-SSHHHHHHHHHHHHHHHTSHHHHHHTTSS-TT----HHHHHHHHHHHHHHHTTHHHHHHHHHHHHHHHHHTSS-GGGHHHHHHHHIIIII-EE-SS---TT--SGGGSHHHHTT---THHHHHHHHHHHHHHHHHHHTT--S-GGG---TT-HHHHHHHHHHHTTTTSS-HHHHHHHHHS-SS---HHHHHHHHHHHHHHHHHHTTS--S-BSS--TTT-----S--SSEEEEHHHHHHHHHHHT--/-B-S-SS-SB---

Foldseek 3Di:
DDFLQRVLVVLQVVLQVVLLVLLLLLLVLVVCCQQFPDVVSVVSNVVSVVVNVVSLQVSLVVLVVRDLVRYDDLLSSVVSVVSVQNPLVLDDPVLVVVLVVLLVVLLCLLQVPWFQDPVDRVDIAHVVPGLQCCLADPLDPVVLLCSLVRLFQRSQLVSLVSLVVNLVSLQVSQVSSVALFNLLVQLCLQADPDPVPLGDHSVNVLVVLVVLVVVLVLLLLLLQLLLLVLVCVRVVQQGDSFAFAAQSNQRGSGLLFNQSCLVSNQPCPVADDLFLLVLLVVVPDDQVNLLVVLQQQLVLQVADGQDPLAVVPEDRAQPDPPGGRNADWAWDDRAPSHIYTYHNADSTVVSSLSSNLRVLLVRLQVLQSVRGDVLSAALGLQRSNLSSNLSSLQCSAPVNCPVVPSDDVPRDDDLSVLLSSLSSVCSGQSSNSLVLSLLSVLVSCVRSPVADLQCSVVVSQLSCCARNRYHHQDDDGSSTNSSSSDSCSSNPHRRCSSNLSSQLNLLQLVLLVVQVVDDDQSSNDRNGNHNSSVVLVSVLSNCRNVDHPLVSSCSRRNGSDGDSVSVCSNNVSNSVVSCVVCVPGDTHHDSPQHSNPNDDDCPDADDDVHCVVVVVVCVCVVPDD/DADPDDVDRDDDD